Protein AF-A0A8C4VLS0-F1 (afdb_monomer)

Structure (mmCIF, N/CA/C/O backbone):
data_AF-A0A8C4VLS0-F1
#
_entry.id   AF-A0A8C4VLS0-F1
#
loop_
_atom_site.group_PDB
_atom_site.id
_atom_site.type_symbol
_atom_site.label_atom_id
_atom_site.label_alt_id
_atom_site.label_comp_id
_atom_site.label_asym_id
_atom_site.label_entity_id
_atom_site.label_seq_id
_atom_site.pdbx_PDB_ins_code
_atom_site.Cartn_x
_atom_site.Cartn_y
_atom_site.Cartn_z
_atom_site.occupancy
_atom_site.B_iso_or_equiv
_atom_site.auth_seq_id
_atom_site.auth_comp_id
_atom_site.auth_asym_id
_atom_site.auth_atom_id
_atom_site.pdbx_PDB_model_num
ATOM 1 N N . MET A 1 1 ? -0.727 13.541 17.699 1.00 54.25 1 MET A N 1
ATOM 2 C CA . MET A 1 1 ? -0.033 13.998 16.470 1.00 54.25 1 MET A CA 1
ATOM 3 C C . MET A 1 1 ? -1.041 14.760 15.618 1.00 54.25 1 MET A C 1
ATOM 5 O O . MET A 1 1 ? -2.162 14.293 15.517 1.00 54.25 1 MET A O 1
ATOM 9 N N . VAL A 1 2 ? -0.711 15.934 15.069 1.00 75.75 2 VAL A N 1
ATOM 10 C CA . VAL A 1 2 ? -1.676 16.702 14.252 1.00 75.75 2 VAL A CA 1
ATOM 11 C C . VAL A 1 2 ? -1.602 16.218 12.805 1.00 75.75 2 VAL A C 1
ATOM 13 O O . VAL A 1 2 ? -0.524 16.278 12.213 1.00 75.75 2 VAL A O 1
ATOM 16 N N . LEU A 1 3 ? -2.721 15.755 12.245 1.00 89.50 3 LEU A N 1
ATOM 17 C CA . LEU A 1 3 ? -2.836 15.391 10.830 1.00 89.50 3 LEU A CA 1
ATOM 18 C C . LEU A 1 3 ? -2.764 16.657 9.968 1.00 89.50 3 LEU A C 1
ATOM 20 O O . LEU A 1 3 ? -3.358 17.682 10.305 1.00 89.50 3 LEU A O 1
ATOM 24 N N . ARG A 1 4 ? -1.977 16.628 8.889 1.00 90.62 4 ARG A N 1
ATOM 25 C CA . ARG A 1 4 ? -1.679 17.818 8.078 1.00 90.62 4 ARG A CA 1
ATOM 26 C C . ARG A 1 4 ? -1.887 17.536 6.600 1.00 90.62 4 ARG A C 1
ATOM 28 O O . ARG A 1 4 ? -1.371 16.551 6.084 1.00 90.62 4 ARG A O 1
ATOM 35 N N . GLU A 1 5 ? -2.562 18.458 5.925 1.00 88.81 5 GLU A N 1
ATOM 36 C CA . GLU A 1 5 ? -2.851 18.327 4.495 1.00 88.81 5 GLU A CA 1
ATOM 37 C C . GLU A 1 5 ? -1.638 18.563 3.609 1.00 88.81 5 GLU A C 1
ATOM 39 O O . GLU A 1 5 ? -1.425 17.853 2.633 1.00 88.81 5 GLU A O 1
A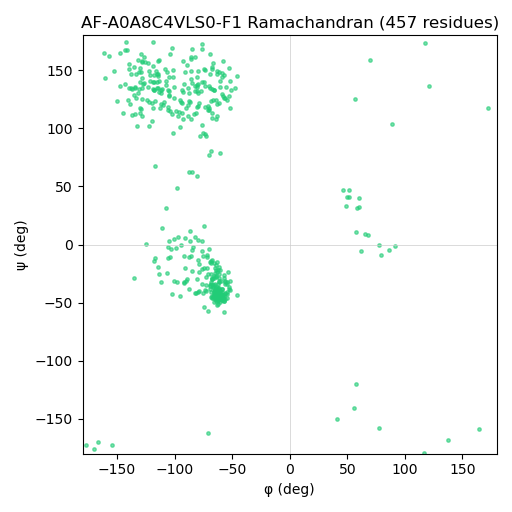TOM 44 N N . SER A 1 6 ? -0.801 19.537 3.965 1.00 88.50 6 SER A N 1
ATOM 45 C CA . SER A 1 6 ? 0.406 19.816 3.194 1.00 88.50 6 SER A CA 1
ATOM 46 C C . SER A 1 6 ? 1.563 18.908 3.623 1.00 88.50 6 SER A C 1
ATOM 48 O O . SER A 1 6 ? 1.802 18.766 4.829 1.00 88.50 6 SER A O 1
ATOM 50 N N . PRO A 1 7 ? 2.369 18.394 2.676 1.00 90.56 7 PRO A N 1
ATOM 51 C CA . PRO A 1 7 ? 3.614 17.700 2.995 1.00 90.56 7 PRO A CA 1
ATOM 52 C C . PRO A 1 7 ? 4.682 18.638 3.588 1.00 90.56 7 PRO A C 1
ATOM 54 O O . PRO A 1 7 ? 5.656 18.155 4.158 1.00 90.56 7 PRO A O 1
ATOM 57 N N . PHE A 1 8 ? 4.508 19.965 3.516 1.00 93.88 8 PHE A N 1
ATOM 58 C CA . PHE A 1 8 ? 5.467 20.949 4.030 1.00 93.88 8 PHE A CA 1
ATOM 59 C C . PHE A 1 8 ? 4.869 21.843 5.126 1.00 93.88 8 PHE A C 1
ATOM 61 O O . PHE A 1 8 ? 3.653 22.061 5.182 1.00 93.88 8 PHE A O 1
ATOM 68 N N . PRO A 1 9 ? 5.701 22.384 6.035 1.00 91.88 9 PRO A N 1
ATOM 69 C CA . PRO A 1 9 ? 5.217 23.222 7.126 1.00 91.88 9 PRO A CA 1
ATOM 70 C C . PRO A 1 9 ? 4.828 24.639 6.701 1.00 91.88 9 PRO A C 1
ATOM 72 O O . PRO A 1 9 ? 4.038 25.267 7.398 1.00 91.88 9 PRO A O 1
ATOM 75 N N . ASN A 1 10 ? 5.333 25.137 5.571 1.00 93.44 10 ASN A N 1
ATOM 76 C CA . ASN A 1 10 ? 4.999 26.461 5.052 1.00 93.44 10 ASN A CA 1
ATOM 77 C C . ASN A 1 10 ? 5.014 26.494 3.512 1.00 93.44 10 ASN A C 1
ATOM 79 O O . ASN A 1 10 ? 5.547 25.599 2.850 1.00 93.44 10 ASN A O 1
ATOM 83 N N . ARG A 1 11 ? 4.419 27.551 2.944 1.00 94.31 11 ARG A N 1
ATOM 84 C CA . ARG A 1 11 ? 4.291 27.733 1.488 1.00 94.31 11 ARG A CA 1
ATOM 85 C C . ARG A 1 11 ? 5.628 27.968 0.786 1.00 94.31 11 ARG A C 1
ATOM 87 O O . ARG A 1 11 ? 5.759 27.572 -0.364 1.00 94.31 11 ARG A O 1
ATOM 94 N N . LEU A 1 12 ? 6.606 28.571 1.465 1.00 95.00 12 LEU A N 1
ATOM 95 C CA . LEU A 1 12 ? 7.932 28.819 0.896 1.00 95.00 12 LEU A CA 1
ATOM 96 C C . LEU A 1 12 ? 8.635 27.499 0.559 1.00 95.00 12 LEU A C 1
ATOM 98 O O . LEU A 1 12 ? 9.028 27.297 -0.584 1.00 95.00 12 LEU A O 1
ATOM 102 N N . LEU A 1 13 ? 8.719 26.575 1.521 1.00 95.38 13 LEU A N 1
ATOM 103 C CA . LEU A 1 13 ? 9.310 25.250 1.308 1.00 95.38 13 LEU A CA 1
ATOM 104 C C . LEU A 1 13 ? 8.543 24.456 0.247 1.00 95.38 13 LEU A C 1
ATOM 106 O O . LEU A 1 13 ? 9.154 23.831 -0.614 1.00 95.38 13 LEU A O 1
ATOM 110 N N . SER A 1 14 ? 7.209 24.543 0.250 1.00 94.12 14 SER A N 1
ATOM 111 C CA . SER A 1 14 ? 6.384 23.940 -0.802 1.00 94.12 14 SER A CA 1
ATOM 112 C C . SER A 1 14 ? 6.686 24.525 -2.190 1.00 94.12 14 SER A C 1
ATOM 114 O O . SER A 1 14 ? 6.704 23.788 -3.175 1.00 94.12 14 SER A O 1
ATOM 116 N N . GLY A 1 15 ? 6.929 25.835 -2.284 1.00 96.25 15 GLY A N 1
ATOM 117 C CA . GLY A 1 15 ? 7.290 26.520 -3.526 1.00 96.25 15 GLY A CA 1
ATOM 118 C C . GLY A 1 15 ? 8.680 26.129 -4.026 1.00 96.25 15 GLY A C 1
ATOM 119 O O . GLY A 1 15 ? 8.829 25.792 -5.197 1.00 96.25 15 GLY A O 1
ATOM 120 N N . LEU A 1 16 ? 9.676 26.085 -3.134 1.00 96.25 16 LEU A N 1
ATOM 121 C CA . LEU A 1 16 ? 11.033 25.624 -3.454 1.00 96.25 16 LEU A CA 1
ATOM 122 C C . LEU A 1 16 ? 11.041 24.157 -3.897 1.00 96.25 16 LEU A C 1
ATOM 124 O O . LEU A 1 16 ? 11.668 23.823 -4.898 1.00 96.25 16 LEU A O 1
ATOM 128 N N . TYR A 1 17 ? 10.288 23.294 -3.213 1.00 95.31 17 TYR A N 1
ATOM 129 C CA . TYR A 1 17 ? 10.096 21.907 -3.632 1.00 95.31 17 TYR A CA 1
ATOM 130 C C . TYR A 1 17 ? 9.490 21.816 -5.037 1.00 95.31 17 TYR A C 1
ATOM 132 O O . TYR A 1 17 ? 10.003 21.081 -5.879 1.00 95.31 17 TYR A O 1
ATOM 140 N N . SER A 1 18 ? 8.442 22.599 -5.311 1.00 95.31 18 SER A N 1
ATOM 141 C CA . SER A 1 18 ? 7.776 22.624 -6.621 1.00 95.31 18 SER A CA 1
ATOM 142 C C . SER A 1 18 ? 8.715 23.110 -7.728 1.00 95.31 18 SER A C 1
ATOM 144 O O . SER A 1 18 ? 8.739 22.530 -8.811 1.00 95.31 18 SER A O 1
ATOM 146 N N . LEU A 1 19 ? 9.533 24.131 -7.452 1.00 97.06 19 LEU A N 1
ATOM 147 C CA . LEU A 1 19 ? 10.567 24.606 -8.371 1.00 97.06 19 LEU A CA 1
ATOM 148 C C . LEU A 1 19 ? 11.626 23.523 -8.625 1.00 97.06 19 LEU A C 1
ATOM 150 O O . LEU A 1 19 ? 11.998 23.290 -9.772 1.00 97.06 19 LEU A O 1
ATOM 154 N N . GLY A 1 20 ? 12.063 22.817 -7.579 1.00 96.62 20 GLY A N 1
ATOM 155 C CA . GLY A 1 20 ? 12.981 21.684 -7.703 1.00 96.62 20 GLY A CA 1
ATOM 156 C C . GLY A 1 20 ? 12.402 20.583 -8.593 1.00 96.62 20 GLY A C 1
ATOM 157 O O . GLY A 1 20 ? 13.057 20.145 -9.535 1.00 96.62 20 GLY A O 1
ATOM 158 N N . GLN A 1 21 ? 11.142 20.195 -8.370 1.00 94.75 21 GLN A N 1
ATOM 159 C CA . GLN A 1 21 ? 10.442 19.232 -9.226 1.00 94.75 21 GLN A CA 1
ATOM 160 C C . GLN A 1 21 ? 10.307 19.715 -10.673 1.00 94.75 21 GLN A C 1
ATOM 162 O O . GLN A 1 21 ? 10.472 18.917 -11.592 1.00 94.75 21 GLN A O 1
ATOM 167 N N . TYR A 1 22 ? 10.034 21.003 -10.890 1.00 96.88 22 TYR A N 1
ATOM 168 C CA . TYR A 1 22 ? 9.939 21.584 -12.228 1.00 96.88 22 TYR A CA 1
ATOM 169 C C . TYR A 1 22 ? 11.267 21.485 -12.990 1.00 96.88 22 TYR A C 1
ATOM 171 O O . TYR A 1 22 ? 11.275 21.091 -14.152 1.00 96.88 22 TYR A O 1
ATOM 179 N N . LEU A 1 23 ? 12.389 21.768 -12.323 1.00 97.62 23 LEU A N 1
ATOM 180 C CA . LEU A 1 23 ? 13.735 21.641 -12.896 1.00 97.62 23 LEU A CA 1
ATOM 181 C C . LEU A 1 23 ? 14.135 20.177 -13.156 1.00 97.62 23 LEU A C 1
ATOM 183 O O . LEU A 1 23 ? 14.814 19.880 -14.134 1.00 97.62 23 LEU A O 1
ATOM 187 N N . LEU A 1 24 ? 13.686 19.243 -12.311 1.00 95.94 24 LEU A N 1
ATOM 188 C CA . LEU A 1 24 ? 13.903 17.801 -12.502 1.00 95.94 24 LEU A CA 1
ATOM 189 C C . LEU A 1 24 ? 13.053 17.208 -13.631 1.00 95.94 24 LEU A C 1
ATOM 191 O O . LEU A 1 24 ? 13.429 16.194 -14.227 1.00 95.94 24 LEU A O 1
ATOM 195 N N . PHE A 1 25 ? 11.895 17.811 -13.905 1.00 95.69 25 PHE A N 1
ATOM 196 C CA . PHE A 1 25 ? 10.860 17.209 -14.735 1.00 95.69 25 PHE A CA 1
ATOM 197 C C . PHE A 1 25 ? 11.314 16.844 -16.158 1.00 95.69 25 PHE A C 1
ATOM 199 O O . PHE A 1 25 ? 10.978 15.737 -16.574 1.00 95.69 25 PHE A O 1
ATOM 206 N N . PRO A 1 26 ? 12.073 17.669 -16.908 1.00 96.56 26 PRO A N 1
ATOM 207 C CA . PRO A 1 26 ? 12.474 17.314 -18.269 1.00 96.56 26 PRO A CA 1
ATOM 208 C C . PRO A 1 26 ? 13.328 16.040 -18.332 1.00 96.56 26 PRO A C 1
ATOM 210 O O . PRO A 1 26 ? 13.039 15.161 -19.143 1.00 96.56 26 PRO A O 1
ATOM 213 N N . SER A 1 27 ? 14.312 15.893 -17.433 1.00 96.44 27 SER A N 1
ATOM 214 C CA . SER A 1 27 ? 15.141 14.680 -17.356 1.00 96.44 27 SER A CA 1
ATOM 215 C C . SER A 1 27 ? 14.333 13.472 -16.899 1.00 96.44 27 SER A C 1
ATOM 217 O O . SER A 1 27 ? 14.441 12.404 -17.495 1.00 96.44 27 SER A O 1
ATOM 219 N N . TYR A 1 28 ? 13.490 13.641 -15.875 1.00 94.56 28 TYR A N 1
ATOM 220 C CA . TYR A 1 28 ? 12.584 12.584 -15.421 1.00 94.56 28 TYR A CA 1
ATOM 221 C C . TYR A 1 28 ? 11.670 12.103 -16.555 1.00 94.56 28 TYR A C 1
ATOM 223 O O . TYR A 1 28 ? 11.565 10.906 -16.799 1.00 94.56 28 TYR A O 1
ATOM 231 N N . TRP A 1 29 ? 11.042 13.031 -17.278 1.00 95.25 29 TRP A N 1
ATOM 232 C CA . TRP A 1 29 ? 10.124 12.725 -18.369 1.00 95.25 29 TRP A CA 1
ATOM 233 C C . TRP A 1 29 ? 10.833 12.031 -19.533 1.00 95.25 29 TRP A C 1
ATOM 235 O O . TRP A 1 29 ? 10.338 11.023 -20.029 1.00 95.25 29 TRP A O 1
ATOM 245 N N . ALA A 1 30 ? 12.008 12.521 -19.937 1.00 96.12 30 ALA A N 1
ATOM 246 C CA . ALA A 1 30 ? 12.797 11.890 -20.990 1.00 96.12 30 ALA A CA 1
ATOM 247 C C . ALA A 1 30 ? 13.214 10.459 -20.604 1.00 96.12 30 ALA A C 1
ATOM 249 O O . ALA A 1 30 ? 13.094 9.549 -21.424 1.00 96.12 30 ALA A O 1
ATOM 250 N N . ALA A 1 31 ? 13.641 10.243 -19.354 1.00 95.00 31 ALA A N 1
ATOM 251 C CA . ALA A 1 31 ? 13.984 8.920 -18.835 1.00 95.00 31 ALA A CA 1
ATOM 252 C C . ALA A 1 31 ? 12.767 7.978 -18.774 1.00 95.00 31 ALA A C 1
ATOM 254 O O . ALA A 1 31 ? 12.857 6.842 -19.238 1.00 95.00 31 ALA A O 1
ATOM 255 N N . ASP A 1 32 ? 11.620 8.451 -18.271 1.00 94.12 32 ASP A N 1
ATOM 256 C CA . ASP A 1 32 ? 10.368 7.681 -18.242 1.00 94.12 32 ASP A CA 1
ATOM 257 C C . ASP A 1 32 ? 9.944 7.272 -19.660 1.00 94.12 32 ASP A C 1
ATOM 259 O O . ASP A 1 32 ? 9.673 6.101 -19.914 1.00 94.12 32 ASP A O 1
ATOM 263 N N . CYS A 1 33 ? 9.983 8.202 -20.620 1.00 93.00 33 CYS A N 1
ATOM 264 C CA . CYS A 1 33 ? 9.663 7.919 -22.017 1.00 93.00 33 CYS A CA 1
ATOM 265 C C . CYS A 1 33 ? 10.657 6.961 -22.689 1.00 93.00 33 CYS A C 1
ATOM 267 O O . CYS A 1 33 ? 10.237 6.158 -23.518 1.00 93.00 33 CYS A O 1
ATOM 269 N N . LEU A 1 34 ? 11.953 7.017 -22.355 1.00 93.19 34 LEU A N 1
ATOM 270 C CA . LEU A 1 34 ? 12.950 6.060 -22.857 1.00 93.19 34 LEU A CA 1
ATOM 271 C C . LEU A 1 34 ? 12.642 4.639 -22.386 1.00 93.19 34 LEU A C 1
ATOM 273 O O . LEU A 1 34 ? 12.693 3.703 -23.183 1.00 93.19 34 LEU A O 1
ATOM 277 N N . LEU A 1 35 ? 12.295 4.481 -21.108 1.00 91.88 35 LEU A N 1
ATOM 278 C CA . LEU A 1 35 ? 11.888 3.196 -20.543 1.00 91.88 35 LEU A CA 1
ATOM 279 C C . LEU A 1 35 ? 10.547 2.719 -21.131 1.00 91.88 35 LEU A C 1
ATOM 281 O O . LEU A 1 35 ? 10.397 1.535 -21.428 1.00 91.88 35 LEU A O 1
ATOM 285 N N . ASP A 1 36 ? 9.610 3.636 -21.388 1.00 90.19 36 ASP A N 1
ATOM 286 C CA . ASP A 1 36 ? 8.298 3.366 -22.000 1.00 90.19 36 ASP A CA 1
ATOM 287 C C . ASP A 1 36 ? 8.394 2.880 -23.463 1.00 90.19 36 ASP A C 1
ATOM 289 O O . ASP A 1 36 ? 7.452 2.278 -23.979 1.00 90.19 36 ASP A O 1
ATOM 293 N N . LEU A 1 37 ? 9.549 3.046 -24.133 1.00 88.81 37 LEU A N 1
ATOM 294 C CA . LEU A 1 37 ? 9.808 2.422 -25.442 1.00 88.81 37 LEU A CA 1
ATOM 295 C C . LEU A 1 37 ? 9.830 0.887 -25.365 1.00 88.81 37 LEU A C 1
ATOM 297 O O . LEU A 1 37 ? 9.634 0.215 -26.387 1.00 88.81 37 LEU A O 1
ATOM 301 N N . ARG A 1 38 ? 10.074 0.314 -24.177 1.00 86.81 38 ARG A N 1
ATOM 302 C CA . ARG A 1 38 ? 9.905 -1.120 -23.947 1.00 86.81 38 ARG A CA 1
ATOM 303 C C . ARG A 1 38 ? 8.426 -1.452 -24.049 1.00 86.81 38 ARG A C 1
ATOM 305 O O . ARG A 1 38 ? 7.600 -0.949 -23.304 1.00 86.81 38 ARG A O 1
ATOM 312 N N . GLU A 1 39 ? 8.101 -2.394 -24.919 1.00 84.50 39 GLU A N 1
ATOM 313 C CA . GLU A 1 39 ? 6.710 -2.797 -25.073 1.00 84.50 39 GLU A CA 1
ATOM 314 C C . GLU A 1 39 ? 6.258 -3.864 -24.094 1.00 84.50 39 GLU A C 1
ATOM 316 O O . GLU A 1 39 ? 6.955 -4.863 -23.870 1.00 84.50 39 GLU A O 1
ATOM 321 N N . THR A 1 40 ? 5.011 -3.701 -23.665 1.00 84.75 40 THR A N 1
ATOM 322 C CA . THR A 1 40 ? 4.196 -4.743 -23.055 1.00 84.75 40 THR A CA 1
ATOM 323 C C . THR A 1 40 ? 3.807 -5.816 -24.074 1.00 84.75 40 THR A C 1
ATOM 325 O O . THR A 1 40 ? 3.851 -5.645 -25.295 1.00 84.75 40 THR A O 1
ATOM 328 N N . THR A 1 41 ? 3.366 -6.955 -23.562 1.00 81.81 41 THR A N 1
ATOM 329 C CA . THR A 1 41 ? 2.882 -8.092 -24.345 1.00 81.81 41 THR A CA 1
ATOM 330 C C . THR A 1 41 ? 1.655 -7.720 -25.184 1.00 81.81 41 THR A C 1
ATOM 332 O O . THR A 1 41 ? 1.552 -8.151 -26.333 1.00 81.81 41 THR A O 1
ATOM 335 N N . ALA A 1 42 ? 0.763 -6.879 -24.648 1.00 79.19 42 ALA A N 1
ATOM 336 C CA . ALA A 1 42 ? -0.416 -6.391 -25.361 1.00 79.19 42 ALA A CA 1
ATOM 337 C C . ALA A 1 42 ? -0.030 -5.477 -26.538 1.00 79.19 42 ALA A C 1
ATOM 339 O O . ALA A 1 42 ? -0.497 -5.683 -27.659 1.00 79.19 42 ALA A O 1
ATOM 340 N N . GLU A 1 43 ? 0.888 -4.532 -26.317 1.00 83.12 43 GLU A N 1
ATOM 341 C CA . GLU A 1 43 ? 1.400 -3.634 -27.363 1.00 83.12 43 GLU A CA 1
ATOM 342 C C . GLU A 1 43 ? 2.119 -4.416 -28.472 1.00 83.12 43 GLU A C 1
ATOM 344 O O . GLU A 1 43 ? 1.825 -4.222 -29.654 1.00 83.12 43 GLU A O 1
ATOM 349 N N . ARG A 1 44 ? 2.974 -5.386 -28.108 1.00 83.44 44 ARG A N 1
ATOM 350 C CA . ARG A 1 44 ? 3.650 -6.271 -29.076 1.00 83.44 44 ARG A CA 1
ATOM 351 C C . ARG A 1 44 ? 2.660 -7.008 -29.965 1.00 83.44 44 ARG A C 1
ATOM 353 O O . ARG A 1 44 ? 2.889 -7.148 -31.167 1.00 83.44 44 ARG A O 1
ATOM 360 N N . GLN A 1 45 ? 1.575 -7.511 -29.381 1.00 80.06 45 GLN A N 1
ATOM 361 C CA . GLN A 1 45 ? 0.552 -8.230 -30.126 1.00 80.06 45 GLN A CA 1
ATOM 362 C C . GLN A 1 45 ? -0.201 -7.297 -31.078 1.00 80.06 45 GLN A C 1
ATOM 364 O O . GLN A 1 45 ? -0.356 -7.633 -32.250 1.00 80.06 45 GLN A O 1
ATOM 369 N N . GLN A 1 46 ? -0.609 -6.118 -30.603 1.00 80.75 46 GLN A N 1
ATOM 370 C CA . GLN A 1 46 ? -1.279 -5.125 -31.437 1.00 80.75 46 GLN A CA 1
ATOM 371 C C . GLN A 1 46 ? -0.396 -4.707 -32.618 1.00 80.75 46 GLN A C 1
ATOM 373 O O . GLN A 1 46 ? -0.857 -4.689 -33.758 1.00 80.75 46 GLN A O 1
ATOM 378 N N . ARG A 1 47 ? 0.905 -4.477 -32.386 1.00 79.56 47 ARG A N 1
ATOM 379 C CA . ARG A 1 47 ? 1.862 -4.184 -33.466 1.00 79.56 47 ARG A CA 1
ATOM 380 C C . ARG A 1 47 ? 1.950 -5.300 -34.500 1.00 79.56 47 ARG A C 1
ATOM 382 O O . ARG A 1 47 ? 1.960 -5.008 -35.695 1.00 79.56 47 ARG A O 1
ATOM 389 N N . ARG A 1 48 ? 2.001 -6.565 -34.062 1.00 77.31 48 ARG A N 1
ATOM 390 C CA . ARG A 1 48 ? 2.013 -7.728 -34.970 1.00 77.31 48 ARG A CA 1
ATOM 391 C C . ARG A 1 48 ? 0.755 -7.776 -35.837 1.00 77.31 48 ARG A C 1
ATOM 393 O O . ARG A 1 48 ? 0.868 -8.042 -37.029 1.00 77.31 48 ARG A O 1
ATOM 400 N N . CYS A 1 49 ? -0.410 -7.473 -35.266 1.00 75.94 49 CYS A N 1
ATOM 401 C CA . CYS A 1 49 ? -1.665 -7.396 -36.014 1.00 75.94 49 CYS A CA 1
ATOM 402 C C . CYS A 1 49 ? -1.665 -6.241 -37.030 1.00 75.94 49 CYS A C 1
ATOM 404 O O . CYS A 1 49 ? -2.099 -6.427 -38.163 1.00 75.94 49 CYS A O 1
ATOM 406 N N . CYS A 1 50 ? -1.137 -5.072 -36.659 1.00 75.75 50 CYS A N 1
ATOM 407 C CA . CYS A 1 50 ? -1.130 -3.877 -37.508 1.00 75.75 50 CYS A CA 1
ATOM 408 C C . CYS A 1 50 ? 0.029 -3.811 -38.528 1.00 75.75 50 CYS A C 1
ATOM 410 O O . CYS A 1 50 ? 0.090 -2.856 -39.297 1.00 75.75 50 CYS A O 1
ATOM 412 N N . ARG A 1 51 ? 0.956 -4.788 -38.547 1.00 62.94 51 ARG A N 1
ATOM 413 C CA . ARG A 1 51 ? 2.163 -4.823 -39.412 1.00 62.94 51 ARG A CA 1
ATOM 414 C C . ARG A 1 51 ? 2.991 -3.522 -39.398 1.00 62.94 51 ARG A C 1
ATOM 416 O O . ARG A 1 51 ? 3.597 -3.155 -40.401 1.00 62.94 51 ARG A O 1
ATOM 423 N N . CYS A 1 52 ? 3.035 -2.808 -38.273 1.00 61.31 52 CYS A N 1
ATOM 424 C CA . CYS A 1 52 ? 3.787 -1.554 -38.174 1.00 61.31 52 CYS A CA 1
ATOM 425 C C . CYS A 1 52 ? 5.287 -1.810 -37.942 1.00 61.31 52 CYS A C 1
ATOM 427 O O . CYS A 1 52 ? 5.660 -2.567 -37.044 1.00 61.31 52 CYS A O 1
ATOM 429 N N . CYS A 1 53 ? 6.157 -1.138 -38.704 1.00 58.88 53 CYS A N 1
ATOM 430 C CA . CYS A 1 53 ? 7.609 -1.192 -38.509 1.00 58.88 53 CYS A CA 1
ATOM 431 C C . CYS A 1 53 ? 8.049 -0.484 -37.207 1.00 58.88 53 CYS A C 1
ATOM 433 O O . CYS A 1 53 ? 7.495 0.561 -36.858 1.00 58.88 53 CYS A O 1
ATOM 435 N N . PRO A 1 54 ? 9.111 -0.958 -36.523 1.00 64.25 54 PRO A N 1
ATOM 436 C CA . PRO A 1 54 ? 9.611 -0.380 -35.268 1.00 64.25 54 PRO A CA 1
ATOM 437 C C . PRO A 1 54 ? 10.379 0.948 -35.443 1.00 64.25 54 PRO A C 1
ATOM 439 O O . PRO A 1 54 ? 11.063 1.390 -34.521 1.00 64.25 54 PRO A O 1
ATOM 442 N N . LEU A 1 55 ? 10.253 1.613 -36.599 1.00 65.25 55 LEU A N 1
ATOM 443 C CA . LEU A 1 55 ? 10.937 2.866 -36.955 1.00 65.25 55 LEU A CA 1
ATOM 444 C C . LEU A 1 55 ? 10.768 3.969 -35.900 1.00 65.25 55 LEU A C 1
ATOM 446 O O . LEU A 1 55 ? 11.689 4.751 -35.677 1.00 65.25 55 LEU A O 1
ATOM 450 N N . ARG A 1 56 ? 9.631 3.990 -35.193 1.00 68.75 56 ARG A N 1
ATOM 451 C CA . ARG A 1 56 ? 9.381 4.951 -34.113 1.00 68.75 56 ARG A CA 1
ATOM 452 C C . ARG A 1 56 ? 10.417 4.843 -32.992 1.00 68.75 56 ARG A C 1
ATOM 454 O O . ARG A 1 56 ? 10.941 5.863 -32.579 1.00 68.75 56 ARG A O 1
ATOM 461 N N . ALA A 1 57 ? 10.774 3.642 -32.535 1.00 73.94 57 ALA A N 1
ATOM 462 C CA . ALA A 1 57 ? 11.761 3.494 -31.460 1.00 73.94 57 ALA A CA 1
ATOM 463 C C . ALA A 1 57 ? 13.179 3.890 -31.915 1.00 73.94 57 ALA A C 1
ATOM 465 O O . ALA A 1 57 ? 13.921 4.490 -31.141 1.00 73.94 57 ALA A O 1
ATOM 466 N N . LEU A 1 58 ? 13.523 3.618 -33.181 1.00 79.25 58 LEU A N 1
ATOM 467 C CA . LEU A 1 58 ? 14.831 3.940 -33.766 1.00 79.25 58 LEU A CA 1
ATOM 468 C C . LEU A 1 58 ? 15.071 5.448 -33.920 1.00 79.25 58 LEU A C 1
ATOM 470 O O . LEU A 1 58 ? 16.212 5.885 -33.833 1.00 79.25 58 LEU A O 1
ATOM 474 N N . VAL A 1 59 ? 14.015 6.241 -34.121 1.00 83.75 59 VAL A N 1
ATOM 475 C CA . VAL A 1 59 ? 14.111 7.708 -34.235 1.00 83.75 59 VAL A CA 1
ATOM 476 C C . VAL A 1 59 ? 13.831 8.396 -32.897 1.00 83.75 59 VAL A C 1
ATOM 478 O O . VAL A 1 59 ? 14.555 9.304 -32.496 1.00 83.75 59 VAL A O 1
ATOM 481 N N . THR A 1 60 ? 12.795 7.962 -32.173 1.00 88.06 60 THR A N 1
ATOM 482 C CA . THR A 1 60 ? 12.399 8.570 -30.896 1.00 88.06 60 THR A CA 1
ATOM 483 C C . THR A 1 60 ? 13.422 8.298 -29.792 1.00 88.06 60 THR A C 1
ATOM 485 O O . THR A 1 60 ? 13.670 9.190 -28.988 1.00 88.06 60 THR A O 1
ATOM 488 N N . GLY A 1 61 ? 14.059 7.122 -29.767 1.00 91.44 61 GLY A N 1
ATOM 489 C CA . GLY A 1 61 ? 15.071 6.774 -28.763 1.00 91.44 61 GLY A CA 1
ATOM 490 C C . GLY A 1 61 ? 16.251 7.755 -28.722 1.00 91.44 61 GLY A C 1
ATOM 491 O O . GLY A 1 61 ? 16.463 8.378 -27.682 1.00 91.44 61 GLY A O 1
ATOM 492 N N . PRO A 1 62 ? 16.985 7.965 -29.833 1.00 93.94 62 PRO A N 1
ATOM 493 C CA . PRO A 1 62 ? 18.090 8.924 -29.876 1.00 93.94 62 PRO A CA 1
ATOM 494 C C . PRO A 1 62 ? 17.675 10.360 -29.534 1.00 93.94 62 PRO A C 1
ATOM 496 O O . PRO A 1 62 ? 18.408 11.053 -28.833 1.00 93.94 62 PRO A O 1
ATOM 499 N N . LEU A 1 63 ? 16.489 10.801 -29.974 1.00 94.00 63 LEU A N 1
ATOM 500 C CA . LEU A 1 63 ? 15.973 12.136 -29.656 1.00 94.00 63 LEU A CA 1
ATOM 501 C C . LEU A 1 63 ? 15.703 12.305 -28.153 1.00 94.00 63 LEU A C 1
ATOM 503 O O . LEU A 1 63 ? 16.074 13.325 -27.575 1.00 94.00 63 LEU A O 1
ATOM 507 N N . LEU A 1 64 ? 15.085 11.308 -27.512 1.00 95.19 64 LEU A N 1
ATOM 508 C CA . LEU A 1 64 ? 14.845 11.322 -26.067 1.00 95.19 64 LEU A CA 1
ATOM 509 C C . LEU A 1 64 ? 16.153 11.244 -25.271 1.00 95.19 64 LEU A C 1
ATOM 511 O O . LEU A 1 64 ? 16.273 11.902 -24.241 1.00 95.19 64 LEU A O 1
ATOM 515 N N . LEU A 1 65 ? 17.145 10.489 -25.754 1.00 95.75 65 LEU A N 1
ATOM 516 C CA . LEU A 1 65 ? 18.470 10.429 -25.137 1.00 95.75 65 LEU A CA 1
ATOM 517 C C . LEU A 1 65 ? 19.187 11.782 -25.216 1.00 95.75 65 LEU A C 1
ATOM 519 O O . LEU A 1 65 ? 19.746 12.237 -24.221 1.00 95.75 65 LEU A O 1
ATOM 523 N N . LEU A 1 66 ? 19.134 12.449 -26.373 1.00 96.25 66 LEU A N 1
ATOM 524 C CA . LEU A 1 66 ? 19.670 13.799 -26.527 1.00 96.25 66 LEU A CA 1
ATOM 525 C C . LEU A 1 66 ? 18.971 14.778 -25.576 1.00 96.25 66 LEU A C 1
ATOM 527 O O . LEU A 1 66 ? 19.647 15.538 -24.888 1.00 96.25 66 LEU A O 1
ATOM 531 N N . LEU A 1 67 ? 17.637 14.727 -25.494 1.00 96.19 67 LEU A N 1
ATOM 532 C CA . LEU A 1 67 ? 16.870 15.556 -24.563 1.00 96.19 67 LEU A CA 1
ATOM 533 C C . LEU A 1 67 ? 17.296 15.314 -23.110 1.00 96.19 67 LEU A C 1
ATOM 535 O O . LEU A 1 67 ? 17.536 16.285 -22.399 1.00 96.19 67 LEU A O 1
ATOM 539 N N . LEU A 1 68 ? 17.439 14.049 -22.699 1.00 96.75 68 LEU A N 1
ATOM 540 C CA . LEU A 1 68 ? 17.886 13.674 -21.357 1.00 96.75 68 LEU A CA 1
ATOM 541 C C . LEU A 1 68 ? 19.260 14.274 -21.032 1.00 96.75 68 LEU A C 1
ATOM 543 O O . LEU A 1 68 ? 19.440 14.839 -19.957 1.00 96.75 68 LEU A O 1
ATOM 547 N N . ILE A 1 69 ? 20.219 14.178 -21.960 1.00 97.25 69 ILE A N 1
ATOM 548 C CA . ILE A 1 69 ? 21.570 14.732 -21.785 1.00 97.25 69 ILE A CA 1
ATOM 549 C C . ILE A 1 69 ? 21.513 16.260 -21.666 1.00 97.25 69 ILE A C 1
ATOM 551 O O . ILE A 1 69 ? 22.111 16.827 -20.751 1.00 97.25 69 ILE A O 1
ATOM 555 N N . LEU A 1 70 ? 20.766 16.928 -22.550 1.00 97.62 70 LEU A N 1
ATOM 556 C CA . LEU A 1 70 ? 20.632 18.388 -22.548 1.00 97.62 70 LEU A CA 1
ATOM 557 C C . LEU A 1 70 ? 19.914 18.916 -21.298 1.00 97.62 70 LEU A C 1
ATOM 559 O O . LEU A 1 70 ? 20.191 20.036 -20.869 1.00 97.62 70 LEU A O 1
ATOM 563 N N . SER A 1 71 ? 19.021 18.132 -20.687 1.00 97.25 71 SER A N 1
ATOM 564 C CA . SER A 1 71 ? 18.312 18.523 -19.467 1.00 97.25 71 SER A CA 1
ATOM 565 C C . SER A 1 71 ? 19.069 18.223 -18.168 1.00 97.25 71 SER A C 1
ATOM 567 O O . SER A 1 71 ? 18.668 18.722 -17.113 1.00 97.25 71 SER A O 1
ATOM 569 N N . MET A 1 72 ? 20.182 17.477 -18.205 1.00 96.19 72 MET A N 1
ATOM 570 C CA . MET A 1 72 ? 20.968 17.140 -17.006 1.00 96.19 72 MET A CA 1
ATOM 571 C C . MET A 1 72 ? 21.419 18.351 -16.169 1.00 96.19 72 MET A C 1
ATOM 573 O O . MET A 1 72 ? 21.291 18.273 -14.947 1.00 96.19 72 MET A O 1
ATOM 577 N N . PRO A 1 73 ? 21.893 19.481 -16.739 1.00 97.12 73 PRO A N 1
ATOM 578 C CA . PRO A 1 73 ? 22.280 20.644 -15.934 1.00 97.12 73 PRO A CA 1
ATOM 579 C C . PRO A 1 73 ? 21.108 21.232 -15.136 1.00 97.12 73 PRO A C 1
ATOM 581 O O . PRO A 1 73 ? 21.260 21.586 -13.967 1.00 97.12 73 PRO A O 1
ATOM 584 N N . SER A 1 74 ? 19.918 21.285 -15.745 1.00 96.56 74 SER A N 1
ATOM 585 C CA . SER A 1 74 ? 18.694 21.716 -15.061 1.00 96.56 74 SER A CA 1
ATOM 586 C C . SER A 1 74 ? 18.304 20.725 -13.964 1.00 96.56 74 SER A C 1
ATOM 588 O O . SER A 1 74 ? 18.013 21.141 -12.844 1.00 96.56 74 SER A O 1
ATOM 590 N N . ALA A 1 75 ? 18.402 19.421 -14.237 1.00 96.50 75 ALA A N 1
ATOM 591 C CA . ALA A 1 75 ? 18.145 18.394 -13.236 1.00 96.50 75 ALA A CA 1
ATOM 592 C C . ALA A 1 75 ? 19.131 18.451 -12.062 1.00 96.50 75 ALA A C 1
ATOM 594 O O . ALA A 1 75 ? 18.712 18.260 -10.927 1.00 96.50 75 ALA A O 1
ATOM 595 N N . LEU A 1 76 ? 20.408 18.772 -12.291 1.00 96.38 76 LEU A N 1
ATOM 596 C CA . LEU A 1 76 ? 21.384 18.956 -11.215 1.00 96.38 76 LEU A CA 1
ATOM 597 C C . LEU A 1 76 ? 20.977 20.107 -10.283 1.00 96.38 76 LEU A C 1
ATOM 599 O O . LEU A 1 76 ? 20.950 19.928 -9.067 1.00 96.38 76 LEU A O 1
ATOM 603 N N . LEU A 1 77 ? 20.593 21.261 -10.840 1.00 96.44 77 LEU A N 1
ATOM 604 C CA . LEU A 1 77 ? 20.049 22.377 -10.053 1.00 96.44 77 LEU A CA 1
ATOM 605 C C . LEU A 1 77 ? 18.766 21.971 -9.317 1.00 96.44 77 LEU A C 1
ATOM 607 O O . LEU A 1 77 ? 18.589 22.288 -8.141 1.00 96.44 77 LEU A O 1
ATOM 611 N N . GLY A 1 78 ? 17.897 21.222 -9.996 1.00 96.56 78 GLY A N 1
ATOM 612 C CA . GLY A 1 78 ? 16.689 20.651 -9.418 1.00 96.56 78 GLY A CA 1
ATOM 613 C C . GLY A 1 78 ? 16.979 19.734 -8.230 1.00 96.56 78 GLY A C 1
ATOM 614 O O . GLY A 1 78 ? 16.322 19.871 -7.204 1.00 96.56 78 GLY A O 1
ATOM 615 N N . LEU A 1 79 ? 17.988 18.860 -8.317 1.00 94.62 79 LEU A N 1
ATOM 616 C CA . LEU A 1 79 ? 18.414 17.965 -7.235 1.00 94.62 79 LEU A CA 1
ATOM 617 C C . LEU A 1 79 ? 18.976 18.745 -6.044 1.00 94.62 79 LEU A C 1
ATOM 619 O O . LEU A 1 79 ? 18.613 18.451 -4.905 1.00 94.62 79 LEU A O 1
ATOM 623 N N . LEU A 1 80 ? 19.818 19.753 -6.300 1.00 95.19 80 LEU A N 1
ATOM 624 C CA . LEU A 1 80 ? 20.388 20.617 -5.259 1.00 95.19 80 LEU A CA 1
ATOM 625 C C . LEU A 1 80 ? 19.307 21.381 -4.489 1.00 95.19 80 LEU A C 1
ATOM 627 O O . LEU A 1 80 ? 19.457 21.612 -3.291 1.00 95.19 80 LEU A O 1
ATOM 631 N N . LEU A 1 81 ? 18.205 21.734 -5.156 1.00 94.31 81 LEU A N 1
ATOM 632 C CA . LEU A 1 81 ? 17.055 22.362 -4.515 1.00 94.31 81 LEU A CA 1
ATOM 633 C C . LEU A 1 81 ? 16.133 21.340 -3.834 1.00 94.31 81 LEU A C 1
ATOM 635 O O . LEU A 1 81 ? 15.656 21.574 -2.729 1.00 94.31 81 LEU A O 1
ATOM 639 N N . TRP A 1 82 ? 15.875 20.202 -4.477 1.00 95.12 82 TRP A N 1
ATOM 640 C CA . TRP A 1 82 ? 14.915 19.194 -4.026 1.00 95.12 82 TRP A CA 1
ATOM 641 C C . TRP A 1 82 ? 15.408 18.395 -2.816 1.00 95.12 82 TRP A C 1
ATOM 643 O O . TRP A 1 82 ? 14.613 18.116 -1.916 1.00 95.12 82 TRP A O 1
ATOM 653 N N . LEU A 1 83 ? 16.693 18.031 -2.763 1.00 93.75 83 LEU A N 1
ATOM 654 C CA . LEU A 1 83 ? 17.225 17.143 -1.726 1.00 93.75 83 LEU A CA 1
ATOM 655 C C . LEU A 1 83 ? 17.146 17.760 -0.314 1.00 93.75 83 LEU A C 1
ATOM 657 O O . LEU A 1 83 ? 16.613 17.092 0.575 1.00 93.75 83 LEU A O 1
ATOM 661 N N . PRO A 1 84 ? 17.555 19.028 -0.081 1.00 93.62 84 PRO A N 1
ATOM 662 C CA . PRO A 1 84 ? 17.415 19.661 1.232 1.00 93.62 84 PRO A CA 1
ATOM 663 C C . PRO A 1 84 ? 15.959 19.788 1.688 1.00 93.62 84 PRO A C 1
ATOM 665 O O . PRO A 1 84 ? 15.674 19.700 2.881 1.00 93.62 84 PRO A O 1
ATOM 668 N N . MET A 1 85 ? 15.015 19.952 0.751 1.00 94.19 85 MET A N 1
ATOM 669 C CA . MET A 1 85 ? 13.591 20.038 1.092 1.00 94.19 85 MET A CA 1
ATOM 670 C C . MET A 1 85 ? 13.073 18.739 1.714 1.00 94.19 85 MET A C 1
ATOM 672 O O . MET A 1 85 ? 12.159 18.794 2.534 1.00 94.19 85 MET A O 1
ATOM 676 N N . GLN A 1 86 ? 13.673 17.584 1.403 1.00 93.38 86 GLN A N 1
ATOM 677 C CA . GLN A 1 86 ? 13.226 16.308 1.968 1.00 93.38 86 GLN A CA 1
ATOM 678 C C . GLN A 1 86 ? 13.408 16.234 3.486 1.00 93.38 86 GLN A C 1
ATOM 680 O O . GLN A 1 86 ? 12.594 15.604 4.155 1.00 93.38 86 GLN A O 1
ATOM 685 N N . ALA A 1 87 ? 14.388 16.951 4.048 1.00 91.31 87 ALA A N 1
ATOM 686 C CA . ALA A 1 87 ? 14.596 17.019 5.495 1.00 91.31 87 ALA A CA 1
ATOM 687 C C . ALA A 1 87 ? 13.439 17.716 6.238 1.00 91.31 87 ALA A C 1
ATOM 689 O O . ALA A 1 87 ? 13.183 17.422 7.402 1.00 91.31 87 ALA A O 1
ATOM 690 N N . ALA A 1 88 ? 12.725 18.628 5.568 1.00 92.81 88 ALA A N 1
ATOM 691 C CA . ALA A 1 88 ? 11.572 19.339 6.125 1.00 92.81 88 ALA A CA 1
ATOM 692 C C . ALA A 1 88 ? 10.223 18.730 5.705 1.00 92.81 88 ALA A C 1
ATOM 694 O O . ALA A 1 88 ? 9.165 19.218 6.120 1.00 92.81 88 ALA A O 1
ATOM 695 N N . ARG A 1 89 ? 10.239 17.696 4.855 1.00 93.81 89 ARG A N 1
ATOM 696 C CA . ARG A 1 89 ? 9.031 17.061 4.339 1.00 93.81 89 ARG A CA 1
ATOM 697 C C . ARG A 1 89 ? 8.426 16.144 5.402 1.00 93.81 89 ARG A C 1
ATOM 699 O O . ARG A 1 89 ? 9.105 15.317 6.003 1.00 93.81 89 ARG A O 1
ATOM 706 N N . ARG A 1 90 ? 7.118 16.265 5.615 1.00 94.81 90 ARG A N 1
ATOM 707 C CA . ARG A 1 90 ? 6.341 15.362 6.471 1.00 94.81 90 ARG A CA 1
ATOM 708 C C . ARG A 1 90 ? 6.273 13.962 5.849 1.00 94.81 90 ARG A C 1
ATOM 710 O O . ARG A 1 90 ? 6.319 13.843 4.628 1.00 94.81 90 ARG A O 1
ATOM 717 N N . PRO A 1 91 ? 6.119 12.90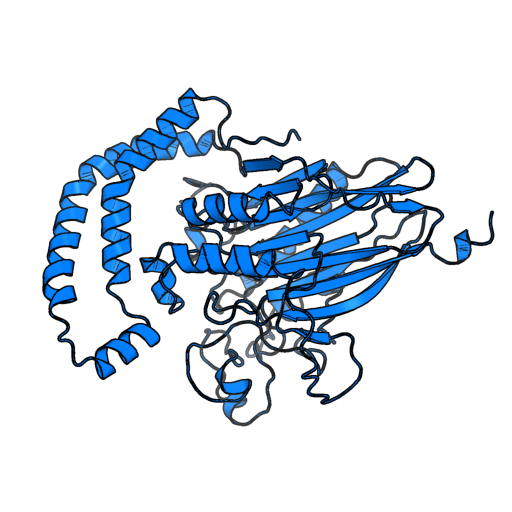3 6.658 1.00 94.69 91 PRO A N 1
ATOM 718 C CA . PRO A 1 91 ? 6.114 11.527 6.162 1.00 94.69 91 PRO A CA 1
ATOM 719 C C . PRO A 1 91 ? 4.855 11.140 5.371 1.00 94.69 91 PRO A C 1
ATOM 721 O O . PRO A 1 91 ? 4.830 10.064 4.790 1.00 94.69 91 PRO A O 1
ATOM 724 N N . PHE A 1 92 ? 3.804 11.960 5.381 1.00 95.94 92 PHE A N 1
ATOM 725 C CA . PHE A 1 92 ? 2.577 11.759 4.608 1.00 95.94 92 PHE A CA 1
ATOM 726 C C . PHE A 1 92 ? 1.793 13.073 4.500 1.00 95.94 92 PHE A C 1
ATOM 728 O O . PHE A 1 92 ? 2.034 14.017 5.263 1.00 95.94 92 PHE A O 1
ATOM 735 N N . ALA A 1 93 ? 0.838 13.106 3.576 1.00 95.19 93 ALA A N 1
ATOM 736 C CA . ALA A 1 93 ? -0.215 14.107 3.475 1.00 95.19 93 ALA A CA 1
ATOM 737 C C . ALA A 1 93 ? -1.558 13.498 3.909 1.00 95.19 93 ALA A C 1
ATOM 739 O O . ALA A 1 93 ? -1.807 12.304 3.731 1.00 95.19 93 ALA A O 1
ATOM 740 N N . TYR A 1 94 ? -2.425 14.319 4.491 1.00 96.44 94 TYR A N 1
ATOM 741 C CA . TYR A 1 94 ? -3.747 13.908 4.955 1.00 96.44 94 TYR A CA 1
ATOM 742 C C . TYR A 1 94 ? -4.831 14.747 4.290 1.00 96.44 94 TYR A C 1
ATOM 744 O O . TYR A 1 94 ? -4.831 15.960 4.428 1.00 96.44 94 TYR A O 1
ATOM 752 N N . LYS A 1 95 ? -5.773 14.126 3.594 1.00 94.94 95 LYS A N 1
ATOM 753 C CA . LYS A 1 95 ? -6.931 14.819 3.043 1.00 94.94 95 LYS A CA 1
ATOM 754 C C . LYS A 1 95 ? -8.159 14.503 3.879 1.00 94.94 95 LYS A C 1
ATOM 756 O O . LYS A 1 95 ? -8.468 13.334 4.104 1.00 94.94 95 LYS A O 1
ATOM 761 N N . HIS A 1 96 ? -8.854 15.557 4.281 1.00 93.56 96 HIS A N 1
ATOM 762 C CA . HIS A 1 96 ? -10.180 15.474 4.865 1.00 93.56 96 HIS A CA 1
ATOM 763 C C . HIS A 1 96 ? -11.196 16.073 3.892 1.00 93.56 96 HIS A C 1
ATOM 765 O O . HIS A 1 96 ? -10.955 17.138 3.321 1.00 93.56 96 HIS A O 1
ATOM 771 N N . ASN A 1 97 ? -12.309 15.383 3.669 1.00 87.38 97 ASN A N 1
ATOM 772 C CA . ASN A 1 97 ? -13.397 15.871 2.832 1.00 87.38 97 ASN A CA 1
ATOM 773 C C . ASN A 1 97 ? -14.737 15.510 3.462 1.00 87.38 97 ASN A C 1
ATOM 775 O O . ASN A 1 97 ? -14.985 14.334 3.669 1.00 87.38 97 ASN A O 1
ATOM 779 N N . MET A 1 98 ? -15.612 16.483 3.701 1.00 80.69 98 MET A N 1
ATOM 780 C CA . MET A 1 98 ? -16.938 16.211 4.263 1.00 80.69 98 MET A CA 1
ATOM 781 C C . MET A 1 98 ? -17.769 15.350 3.305 1.00 80.69 98 MET A C 1
ATOM 783 O O . MET A 1 98 ? -18.018 15.747 2.163 1.00 80.69 98 MET A O 1
ATOM 787 N N . LEU A 1 99 ? -18.202 14.179 3.772 1.00 79.56 99 LEU A N 1
ATOM 788 C CA . LEU A 1 99 ? -19.116 13.314 3.029 1.00 79.56 99 LEU A CA 1
ATOM 789 C C . LEU A 1 99 ? -20.556 13.810 3.168 1.00 79.56 99 LEU A C 1
ATOM 791 O O . LEU A 1 99 ? -20.950 14.353 4.196 1.00 79.56 99 LEU A O 1
ATOM 795 N N . SER A 1 100 ? -21.379 13.577 2.144 1.00 65.88 100 SER A N 1
ATOM 796 C CA . SER A 1 100 ? -22.822 13.857 2.223 1.00 65.88 100 SER A CA 1
ATOM 797 C C . SER A 1 100 ? -23.570 12.871 3.128 1.00 65.88 100 SER A C 1
ATOM 799 O O . SER A 1 100 ? -24.677 13.164 3.571 1.00 65.88 100 SER A O 1
ATOM 801 N N . ARG A 1 101 ? -22.979 11.698 3.391 1.00 67.12 101 ARG A N 1
ATOM 802 C CA . ARG A 1 101 ? -23.516 10.660 4.271 1.00 67.12 101 ARG A CA 1
ATOM 803 C C . ARG A 1 101 ? -22.377 10.092 5.110 1.00 67.12 101 ARG A C 1
ATOM 805 O O . ARG A 1 101 ? -21.414 9.572 4.555 1.00 67.12 101 ARG A O 1
ATOM 812 N N . HIS A 1 102 ? -22.502 10.189 6.427 1.00 71.38 102 HIS A N 1
ATOM 813 C CA . HIS A 1 102 ? -21.536 9.604 7.353 1.00 71.38 102 HIS A CA 1
ATOM 814 C C . HIS A 1 102 ? -21.878 8.134 7.625 1.00 71.38 102 HIS A C 1
ATOM 816 O O . HIS A 1 102 ? -23.063 7.772 7.591 1.00 71.38 102 HIS A O 1
ATOM 822 N N . PRO A 1 103 ? -20.874 7.279 7.894 1.00 73.38 103 PRO A N 1
ATOM 823 C CA . PRO A 1 103 ? -21.142 5.945 8.409 1.00 73.38 103 PRO A CA 1
ATOM 824 C C . PRO A 1 103 ? -21.911 6.040 9.730 1.00 73.38 103 PRO A C 1
ATOM 826 O O . PRO A 1 103 ? -21.694 6.950 10.532 1.00 73.38 103 PRO A O 1
ATOM 829 N N . GLU A 1 104 ? -22.818 5.092 9.952 1.00 77.56 104 GLU A N 1
ATOM 830 C CA . GLU A 1 104 ? -23.613 5.026 11.176 1.00 77.56 104 GLU A CA 1
ATOM 831 C C . GLU A 1 104 ? -22.695 4.898 12.398 1.00 77.56 104 GLU A C 1
ATOM 833 O O . GLU A 1 104 ? -21.788 4.056 12.421 1.00 77.56 104 GLU A O 1
ATOM 838 N N . VAL A 1 105 ? -22.906 5.744 13.406 1.00 81.38 105 VAL A N 1
ATOM 839 C CA . VAL A 1 105 ? -22.134 5.700 14.652 1.00 81.38 105 VAL A CA 1
ATOM 840 C C . VAL A 1 105 ? -22.423 4.372 15.340 1.00 81.38 105 VAL A C 1
ATOM 842 O O . VAL A 1 105 ? -23.577 4.028 15.570 1.00 81.38 105 VAL A O 1
ATOM 845 N N . TRP A 1 106 ? -21.378 3.599 15.643 1.00 88.25 106 TRP A N 1
ATOM 846 C CA . TRP A 1 106 ? -21.572 2.345 16.361 1.00 88.25 106 TRP A CA 1
ATOM 847 C C . TRP A 1 106 ? -21.738 2.613 17.853 1.00 88.25 106 TRP A C 1
ATOM 849 O O . TRP A 1 106 ? -20.822 3.142 18.480 1.00 88.25 106 TRP A O 1
ATOM 859 N N . GLU A 1 107 ? -22.880 2.238 18.419 1.00 85.56 107 GLU A N 1
ATOM 860 C CA . GLU A 1 107 ? -23.141 2.382 19.849 1.00 85.56 107 GLU A CA 1
ATOM 861 C C . GLU A 1 107 ? -23.312 1.021 20.528 1.00 85.56 107 GLU A C 1
ATOM 863 O O . GLU A 1 107 ? -24.002 0.135 20.021 1.00 85.56 107 GLU A O 1
ATOM 868 N N . LEU A 1 108 ? -22.670 0.853 21.688 1.00 81.06 108 LEU A N 1
ATOM 869 C CA . LEU A 1 108 ? -22.842 -0.308 22.563 1.00 81.06 108 LEU A CA 1
ATOM 870 C C . LEU A 1 108 ? -23.405 0.122 23.932 1.00 81.06 108 LEU A C 1
ATOM 872 O O . LEU A 1 108 ? -22.941 1.134 24.474 1.00 81.06 108 LEU A O 1
ATOM 876 N N . PRO A 1 109 ? -24.343 -0.653 24.519 1.00 71.56 109 PRO A N 1
ATOM 877 C CA . PRO A 1 109 ? -24.811 -1.977 24.089 1.00 71.56 109 PRO A CA 1
ATOM 878 C C . PRO A 1 109 ? -25.820 -1.888 22.928 1.00 71.56 109 PRO A C 1
ATOM 880 O O . PRO A 1 109 ? -26.782 -1.132 22.986 1.00 71.56 109 PRO A O 1
ATOM 883 N N . GLY A 1 110 ? -25.592 -2.665 21.868 1.00 76.44 110 GLY A N 1
ATOM 884 C CA . GLY A 1 110 ? -26.350 -2.598 20.616 1.00 76.44 110 GLY A CA 1
ATOM 885 C C . GLY A 1 110 ? -26.090 -3.815 19.730 1.00 76.44 110 GLY A C 1
ATOM 886 O O . GLY A 1 110 ? -25.484 -4.796 20.172 1.00 76.44 110 GLY A O 1
ATOM 887 N N . THR A 1 111 ? -26.551 -3.777 18.479 1.00 83.69 111 THR A N 1
ATOM 888 C CA . THR A 1 111 ? -26.265 -4.847 17.515 1.00 83.69 111 THR A CA 1
ATOM 889 C C . THR A 1 111 ? -24.784 -4.871 17.152 1.00 83.69 111 THR A C 1
ATOM 891 O O . THR A 1 111 ? -24.100 -3.841 17.153 1.00 83.69 111 THR A O 1
ATOM 894 N N . GLY A 1 112 ? -24.287 -6.062 16.818 1.00 86.94 112 GLY A N 1
ATOM 895 C CA . GLY A 1 112 ? -22.957 -6.190 16.245 1.00 86.94 112 GLY A CA 1
ATOM 896 C C . GLY A 1 112 ? -22.811 -5.386 14.959 1.00 86.94 112 GLY A C 1
ATOM 897 O O . GLY A 1 112 ? -23.797 -5.053 14.295 1.00 86.94 112 GLY A O 1
ATOM 898 N N . LYS A 1 113 ? -21.567 -5.065 14.615 1.00 92.06 113 LYS A N 1
ATOM 899 C CA . LYS A 1 113 ? -21.246 -4.266 13.437 1.00 92.06 113 LYS A CA 1
ATOM 900 C C . LYS A 1 113 ? -20.220 -4.968 12.573 1.00 92.06 113 LYS A C 1
ATOM 902 O O . LYS A 1 113 ? -19.251 -5.533 13.076 1.00 92.06 113 LYS A O 1
ATOM 907 N N . VAL A 1 114 ? -20.443 -4.912 11.266 1.00 93.50 114 VAL A N 1
ATOM 908 C CA . VAL A 1 114 ? -19.491 -5.406 10.278 1.00 93.50 114 VAL A CA 1
ATOM 909 C C . VAL A 1 114 ? -18.587 -4.265 9.838 1.00 93.50 114 VAL A C 1
ATOM 911 O O . VAL A 1 114 ? -19.082 -3.202 9.472 1.00 93.50 114 VAL A O 1
ATOM 914 N N . PHE A 1 115 ? -17.280 -4.512 9.831 1.00 95.06 115 PHE A N 1
ATOM 915 C CA . PHE A 1 115 ? -16.290 -3.642 9.201 1.00 95.06 115 PHE A CA 1
ATOM 916 C C . PHE A 1 115 ? -15.617 -4.359 8.039 1.00 95.06 115 PHE A C 1
ATOM 918 O O . PHE A 1 115 ? -15.304 -5.549 8.118 1.00 95.06 115 PHE A O 1
ATOM 925 N N . SER A 1 116 ? -15.393 -3.624 6.957 1.00 95.88 116 SER A N 1
ATOM 926 C CA . SER A 1 116 ? -14.866 -4.134 5.698 1.00 95.88 116 SER A CA 1
ATOM 927 C C . SER A 1 116 ? -13.522 -3.498 5.335 1.00 95.88 116 SER A C 1
ATOM 929 O O . SER A 1 116 ? -13.330 -2.284 5.383 1.00 95.88 116 SER A O 1
ATOM 931 N N . PHE A 1 117 ? -12.575 -4.346 4.949 1.00 97.75 117 PHE A N 1
ATOM 932 C CA . PHE A 1 117 ? -11.188 -3.988 4.676 1.00 97.75 117 PHE A CA 1
ATOM 933 C C . PHE A 1 117 ? -10.803 -4.482 3.292 1.00 97.75 117 PHE A C 1
ATOM 935 O O . PHE A 1 117 ? -11.134 -5.609 2.926 1.00 97.75 117 PHE A O 1
ATOM 942 N N . VAL A 1 118 ? -10.058 -3.675 2.547 1.00 97.88 118 VAL A N 1
ATOM 943 C CA . VAL A 1 118 ? -9.460 -4.057 1.266 1.00 97.88 118 VAL A CA 1
ATOM 944 C C . VAL A 1 118 ? -7.977 -3.725 1.280 1.00 97.88 118 VAL A C 1
ATOM 946 O O . VAL A 1 118 ? -7.597 -2.619 1.659 1.00 97.88 118 VAL A O 1
ATOM 949 N N . SER A 1 119 ? -7.150 -4.661 0.812 1.00 98.25 119 SER A N 1
ATOM 950 C CA . SER A 1 119 ? -5.743 -4.423 0.493 1.00 98.25 119 SER A CA 1
ATOM 951 C C . SER A 1 119 ? -5.480 -4.698 -0.983 1.00 98.25 119 SER A C 1
ATOM 953 O O . SER A 1 119 ? -5.931 -5.717 -1.509 1.00 98.25 119 SER A O 1
ATOM 955 N N . ALA A 1 120 ? -4.761 -3.802 -1.660 1.00 97.88 120 ALA A N 1
ATOM 956 C CA . ALA A 1 120 ? -4.412 -3.985 -3.065 1.00 97.88 120 ALA A CA 1
ATOM 957 C C . ALA A 1 120 ? -3.081 -3.323 -3.442 1.00 97.88 120 ALA A C 1
ATOM 959 O O . ALA A 1 120 ? -2.940 -2.100 -3.360 1.00 97.88 120 ALA A O 1
ATOM 960 N N . ASN A 1 121 ? -2.151 -4.107 -3.983 1.00 97.88 121 ASN A N 1
ATOM 961 C CA . ASN A 1 121 ? -1.048 -3.566 -4.763 1.00 97.88 121 ASN A CA 1
ATOM 962 C C . ASN A 1 121 ? -1.591 -3.117 -6.133 1.00 97.88 121 ASN A C 1
ATOM 964 O O . ASN A 1 121 ? -2.175 -3.906 -6.881 1.00 97.88 121 ASN A O 1
ATOM 968 N N . VAL A 1 122 ? -1.482 -1.821 -6.442 1.00 96.94 122 VAL A N 1
ATOM 969 C CA . VAL A 1 122 ? -2.089 -1.219 -7.646 1.00 96.94 122 VAL A CA 1
ATOM 970 C C . VAL A 1 122 ? -1.084 -0.879 -8.746 1.00 96.94 122 VAL A C 1
ATOM 972 O O . VAL A 1 122 ? -1.490 -0.400 -9.809 1.00 96.94 122 VAL A O 1
ATOM 975 N N . CYS A 1 123 ? 0.209 -1.116 -8.507 1.00 95.12 123 CYS A N 1
ATOM 976 C CA . CYS A 1 123 ? 1.292 -0.929 -9.470 1.00 95.12 123 CYS A CA 1
ATOM 977 C C . CYS A 1 123 ? 1.215 0.416 -10.237 1.00 95.12 123 CYS A C 1
ATOM 979 O O . CYS A 1 123 ? 1.318 0.493 -11.474 1.00 95.12 123 CYS A O 1
ATOM 981 N N . LEU A 1 124 ? 0.983 1.517 -9.512 1.00 95.75 124 LEU A N 1
ATOM 982 C CA . LEU A 1 124 ? 0.940 2.882 -10.047 1.00 95.75 124 LEU A CA 1
ATOM 983 C C . LEU A 1 124 ? 2.346 3.497 -10.056 1.00 95.75 124 LEU A C 1
ATOM 985 O O . LEU A 1 124 ? 2.623 4.512 -9.413 1.00 95.75 124 LEU A O 1
ATOM 989 N N . LEU A 1 125 ? 3.228 2.867 -10.830 1.00 92.88 125 LEU A N 1
ATOM 990 C CA . LEU A 1 125 ? 4.547 3.385 -11.177 1.00 92.88 125 LEU A CA 1
ATOM 991 C C . LEU A 1 125 ? 4.483 4.385 -12.348 1.00 92.88 125 LEU A C 1
ATOM 993 O O . LEU A 1 125 ? 3.534 4.342 -13.144 1.00 92.88 125 LEU A O 1
ATOM 997 N N . PRO A 1 126 ? 5.529 5.220 -12.517 1.00 91.06 126 PRO A N 1
ATOM 998 C CA . PRO A 1 126 ? 5.815 5.892 -13.786 1.00 91.06 126 PRO A CA 1
ATOM 999 C C . PRO A 1 126 ? 5.723 4.916 -14.970 1.00 91.06 126 PRO A C 1
ATOM 1001 O O . PRO A 1 126 ? 6.051 3.736 -14.818 1.00 91.06 126 PRO A O 1
ATOM 1004 N N . ASN A 1 127 ? 5.262 5.371 -16.142 1.00 88.94 127 ASN A N 1
ATOM 1005 C CA . ASN A 1 127 ? 4.911 4.470 -17.252 1.00 88.94 127 ASN A CA 1
ATOM 1006 C C . ASN A 1 127 ? 6.073 3.565 -17.665 1.00 88.94 127 ASN A C 1
ATOM 1008 O O . ASN A 1 127 ? 5.871 2.373 -17.886 1.00 88.94 127 ASN A O 1
ATOM 1012 N N . GLY A 1 128 ? 7.280 4.120 -17.727 1.00 88.94 128 GLY A N 1
ATOM 1013 C CA . GLY A 1 128 ? 8.480 3.393 -18.096 1.00 88.94 128 GLY A CA 1
ATOM 1014 C C . GLY A 1 128 ? 8.846 2.300 -17.096 1.00 88.94 128 GLY A C 1
ATOM 1015 O O . GLY A 1 128 ? 9.200 1.193 -17.498 1.00 88.94 128 GLY A O 1
ATOM 1016 N N . LEU A 1 129 ? 8.696 2.569 -15.796 1.00 91.12 129 LEU A N 1
ATOM 1017 C CA . LEU A 1 129 ? 8.913 1.566 -14.748 1.00 91.12 129 LEU A CA 1
ATOM 1018 C C . LEU A 1 129 ? 7.787 0.520 -14.715 1.00 91.12 129 LEU A C 1
ATOM 1020 O O . LEU A 1 129 ? 8.048 -0.666 -14.531 1.00 91.12 129 LEU A O 1
ATOM 1024 N N . ALA A 1 130 ? 6.544 0.915 -14.996 1.00 90.69 130 ALA A N 1
ATOM 1025 C CA . ALA A 1 130 ? 5.413 -0.011 -15.069 1.00 90.69 130 ALA A CA 1
ATOM 1026 C C . ALA A 1 130 ? 5.592 -1.095 -16.156 1.00 90.69 130 ALA A C 1
ATOM 1028 O O . ALA A 1 130 ? 5.014 -2.181 -16.054 1.00 90.69 130 ALA A O 1
ATOM 1029 N N . LYS A 1 131 ? 6.440 -0.862 -17.174 1.00 89.19 131 LYS A N 1
ATOM 1030 C CA . LYS A 1 131 ? 6.760 -1.866 -18.206 1.00 89.19 131 LYS A CA 1
ATOM 1031 C C . LYS A 1 131 ? 7.428 -3.121 -17.652 1.00 89.19 131 LYS A C 1
ATOM 1033 O O . LYS A 1 131 ? 7.326 -4.172 -18.291 1.00 89.19 131 LYS A O 1
ATOM 1038 N N . PHE A 1 132 ? 8.106 -3.044 -16.505 1.00 87.06 132 PHE A N 1
ATOM 1039 C CA . PHE A 1 132 ? 8.717 -4.215 -15.869 1.00 87.06 132 PHE A CA 1
ATOM 1040 C C . PHE A 1 132 ? 7.659 -5.187 -15.330 1.00 87.06 132 PHE A C 1
ATOM 1042 O O . PHE A 1 132 ? 7.833 -6.393 -15.488 1.00 87.06 132 PHE A O 1
ATOM 1049 N N . SER A 1 133 ? 6.512 -4.667 -14.886 1.00 84.44 133 SER A N 1
ATOM 1050 C CA . SER A 1 133 ? 5.296 -5.433 -14.566 1.00 84.44 133 SER A CA 1
ATOM 1051 C C . SER A 1 133 ? 4.388 -5.669 -15.781 1.00 84.44 133 SER A C 1
ATOM 1053 O O . SER A 1 133 ? 3.245 -6.096 -15.650 1.00 84.44 133 SER A O 1
ATOM 1055 N N . ASN A 1 134 ? 4.869 -5.399 -17.002 1.00 86.69 134 ASN A N 1
ATOM 1056 C CA . ASN A 1 134 ? 4.090 -5.513 -18.239 1.00 86.69 134 ASN A CA 1
ATOM 1057 C C . ASN A 1 134 ? 2.820 -4.625 -18.255 1.00 86.69 134 ASN A C 1
ATOM 1059 O O . ASN A 1 134 ? 1.825 -4.956 -18.902 1.00 86.69 134 ASN A O 1
ATOM 1063 N N . LEU A 1 135 ? 2.868 -3.475 -17.580 1.00 88.31 135 LEU A N 1
ATOM 1064 C CA . LEU A 1 135 ? 1.776 -2.506 -17.486 1.00 88.31 135 LEU A CA 1
ATOM 1065 C C . LEU A 1 135 ? 2.144 -1.196 -18.201 1.00 88.31 135 LEU A C 1
ATOM 1067 O O . LEU A 1 135 ? 3.309 -0.899 -18.441 1.00 88.31 135 LEU A O 1
ATOM 1071 N N . GLY A 1 136 ? 1.137 -0.407 -18.575 1.00 86.06 136 GLY A N 1
ATOM 1072 C CA . GLY A 1 136 ? 1.302 0.884 -19.253 1.00 86.06 136 GLY A CA 1
ATOM 1073 C C . GLY A 1 136 ? 0.113 1.806 -18.993 1.00 86.06 136 GLY A C 1
ATOM 1074 O O . GLY A 1 136 ? -0.750 1.488 -18.178 1.00 86.06 136 GLY A O 1
ATOM 1075 N N . HIS A 1 137 ? 0.051 2.955 -19.670 1.00 87.69 137 HIS A N 1
ATOM 1076 C CA . HIS A 1 137 ? -1.087 3.885 -19.598 1.00 87.69 137 HIS A CA 1
ATOM 1077 C C . HIS A 1 137 ? -1.508 4.267 -18.162 1.00 87.69 137 HIS A C 1
ATOM 1079 O O . HIS A 1 137 ? -2.694 4.275 -17.826 1.00 87.69 137 HIS A O 1
ATOM 1085 N N . MET A 1 138 ? -0.540 4.617 -17.310 1.00 91.25 138 MET A N 1
ATOM 1086 C CA . MET A 1 138 ? -0.719 4.885 -15.875 1.00 91.25 138 MET A CA 1
ATOM 1087 C C . MET A 1 138 ? -1.927 5.782 -15.559 1.00 91.25 138 MET A C 1
ATOM 1089 O O . MET A 1 138 ? -2.697 5.461 -14.662 1.00 91.25 138 MET A O 1
ATOM 1093 N N . LYS A 1 139 ? -2.154 6.869 -16.313 1.00 90.19 139 LYS A N 1
ATOM 1094 C CA . LYS A 1 139 ? -3.304 7.767 -16.084 1.00 90.19 139 LYS A CA 1
ATOM 1095 C C . LYS A 1 139 ? -4.655 7.059 -16.246 1.00 90.19 139 LYS A C 1
ATOM 1097 O O . LYS A 1 139 ? -5.547 7.256 -15.429 1.00 90.19 139 LYS A O 1
ATOM 1102 N N . GLN A 1 140 ? -4.800 6.240 -17.289 1.00 92.19 140 GLN A N 1
ATOM 1103 C CA . GLN A 1 140 ? -6.030 5.484 -17.547 1.00 92.19 140 GLN A CA 1
ATOM 1104 C C . GLN A 1 140 ? -6.229 4.403 -16.484 1.00 92.19 140 GLN A C 1
ATOM 1106 O O . GLN A 1 140 ? -7.339 4.240 -15.985 1.00 92.19 140 GLN A O 1
ATOM 1111 N N . ARG A 1 141 ? -5.145 3.719 -16.088 1.00 93.88 141 ARG A N 1
ATOM 1112 C CA . ARG A 1 141 ? -5.183 2.730 -15.002 1.00 93.88 141 ARG A CA 1
ATOM 1113 C C . ARG A 1 141 ? -5.579 3.369 -13.677 1.00 93.88 141 ARG A C 1
ATOM 1115 O O . ARG A 1 141 ? -6.494 2.870 -13.043 1.00 93.88 141 ARG A O 1
ATOM 1122 N N . ALA A 1 142 ? -4.975 4.495 -13.294 1.00 94.25 142 ALA A N 1
ATOM 1123 C CA . ALA A 1 142 ? -5.320 5.216 -12.068 1.00 94.25 142 ALA A CA 1
ATOM 1124 C C . ALA A 1 142 ? -6.804 5.617 -12.035 1.00 94.25 142 ALA A C 1
ATOM 1126 O O . ALA A 1 142 ? -7.477 5.400 -11.029 1.00 94.25 142 ALA A O 1
ATOM 1127 N N . ALA A 1 143 ? -7.333 6.128 -13.154 1.00 93.31 143 ALA A N 1
ATOM 1128 C CA . ALA A 1 143 ? -8.753 6.447 -13.279 1.00 93.31 143 ALA A CA 1
ATOM 1129 C C . ALA A 1 143 ? -9.640 5.200 -13.149 1.00 93.31 143 ALA A C 1
ATOM 1131 O O . ALA A 1 143 ? -10.623 5.215 -12.410 1.00 93.31 143 ALA A O 1
ATOM 1132 N N . ARG A 1 144 ? -9.274 4.101 -13.820 1.00 92.38 144 ARG A N 1
ATOM 1133 C CA . ARG A 1 144 ? -10.009 2.833 -13.755 1.00 92.38 144 ARG A CA 1
ATOM 1134 C C . ARG A 1 144 ? -9.971 2.211 -12.360 1.00 92.38 144 ARG A C 1
ATOM 1136 O O . ARG A 1 144 ? -11.001 1.742 -11.898 1.00 92.38 144 ARG A O 1
ATOM 1143 N N . ILE A 1 145 ? -8.826 2.236 -11.683 1.00 94.06 145 ILE A N 1
ATOM 1144 C CA . ILE A 1 145 ? -8.667 1.759 -10.303 1.00 94.06 145 ILE A CA 1
ATOM 1145 C C . ILE A 1 145 ? -9.574 2.566 -9.369 1.00 94.06 145 ILE A C 1
ATOM 1147 O O . ILE A 1 145 ? -10.353 1.974 -8.628 1.00 94.06 145 ILE A O 1
ATOM 1151 N N . GLY A 1 146 ? -9.540 3.902 -9.456 1.00 92.56 146 GLY A N 1
ATOM 1152 C CA . GLY A 1 146 ? -10.421 4.770 -8.671 1.00 92.56 146 GLY A CA 1
ATOM 1153 C C . GLY A 1 146 ? -11.906 4.504 -8.934 1.00 92.56 146 GLY A C 1
ATOM 1154 O O . GLY A 1 146 ? -12.693 4.431 -7.996 1.00 92.56 146 GLY A O 1
ATOM 1155 N N . GLN A 1 147 ? -12.289 4.277 -10.193 1.00 90.12 147 GLN A N 1
ATOM 1156 C CA . GLN A 1 1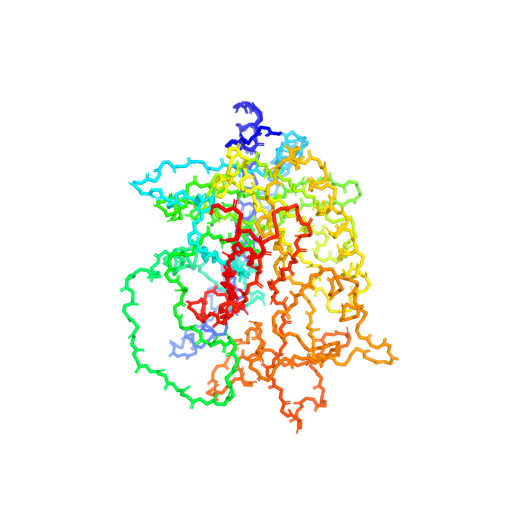47 ? -13.643 3.847 -10.550 1.00 90.12 147 GLN A CA 1
ATOM 1157 C C . GLN A 1 147 ? -13.999 2.484 -9.946 1.00 90.12 147 GLN A C 1
ATOM 1159 O O . GLN A 1 147 ? -15.045 2.366 -9.327 1.00 90.12 147 GLN A O 1
ATOM 1164 N N . CYS A 1 148 ? -13.150 1.460 -10.062 1.00 90.19 148 CYS A N 1
ATOM 1165 C CA . CYS A 1 148 ? -13.439 0.140 -9.493 1.00 90.19 148 CYS A CA 1
ATOM 1166 C C . CYS A 1 148 ? -13.621 0.201 -7.967 1.00 90.19 148 CYS A C 1
ATOM 1168 O O . CYS A 1 148 ? -14.558 -0.395 -7.448 1.00 90.19 148 CYS A O 1
ATOM 1170 N N . LEU A 1 149 ? -12.781 0.970 -7.265 1.00 89.69 149 LEU A N 1
ATOM 1171 C CA . LEU A 1 149 ? -12.848 1.148 -5.808 1.00 89.69 149 LEU A CA 1
ATOM 1172 C C . LEU A 1 149 ? -14.081 1.938 -5.329 1.00 89.69 149 LEU A C 1
ATOM 1174 O O . LEU A 1 149 ? -14.365 1.947 -4.134 1.00 89.69 149 LEU A O 1
ATOM 1178 N N . THR A 1 150 ? -14.797 2.613 -6.233 1.00 84.38 150 THR A N 1
ATOM 1179 C CA . THR A 1 150 ? -15.978 3.438 -5.913 1.00 84.38 150 THR A CA 1
ATOM 1180 C C . THR A 1 150 ? -17.276 2.867 -6.485 1.00 84.38 150 THR A C 1
ATOM 1182 O O . THR A 1 150 ? -18.344 3.080 -5.929 1.00 84.38 150 THR A O 1
ATOM 1185 N N . GLN A 1 151 ? -17.205 2.081 -7.562 1.00 70.75 151 GLN A N 1
ATOM 1186 C CA . GLN A 1 151 ? -18.357 1.513 -8.272 1.00 70.75 151 GLN A CA 1
ATOM 1187 C C . GLN A 1 151 ? -18.932 0.237 -7.640 1.00 70.75 151 GLN A C 1
ATOM 1189 O O . GLN A 1 151 ? -19.847 -0.349 -8.221 1.00 70.75 151 GLN A O 1
ATOM 1194 N N . GLY A 1 152 ? -18.456 -0.182 -6.462 1.00 54.31 152 GLY A N 1
ATOM 1195 C CA . GLY A 1 152 ? -19.053 -1.288 -5.699 1.00 54.31 152 GLY A CA 1
ATOM 1196 C C . GLY A 1 152 ? -20.560 -1.111 -5.446 1.00 54.31 152 GLY A C 1
ATOM 1197 O O . GLY A 1 152 ? -21.270 -2.101 -5.322 1.00 54.31 152 GLY A O 1
ATOM 1198 N N . GLU A 1 153 ? -21.072 0.126 -5.470 1.00 42.12 153 GLU A N 1
ATOM 1199 C CA . GLU A 1 153 ? -22.507 0.436 -5.354 1.00 42.12 153 GLU A CA 1
ATOM 1200 C C . GLU A 1 153 ? -23.330 0.226 -6.648 1.00 42.12 153 GLU A C 1
ATOM 1202 O O . GLU A 1 153 ? -24.542 0.045 -6.570 1.00 42.12 153 GLU A O 1
ATOM 1207 N N . PHE A 1 154 ? -22.726 0.251 -7.846 1.00 35.03 154 PHE A N 1
ATOM 1208 C CA . PHE A 1 154 ? -23.473 0.365 -9.119 1.00 35.03 154 PHE A CA 1
ATOM 1209 C C . PHE A 1 154 ? -23.612 -0.930 -9.929 1.00 35.03 154 PHE A C 1
ATOM 1211 O O . PHE A 1 154 ? -24.378 -0.974 -10.895 1.00 35.03 154 PHE A O 1
ATOM 1218 N N . LEU A 1 155 ? -22.895 -1.993 -9.566 1.00 39.09 155 LEU A N 1
ATOM 1219 C CA . LEU A 1 155 ? -23.002 -3.283 -10.243 1.00 39.09 155 LEU A CA 1
ATOM 1220 C C . LEU A 1 155 ? -23.868 -4.224 -9.406 1.00 39.09 155 LEU A C 1
ATOM 1222 O O . LEU A 1 155 ? -23.385 -4.893 -8.496 1.00 39.09 155 LEU A O 1
ATOM 1226 N N . LEU A 1 156 ? -25.161 -4.289 -9.744 1.00 32.66 156 LEU A N 1
ATOM 1227 C CA . LEU A 1 156 ? -26.040 -5.373 -9.303 1.00 32.66 156 LEU A CA 1
ATOM 1228 C C . LEU A 1 156 ? -25.336 -6.719 -9.555 1.00 32.66 156 LEU A C 1
ATOM 1230 O O . LEU A 1 156 ? -24.793 -6.918 -10.647 1.00 32.66 156 LEU A O 1
ATOM 1234 N N . PRO A 1 157 ? -25.344 -7.655 -8.592 1.00 35.59 157 PRO A N 1
ATOM 1235 C CA . PRO A 1 157 ? -24.666 -8.926 -8.763 1.00 35.59 157 PRO A CA 1
ATOM 1236 C C . PRO A 1 157 ? -25.335 -9.704 -9.900 1.00 35.59 157 PRO A C 1
ATOM 1238 O O . PRO A 1 157 ? -26.439 -10.234 -9.758 1.00 35.59 157 PRO A O 1
ATOM 1241 N N . THR A 1 158 ? -24.660 -9.812 -11.045 1.00 30.94 158 THR A N 1
ATOM 1242 C CA . THR A 1 158 ? -24.978 -10.850 -12.024 1.00 30.94 158 THR A CA 1
ATOM 1243 C C . THR A 1 158 ? -24.716 -12.193 -11.361 1.00 30.94 158 THR A C 1
ATOM 1245 O O . THR A 1 158 ? -23.569 -12.543 -11.084 1.00 30.94 158 THR A O 1
ATOM 1248 N N . LYS A 1 159 ? -25.797 -12.929 -11.087 1.00 32.75 159 LYS A N 1
ATOM 1249 C CA . LYS A 1 159 ? -25.803 -14.311 -10.599 1.00 32.75 159 LYS A CA 1
ATOM 1250 C C . LYS A 1 159 ? -25.112 -15.242 -11.605 1.00 32.75 159 LYS A C 1
ATOM 1252 O O . LYS A 1 159 ? -25.772 -15.961 -12.341 1.00 32.75 159 LYS A O 1
ATOM 1257 N N . TYR A 1 160 ? -23.787 -15.252 -11.618 1.00 31.66 160 TYR A N 1
ATOM 1258 C CA . TYR A 1 160 ? -22.995 -16.362 -12.140 1.00 31.66 160 TYR A CA 1
ATOM 1259 C C . TYR A 1 160 ? -22.181 -16.935 -10.983 1.00 31.66 160 TYR A C 1
ATOM 1261 O O . TYR A 1 160 ? -20.964 -16.811 -10.911 1.00 31.66 160 TYR A O 1
ATOM 1269 N N . GLY A 1 161 ? -22.902 -17.534 -10.033 1.00 29.66 161 GLY A N 1
ATOM 1270 C CA . GLY A 1 161 ? -22.309 -18.387 -9.016 1.00 29.66 161 GLY A CA 1
ATOM 1271 C C . GLY A 1 161 ? -21.917 -19.708 -9.662 1.00 29.66 161 GLY A C 1
ATOM 1272 O O . GLY A 1 161 ? -22.748 -20.602 -9.790 1.00 29.66 161 GLY A O 1
ATOM 1273 N N . ALA A 1 162 ? -20.660 -19.827 -10.083 1.00 30.88 162 ALA A N 1
ATOM 1274 C CA . ALA A 1 162 ? -20.048 -21.135 -10.255 1.00 30.88 162 ALA A CA 1
ATOM 1275 C C . ALA A 1 162 ? -19.787 -21.695 -8.851 1.00 30.88 162 ALA A C 1
ATOM 1277 O O . ALA A 1 162 ? -18.784 -21.388 -8.211 1.00 30.88 162 ALA A O 1
ATOM 1278 N N . THR A 1 163 ? -20.743 -22.466 -8.343 1.00 36.47 163 THR A N 1
ATOM 1279 C CA . THR A 1 163 ? -20.592 -23.274 -7.136 1.00 36.47 163 THR A CA 1
ATOM 1280 C C . THR A 1 163 ? -19.591 -24.391 -7.415 1.00 36.47 163 THR A C 1
ATOM 1282 O O . THR A 1 163 ? -19.891 -25.329 -8.147 1.00 36.47 163 THR A O 1
ATOM 1285 N N . MET A 1 164 ? -18.398 -24.310 -6.824 1.00 33.59 164 MET A N 1
ATOM 1286 C CA . MET A 1 164 ? -17.514 -25.466 -6.667 1.00 33.59 164 MET A CA 1
ATOM 1287 C C . MET A 1 164 ? -16.741 -25.397 -5.345 1.00 33.59 164 MET A C 1
ATOM 1289 O O . MET A 1 164 ? -15.861 -24.558 -5.194 1.00 33.59 164 MET A O 1
ATOM 1293 N N . GLY A 1 165 ? -17.054 -26.347 -4.455 1.00 33.00 165 GLY A N 1
ATOM 1294 C CA . GLY A 1 165 ? -16.117 -26.951 -3.497 1.00 33.00 165 GLY A CA 1
ATOM 1295 C C . GLY A 1 165 ? -15.953 -26.278 -2.131 1.00 33.00 165 GLY A C 1
ATOM 1296 O O . GLY A 1 165 ? -15.216 -25.313 -2.021 1.00 33.00 165 GLY A O 1
ATOM 1297 N N . GLU A 1 166 ? -16.571 -26.894 -1.113 1.00 35.25 166 GLU A N 1
ATOM 1298 C CA . GLU A 1 166 ? -16.451 -26.689 0.347 1.00 35.25 166 GLU A CA 1
ATOM 1299 C C . GLU A 1 166 ? -16.722 -25.284 0.929 1.00 35.25 166 GLU A C 1
ATOM 1301 O O . GLU A 1 166 ? -16.117 -24.277 0.579 1.00 35.25 166 GLU A O 1
ATOM 1306 N N . ALA A 1 167 ? -17.651 -25.250 1.892 1.00 42.91 167 ALA A N 1
ATOM 1307 C CA . ALA A 1 167 ? -18.149 -24.071 2.595 1.00 42.91 167 ALA A CA 1
ATOM 1308 C C . ALA A 1 167 ? -17.081 -23.442 3.514 1.00 42.91 167 ALA A C 1
ATOM 1310 O O . ALA A 1 167 ? -17.061 -23.672 4.721 1.00 42.91 167 ALA A O 1
ATOM 1311 N N . GLY A 1 168 ? -16.171 -22.660 2.936 1.00 54.38 168 GLY A N 1
ATOM 1312 C CA . GLY A 1 168 ? -15.323 -21.707 3.654 1.00 54.38 168 GLY A CA 1
ATOM 1313 C C . GLY A 1 168 ? -15.811 -20.263 3.462 1.00 54.38 168 GLY A C 1
ATOM 1314 O O . GLY A 1 168 ? -16.565 -19.997 2.530 1.00 54.38 168 GLY A O 1
ATOM 1315 N N . PRO A 1 169 ? -15.361 -19.303 4.291 1.00 69.38 169 PRO A N 1
ATOM 1316 C CA . PRO A 1 169 ? -15.720 -17.885 4.147 1.00 69.38 169 PRO A CA 1
ATOM 1317 C C . PRO A 1 169 ? -15.090 -17.205 2.914 1.00 69.38 169 PRO A C 1
ATOM 1319 O O . PRO A 1 169 ? -15.334 -16.022 2.681 1.00 69.38 169 PRO A O 1
ATOM 1322 N N . GLY A 1 170 ? -14.242 -17.914 2.161 1.00 73.12 170 GLY A N 1
ATOM 1323 C CA . GLY A 1 170 ? -13.496 -17.388 1.024 1.00 73.12 170 GLY A CA 1
ATOM 1324 C C . GLY A 1 170 ? -14.252 -17.467 -0.298 1.00 73.12 170 GLY A C 1
ATOM 1325 O O . GLY A 1 170 ? -14.710 -18.537 -0.690 1.00 73.12 170 GLY A O 1
ATOM 1326 N N . GLU A 1 171 ? -14.303 -16.356 -1.030 1.00 85.50 171 GLU A N 1
ATOM 1327 C CA . GLU A 1 171 ? -14.840 -16.313 -2.393 1.00 85.50 171 GLU A CA 1
ATOM 1328 C C . GLU A 1 171 ? -13.922 -15.574 -3.372 1.00 85.50 171 GLU A C 1
ATOM 1330 O O . GLU A 1 171 ? -13.117 -14.722 -2.992 1.00 85.50 171 GLU A O 1
ATOM 1335 N N . ILE A 1 172 ? -14.096 -15.856 -4.662 1.00 82.69 172 ILE A N 1
ATOM 1336 C CA . ILE A 1 172 ? -13.566 -15.017 -5.737 1.00 82.69 172 ILE A CA 1
ATOM 1337 C C . ILE A 1 172 ? -14.676 -14.044 -6.128 1.00 82.69 172 ILE A C 1
ATOM 1339 O O . ILE A 1 172 ? -15.703 -14.460 -6.664 1.00 82.69 172 ILE A O 1
ATOM 1343 N N . SER A 1 173 ? -14.468 -12.758 -5.859 1.00 81.81 173 SER A N 1
ATOM 1344 C CA . SER A 1 173 ? -15.413 -11.701 -6.208 1.00 81.81 173 SER A CA 1
ATOM 1345 C C . SER A 1 173 ? -14.963 -10.980 -7.471 1.00 81.81 173 SER A C 1
ATOM 1347 O O . SER A 1 173 ? -13.798 -10.605 -7.622 1.00 81.81 173 SER A O 1
ATOM 1349 N N . VAL A 1 174 ? -15.907 -10.742 -8.381 1.00 77.56 174 VAL A N 1
ATOM 1350 C CA . VAL A 1 174 ? -15.646 -9.918 -9.564 1.00 77.56 174 VAL A CA 1
ATOM 1351 C C . VAL A 1 174 ? -15.587 -8.436 -9.191 1.00 77.56 174 VAL A C 1
ATOM 1353 O O . VAL A 1 174 ? -14.574 -7.819 -9.521 1.00 77.56 174 VAL A O 1
ATOM 1356 N N . PRO A 1 175 ? -16.596 -7.842 -8.519 1.00 85.81 175 PRO A N 1
ATOM 1357 C CA . PRO A 1 175 ? -16.500 -6.469 -8.036 1.00 85.81 175 PRO A CA 1
ATOM 1358 C C . PRO A 1 175 ? -15.825 -6.375 -6.658 1.00 85.81 175 PRO A C 1
ATOM 1360 O O . PRO A 1 175 ? -15.798 -7.338 -5.888 1.00 85.81 175 PRO A O 1
ATOM 1363 N N . PHE A 1 176 ? -15.319 -5.190 -6.319 1.00 84.56 176 PHE A N 1
ATOM 1364 C CA . PHE A 1 176 ? -15.083 -4.819 -4.927 1.00 84.56 176 PHE A CA 1
ATOM 1365 C C . PHE A 1 176 ? -16.398 -4.924 -4.141 1.00 84.56 176 PHE A C 1
ATOM 1367 O O . PHE A 1 176 ? -17.461 -4.645 -4.707 1.00 84.56 176 PHE A O 1
ATOM 1374 N N . PRO A 1 177 ? -16.351 -5.315 -2.855 1.00 81.00 177 PRO A N 1
ATOM 1375 C CA . PRO A 1 177 ? -17.526 -5.252 -2.000 1.00 81.00 177 PRO A CA 1
ATOM 1376 C C . PRO A 1 177 ? -18.154 -3.849 -2.056 1.00 81.00 177 PRO A C 1
ATOM 1378 O O . PRO A 1 177 ? -17.413 -2.863 -2.102 1.00 81.00 177 PRO A O 1
ATOM 1381 N N . PRO A 1 178 ? -19.492 -3.728 -2.070 1.00 75.31 178 PRO A N 1
ATOM 1382 C CA . PRO A 1 178 ? -20.117 -2.436 -1.836 1.00 75.31 178 PRO A CA 1
ATOM 1383 C C . PRO A 1 178 ? -19.688 -1.924 -0.458 1.00 75.31 178 PRO A C 1
ATOM 1385 O O . PRO A 1 178 ? -19.471 -2.712 0.462 1.00 75.31 178 PRO A O 1
ATOM 1388 N N . ASP A 1 179 ? -19.573 -0.606 -0.327 1.00 77.94 179 ASP A N 1
ATOM 1389 C CA . ASP A 1 179 ? -19.391 0.050 0.967 1.00 77.94 179 ASP A CA 1
ATOM 1390 C C . ASP A 1 179 ? -18.146 -0.332 1.776 1.00 77.94 179 ASP A C 1
ATOM 1392 O O . ASP A 1 179 ? -18.199 -0.408 2.999 1.00 77.94 179 ASP A O 1
ATOM 1396 N N . VAL A 1 180 ? -17.001 -0.506 1.106 1.00 91.94 180 VAL A N 1
ATOM 1397 C CA . VAL A 1 180 ? -15.723 -0.736 1.797 1.00 91.94 180 VAL A CA 1
ATOM 1398 C C . VAL A 1 180 ? -15.418 0.404 2.779 1.00 91.94 180 VAL A C 1
ATOM 1400 O O . VAL A 1 180 ? -15.378 1.575 2.398 1.00 91.94 180 VAL A O 1
ATOM 1403 N N . ASP A 1 181 ? -15.166 0.055 4.040 1.00 95.19 181 ASP A N 1
ATOM 1404 C CA . ASP A 1 181 ? -14.889 1.015 5.112 1.00 95.19 181 ASP A CA 1
ATOM 1405 C C . ASP A 1 181 ? -13.443 1.513 5.072 1.00 95.19 181 ASP A C 1
ATOM 1407 O O . ASP A 1 181 ? -13.187 2.709 5.261 1.00 95.19 181 ASP A O 1
ATOM 1411 N N . PHE A 1 182 ? -12.504 0.597 4.806 1.00 97.75 182 PHE A N 1
ATOM 1412 C CA . PHE A 1 182 ? -11.067 0.855 4.818 1.00 97.75 182 PHE A CA 1
ATOM 1413 C C . PHE A 1 182 ? -10.376 0.270 3.586 1.00 97.75 182 PHE A C 1
ATOM 1415 O O . PHE A 1 182 ? -10.466 -0.927 3.311 1.00 97.75 182 PHE A O 1
ATOM 1422 N N . VAL A 1 183 ? -9.628 1.108 2.869 1.00 98.12 183 VAL A N 1
ATOM 1423 C CA . VAL A 1 183 ? -8.843 0.713 1.693 1.00 98.12 183 VAL A CA 1
ATOM 1424 C C . VAL A 1 183 ? -7.371 1.006 1.943 1.00 98.12 183 VAL A C 1
ATOM 1426 O O . VAL A 1 183 ? -6.999 2.157 2.153 1.00 98.12 183 VAL A O 1
ATOM 1429 N N . CYS A 1 184 ? -6.536 -0.024 1.857 1.00 98.62 184 CYS A N 1
ATOM 1430 C CA . CYS A 1 184 ? -5.084 0.025 1.977 1.00 98.62 184 CYS A CA 1
ATOM 1431 C C . CYS A 1 184 ? -4.455 -0.317 0.621 1.00 98.62 184 CYS A C 1
ATOM 1433 O O . CYS A 1 184 ? -4.637 -1.420 0.115 1.00 98.62 184 CYS A O 1
ATOM 1435 N N . LEU A 1 185 ? -3.714 0.605 0.010 1.00 98.69 185 LEU A N 1
ATOM 1436 C CA . LEU A 1 185 ? -3.070 0.367 -1.282 1.00 98.69 185 LEU A CA 1
ATOM 1437 C C . LEU A 1 185 ? -1.551 0.383 -1.161 1.00 98.69 185 LEU A C 1
ATOM 1439 O O . LEU A 1 185 ? -0.987 1.153 -0.378 1.00 98.69 185 LEU A O 1
ATOM 1443 N N . GLN A 1 186 ? -0.908 -0.443 -1.981 1.00 98.56 186 GLN A N 1
ATOM 1444 C CA . GLN A 1 186 ? 0.539 -0.487 -2.169 1.00 98.56 186 GLN A CA 1
ATOM 1445 C C . GLN A 1 186 ? 0.898 -0.065 -3.603 1.00 98.56 186 GLN A C 1
ATOM 1447 O O . GLN A 1 186 ? 0.071 -0.122 -4.514 1.00 98.56 186 GLN A O 1
ATOM 1452 N N . GLU A 1 187 ? 2.139 0.382 -3.794 1.00 97.31 187 GLU A N 1
ATOM 1453 C CA . GLU A 1 187 ? 2.688 0.857 -5.076 1.00 97.31 187 GLU A CA 1
ATOM 1454 C C . GLU A 1 187 ? 1.979 2.060 -5.716 1.00 97.31 187 GLU A C 1
ATOM 1456 O O . GLU A 1 187 ? 1.974 2.235 -6.935 1.00 97.31 187 GLU A O 1
ATOM 1461 N N . VAL A 1 188 ? 1.441 2.967 -4.902 1.00 97.69 188 VAL A N 1
ATOM 1462 C CA . VAL A 1 188 ? 1.014 4.308 -5.333 1.00 97.69 188 VAL A CA 1
ATOM 1463 C C . VAL A 1 188 ? 2.224 5.252 -5.412 1.00 97.69 188 VAL A C 1
ATOM 1465 O O . VAL A 1 188 ? 2.309 6.251 -4.698 1.00 97.69 188 VAL A O 1
ATOM 1468 N N . PHE A 1 189 ? 3.212 4.896 -6.237 1.00 95.25 189 PHE A N 1
ATOM 1469 C CA . PHE A 1 189 ? 4.503 5.592 -6.300 1.00 95.25 189 PHE A CA 1
ATOM 1470 C C . PHE A 1 189 ? 4.456 6.896 -7.104 1.00 95.25 189 PHE A C 1
ATOM 1472 O O . PHE A 1 189 ? 5.080 7.885 -6.713 1.00 95.25 189 PHE A O 1
ATOM 1479 N N . ASP A 1 190 ? 3.737 6.929 -8.231 1.00 93.81 190 ASP A N 1
ATOM 1480 C CA . ASP A 1 190 ? 3.612 8.154 -9.020 1.00 93.81 190 ASP A CA 1
ATOM 1481 C C . ASP A 1 190 ? 2.731 9.173 -8.284 1.00 93.81 190 ASP A C 1
ATOM 1483 O O . ASP A 1 190 ? 1.532 8.973 -8.074 1.00 93.81 190 ASP A O 1
ATOM 1487 N N . GLN A 1 191 ? 3.326 10.307 -7.911 1.00 90.44 191 GLN A N 1
ATOM 1488 C CA . GLN A 1 191 ? 2.648 11.344 -7.129 1.00 90.44 191 GLN A CA 1
ATOM 1489 C C . GLN A 1 191 ? 1.410 11.916 -7.836 1.00 90.44 191 GLN A C 1
ATOM 1491 O O . GLN A 1 191 ? 0.446 12.305 -7.174 1.00 90.44 191 GLN A O 1
ATOM 1496 N N . ARG A 1 192 ? 1.406 11.977 -9.176 1.00 92.12 192 ARG A N 1
ATOM 1497 C CA . ARG A 1 192 ? 0.275 12.517 -9.946 1.00 92.12 192 ARG A CA 1
ATOM 1498 C C . ARG A 1 192 ? -0.868 11.511 -9.974 1.00 92.12 192 ARG A C 1
ATOM 1500 O O . ARG A 1 192 ? -2.017 11.907 -9.797 1.00 92.12 192 ARG A O 1
ATOM 1507 N N . ALA A 1 193 ? -0.559 10.228 -10.160 1.00 94.00 193 ALA A N 1
ATOM 1508 C CA . ALA A 1 193 ? -1.525 9.143 -10.052 1.00 94.00 193 ALA A CA 1
ATOM 1509 C C . ALA A 1 193 ? -2.108 9.060 -8.637 1.00 94.00 193 ALA A C 1
ATOM 1511 O O . ALA A 1 193 ? -3.325 8.987 -8.499 1.00 94.00 193 ALA A O 1
ATOM 1512 N N . GLY A 1 194 ? -1.274 9.167 -7.598 1.00 95.62 194 GLY A N 1
ATOM 1513 C CA . GLY A 1 194 ? -1.717 9.192 -6.203 1.00 95.62 194 GLY A CA 1
ATOM 1514 C C . GLY A 1 194 ? -2.622 10.382 -5.880 1.00 95.62 194 GLY A C 1
ATOM 1515 O O . GLY A 1 194 ? -3.673 10.207 -5.267 1.00 95.62 194 GLY A O 1
ATOM 1516 N N . ALA A 1 195 ? -2.281 11.587 -6.351 1.00 94.31 195 ALA A N 1
ATOM 1517 C CA . ALA A 1 195 ? -3.132 12.768 -6.193 1.00 94.31 195 ALA A CA 1
ATOM 1518 C C . ALA A 1 195 ? -4.465 12.632 -6.949 1.00 94.31 195 ALA A C 1
ATOM 1520 O O . ALA A 1 195 ? -5.515 12.998 -6.419 1.00 94.31 195 ALA A O 1
ATOM 1521 N N . HIS A 1 196 ? -4.443 12.077 -8.164 1.00 95.44 196 HIS A N 1
ATOM 1522 C CA . HIS A 1 196 ? -5.654 11.820 -8.940 1.00 95.44 196 HIS A CA 1
ATOM 1523 C C . HIS A 1 196 ? -6.545 10.763 -8.274 1.00 95.44 196 HIS A C 1
ATOM 1525 O O . HIS A 1 196 ? -7.749 10.966 -8.147 1.00 95.44 196 HIS A O 1
ATOM 1531 N N . LEU A 1 197 ? -5.956 9.675 -7.774 1.00 96.00 197 LEU A N 1
ATOM 1532 C CA . LEU A 1 197 ? -6.673 8.641 -7.034 1.00 96.00 197 LEU A CA 1
ATOM 1533 C C . LEU A 1 197 ? -7.291 9.208 -5.751 1.00 96.00 197 LEU A C 1
ATOM 1535 O O . LEU A 1 197 ? -8.466 8.984 -5.485 1.00 96.00 197 LEU A O 1
ATOM 1539 N N . CYS A 1 198 ? -6.544 10.033 -5.013 1.00 95.44 198 CYS A N 1
ATOM 1540 C CA . CYS A 1 198 ? -7.056 10.765 -3.858 1.00 95.44 198 CYS A CA 1
ATOM 1541 C C . CYS A 1 198 ? -8.294 11.601 -4.223 1.00 95.44 198 CYS A C 1
ATOM 1543 O O . CYS A 1 198 ? -9.302 11.537 -3.524 1.00 95.44 198 CYS A O 1
ATOM 1545 N N . GLN A 1 199 ? -8.270 12.338 -5.342 1.00 94.25 199 GLN A N 1
ATOM 1546 C CA . GLN A 1 199 ? -9.428 13.102 -5.827 1.00 94.25 199 GLN A CA 1
ATOM 1547 C C . GLN A 1 199 ? -10.633 12.215 -6.159 1.00 94.25 199 GLN A C 1
ATOM 1549 O O . GLN A 1 199 ? -11.743 12.568 -5.775 1.00 94.25 199 GLN A O 1
ATOM 1554 N N . LEU A 1 200 ? -10.420 11.078 -6.829 1.00 93.88 200 LEU A N 1
ATOM 1555 C CA . LEU A 1 200 ? -11.488 10.142 -7.195 1.00 93.88 200 LEU A CA 1
ATOM 1556 C C . LEU A 1 200 ? -12.133 9.468 -5.978 1.00 93.88 200 LEU A C 1
ATOM 1558 O O . LEU A 1 200 ? -13.333 9.223 -5.991 1.00 93.88 200 LEU A O 1
ATOM 1562 N N . LEU A 1 201 ? -11.350 9.188 -4.933 1.00 93.44 201 LEU A N 1
ATOM 1563 C CA . LEU A 1 201 ? -11.826 8.526 -3.714 1.00 93.44 201 LEU A CA 1
ATOM 1564 C C . LEU A 1 201 ? -12.442 9.499 -2.697 1.00 93.44 201 LEU A C 1
ATOM 1566 O O . LEU A 1 201 ? -13.264 9.088 -1.885 1.00 93.44 201 LEU A O 1
ATOM 1570 N N . SER A 1 202 ? -12.098 10.790 -2.747 1.00 92.81 202 SER A N 1
ATOM 1571 C CA . SER A 1 202 ? -12.570 11.795 -1.774 1.00 92.81 202 SER A CA 1
ATOM 1572 C C . SER A 1 202 ? -14.096 11.895 -1.609 1.00 92.81 202 SER A C 1
ATOM 1574 O O . SER A 1 202 ? -14.530 12.177 -0.496 1.00 92.81 202 SER A O 1
ATOM 1576 N N . PRO A 1 203 ? -14.933 11.696 -2.649 1.00 91.25 203 PRO A N 1
ATOM 1577 C CA . PRO A 1 203 ? -16.387 11.700 -2.481 1.00 91.25 203 PRO A CA 1
ATOM 1578 C C . PRO A 1 203 ? -16.938 10.506 -1.689 1.00 91.25 203 PRO A C 1
ATOM 1580 O O . PRO A 1 203 ? -18.088 10.558 -1.271 1.00 91.25 203 PRO A O 1
ATOM 1583 N N . PHE A 1 204 ? -16.146 9.445 -1.504 1.00 90.19 204 PHE A N 1
ATOM 1584 C CA . PHE A 1 204 ? -16.558 8.189 -0.864 1.00 90.19 204 PHE A CA 1
ATOM 1585 C C . PHE A 1 204 ? -15.828 7.919 0.459 1.00 90.19 204 PHE A C 1
ATOM 1587 O O . PHE A 1 204 ? -16.301 7.126 1.268 1.00 90.19 204 PHE A O 1
ATOM 1594 N N . TYR A 1 205 ? -14.683 8.572 0.679 1.00 93.25 205 TYR A N 1
ATOM 1595 C CA . TYR A 1 205 ? -13.858 8.422 1.874 1.00 93.25 205 TYR A CA 1
ATOM 1596 C C . TYR A 1 205 ? -13.533 9.792 2.468 1.00 93.25 205 TYR A C 1
ATOM 1598 O O . TYR A 1 205 ? -12.846 10.606 1.847 1.00 93.25 205 TYR A O 1
ATOM 1606 N N . GLU A 1 206 ? -14.013 10.020 3.691 1.00 93.38 206 GLU A N 1
ATOM 1607 C CA . GLU A 1 206 ? -13.863 11.285 4.420 1.00 93.38 206 GLU A CA 1
ATOM 1608 C C . GLU A 1 206 ? -12.407 11.558 4.814 1.00 93.38 206 GLU A C 1
ATOM 1610 O O . GLU A 1 206 ? -11.990 12.714 4.926 1.00 93.38 206 GLU A O 1
ATOM 1615 N N . HIS A 1 207 ? -11.623 10.493 5.008 1.00 96.31 207 HIS A N 1
ATOM 1616 C CA . HIS A 1 207 ? -10.268 10.553 5.540 1.00 96.31 207 HIS A CA 1
ATOM 1617 C C . HIS A 1 207 ? -9.303 9.762 4.659 1.00 96.31 207 HIS A C 1
ATOM 1619 O O . HIS A 1 207 ? -9.416 8.544 4.535 1.00 96.31 207 HIS A O 1
ATOM 1625 N N . ILE A 1 208 ? -8.318 10.439 4.066 1.00 97.94 208 ILE A N 1
ATOM 1626 C CA . ILE A 1 208 ? -7.322 9.810 3.188 1.00 97.94 208 ILE A CA 1
ATOM 1627 C C . ILE A 1 208 ? -5.910 10.186 3.642 1.00 97.94 208 ILE A C 1
ATOM 1629 O O . ILE A 1 208 ? -5.566 11.363 3.722 1.00 97.94 208 ILE A O 1
ATOM 1633 N N . VAL A 1 209 ? -5.063 9.190 3.886 1.00 98.12 209 VAL A N 1
ATOM 1634 C CA . VAL A 1 209 ? -3.626 9.334 4.146 1.00 98.12 209 VAL A CA 1
ATOM 1635 C C . VAL A 1 209 ? -2.868 8.884 2.896 1.00 98.12 209 VAL A C 1
ATOM 1637 O O . VAL A 1 209 ? -2.941 7.722 2.504 1.00 98.12 209 VAL A O 1
ATOM 1640 N N . TYR A 1 210 ? -2.152 9.800 2.244 1.00 97.44 210 TYR A N 1
ATOM 1641 C CA . TYR A 1 210 ? -1.497 9.555 0.954 1.00 97.44 210 TYR A CA 1
ATOM 1642 C C . TYR A 1 210 ? -0.130 10.243 0.859 1.00 97.44 210 TYR A C 1
ATOM 1644 O O . TYR A 1 210 ? 0.273 10.973 1.765 1.00 97.44 210 TYR A O 1
ATOM 1652 N N . ASP A 1 211 ? 0.599 9.987 -0.236 1.00 95.81 211 ASP A N 1
ATOM 1653 C CA . ASP A 1 211 ? 1.994 10.427 -0.421 1.00 95.81 211 ASP A CA 1
ATOM 1654 C C . ASP A 1 211 ? 2.869 10.032 0.786 1.00 95.81 211 ASP A C 1
ATOM 1656 O O . ASP A 1 211 ? 3.683 10.801 1.312 1.00 95.81 211 ASP A O 1
ATOM 1660 N N . VAL A 1 212 ? 2.614 8.812 1.261 1.00 97.06 212 VAL A N 1
ATOM 1661 C CA . VAL A 1 212 ? 3.239 8.221 2.434 1.00 97.06 212 VAL A CA 1
ATOM 1662 C C . VAL A 1 212 ? 4.657 7.816 2.083 1.00 97.06 212 VAL A C 1
ATOM 1664 O O . VAL A 1 212 ? 4.931 7.301 1.002 1.00 97.06 212 VAL A O 1
ATOM 1667 N N . GLY A 1 213 ? 5.570 8.048 3.010 1.00 94.12 213 GLY A N 1
ATOM 1668 C CA . GLY A 1 213 ? 6.972 7.757 2.832 1.00 94.12 213 GLY A CA 1
ATOM 1669 C C . GLY A 1 213 ? 7.831 9.000 2.873 1.00 94.12 213 GLY A C 1
ATOM 1670 O O . GLY A 1 213 ? 7.393 10.137 3.061 1.00 94.12 213 GLY A O 1
ATOM 1671 N N . THR A 1 214 ? 9.109 8.745 2.699 1.00 91.62 214 THR A N 1
ATOM 1672 C CA . THR A 1 214 ? 10.180 9.721 2.802 1.00 91.62 214 THR A CA 1
ATOM 1673 C C . THR A 1 214 ? 11.037 9.628 1.558 1.00 91.62 214 THR A C 1
ATOM 1675 O O . THR A 1 214 ? 11.207 8.548 1.002 1.00 91.62 214 THR A O 1
ATOM 1678 N N . TYR A 1 215 ? 11.598 10.756 1.150 1.00 92.81 215 TYR A N 1
ATOM 1679 C CA . TYR A 1 215 ? 12.537 10.827 0.040 1.00 92.81 215 TYR A CA 1
ATOM 1680 C C . TYR A 1 215 ? 13.890 11.348 0.539 1.00 92.81 215 TYR A C 1
ATOM 1682 O O . TYR A 1 215 ? 14.014 11.788 1.683 1.00 92.81 215 TYR A O 1
ATOM 1690 N N . GLY A 1 216 ? 14.892 11.351 -0.333 1.00 91.94 216 GLY A N 1
ATOM 1691 C CA . GLY A 1 216 ? 16.223 11.865 -0.037 1.00 91.94 216 GLY A CA 1
ATOM 1692 C C . GLY A 1 216 ? 17.057 10.899 0.800 1.00 91.94 216 GLY A C 1
ATOM 1693 O O . GLY A 1 216 ? 16.838 9.691 0.779 1.00 91.94 216 GLY A O 1
ATOM 1694 N N . LEU A 1 217 ? 18.069 11.420 1.490 1.00 89.56 217 LEU A N 1
ATOM 1695 C CA . LEU A 1 217 ? 19.001 10.596 2.257 1.00 89.56 217 LEU A CA 1
ATOM 1696 C C . LEU A 1 217 ? 18.387 10.182 3.598 1.00 89.56 217 LEU A C 1
ATOM 1698 O O . LEU A 1 217 ? 18.034 11.026 4.420 1.00 89.56 217 LEU A O 1
ATOM 1702 N N . GLN A 1 218 ? 18.301 8.875 3.829 1.00 83.31 218 GLN A N 1
ATOM 1703 C CA . GLN A 1 218 ? 17.953 8.273 5.110 1.00 83.31 218 GLN A CA 1
ATOM 1704 C C . GLN A 1 218 ? 19.101 7.393 5.589 1.00 83.31 218 GLN A C 1
ATOM 1706 O O . GLN A 1 218 ? 19.350 6.314 5.047 1.00 83.31 218 GLN A O 1
ATOM 1711 N N . GLY A 1 219 ? 19.832 7.876 6.595 1.00 81.56 219 GLY A N 1
ATOM 1712 C CA . GLY A 1 219 ? 21.108 7.273 6.971 1.00 81.56 219 GLY A CA 1
ATOM 1713 C C . GLY A 1 219 ? 22.059 7.275 5.771 1.00 81.56 219 GLY A C 1
ATOM 1714 O O . GLY A 1 219 ? 22.343 8.329 5.208 1.00 81.56 219 GLY A O 1
ATOM 1715 N N . CYS A 1 220 ? 22.505 6.092 5.351 1.00 79.69 220 CYS A N 1
ATOM 1716 C CA . CYS A 1 220 ? 23.394 5.911 4.198 1.00 79.69 220 CYS A CA 1
ATOM 1717 C C . CYS A 1 220 ? 22.659 5.536 2.895 1.00 79.69 220 CYS A C 1
ATOM 1719 O O . CYS A 1 220 ? 23.311 5.212 1.906 1.00 79.69 220 CYS A O 1
ATOM 1721 N N . SER A 1 221 ? 21.321 5.540 2.880 1.00 85.31 221 SER A N 1
ATOM 1722 C CA . SER A 1 221 ? 20.509 5.120 1.731 1.00 85.31 221 SER A CA 1
ATOM 1723 C C . SER A 1 221 ? 19.770 6.305 1.109 1.00 85.31 221 SER A C 1
ATOM 1725 O O . SER A 1 221 ? 19.146 7.098 1.813 1.00 85.31 221 SER A O 1
ATOM 1727 N N . LEU A 1 222 ? 19.824 6.428 -0.220 1.00 91.31 222 LEU A N 1
ATOM 1728 C CA . LEU A 1 222 ? 19.052 7.415 -0.974 1.00 91.31 222 LEU A CA 1
ATOM 1729 C C . LEU A 1 222 ? 17.680 6.840 -1.349 1.00 91.31 222 LEU A C 1
ATOM 1731 O O . LEU A 1 222 ? 17.600 5.864 -2.088 1.00 91.31 222 LEU A O 1
ATOM 1735 N N . LYS A 1 223 ? 16.605 7.489 -0.896 1.00 94.50 223 LYS A N 1
ATOM 1736 C CA . LYS A 1 223 ? 15.214 7.175 -1.242 1.00 94.50 223 LYS A CA 1
ATOM 1737 C C . LYS A 1 223 ? 14.729 8.086 -2.368 1.00 94.50 223 LYS A C 1
ATOM 1739 O O . LYS A 1 223 ? 14.564 9.293 -2.185 1.00 94.50 223 LYS A O 1
ATOM 1744 N N . VAL A 1 224 ? 14.518 7.511 -3.545 1.00 92.19 224 VAL A N 1
ATOM 1745 C CA . VAL A 1 224 ? 14.033 8.210 -4.746 1.00 92.19 224 VAL A CA 1
ATOM 1746 C C . VAL A 1 224 ? 12.525 8.018 -4.917 1.00 92.19 224 VAL A C 1
ATOM 1748 O O . VAL A 1 224 ? 11.838 8.932 -5.365 1.00 92.19 224 VAL A O 1
ATOM 1751 N N . LEU A 1 225 ? 12.003 6.863 -4.499 1.00 92.81 225 LEU A N 1
ATOM 1752 C CA . LEU A 1 225 ? 10.573 6.574 -4.425 1.00 92.81 225 LEU A CA 1
ATOM 1753 C C . LEU A 1 225 ? 10.116 6.621 -2.962 1.00 92.81 225 LEU A C 1
ATOM 1755 O O . LEU A 1 225 ? 10.857 6.217 -2.061 1.00 92.81 225 LEU A O 1
ATOM 1759 N N . ASN A 1 226 ? 8.892 7.099 -2.724 1.00 93.94 226 ASN A N 1
ATOM 1760 C CA . ASN A 1 226 ? 8.265 7.012 -1.403 1.00 93.94 226 ASN A CA 1
ATOM 1761 C C . ASN A 1 226 ? 7.878 5.556 -1.081 1.00 93.94 226 ASN A C 1
ATOM 1763 O O . ASN A 1 226 ? 8.411 4.619 -1.676 1.00 93.94 226 ASN A O 1
ATOM 1767 N N . SER A 1 227 ? 6.986 5.338 -0.113 1.00 96.75 227 SER A N 1
ATOM 1768 C CA . SER A 1 227 ? 6.580 3.978 0.253 1.00 96.75 227 SER A CA 1
ATOM 1769 C C . SER A 1 227 ? 5.563 3.367 -0.706 1.00 96.75 227 SER A C 1
ATOM 1771 O O . SER A 1 227 ? 5.348 2.158 -0.682 1.00 96.75 227 SER A O 1
ATOM 1773 N N . GLY A 1 228 ? 4.912 4.194 -1.529 1.00 97.06 228 GLY A N 1
ATOM 1774 C CA . GLY A 1 228 ? 3.768 3.792 -2.338 1.00 97.06 228 GLY A CA 1
ATOM 1775 C C . GLY A 1 228 ? 2.536 3.410 -1.510 1.00 97.06 228 GLY A C 1
ATOM 1776 O O . GLY A 1 228 ? 1.586 2.879 -2.077 1.00 97.06 228 GLY A O 1
ATOM 1777 N N . LEU A 1 229 ? 2.534 3.649 -0.193 1.00 98.62 229 LEU A N 1
ATOM 1778 C CA . LEU A 1 229 ? 1.391 3.339 0.662 1.00 98.62 229 LEU A CA 1
ATOM 1779 C C . LEU A 1 229 ? 0.323 4.432 0.570 1.00 98.62 229 LEU A C 1
ATOM 1781 O O . LEU A 1 229 ? 0.617 5.628 0.485 1.00 98.62 229 LEU A O 1
ATOM 1785 N N . PHE A 1 230 ? -0.931 4.007 0.633 1.00 98.56 230 PHE A N 1
ATOM 1786 C CA . PHE A 1 230 ? -2.103 4.873 0.611 1.00 98.56 230 PHE A CA 1
ATOM 1787 C C . PHE A 1 230 ? -3.197 4.237 1.467 1.00 98.56 230 PHE A C 1
ATOM 1789 O O . PHE A 1 230 ? -3.429 3.036 1.367 1.00 98.56 230 PHE A O 1
ATOM 1796 N N . LEU A 1 231 ? -3.882 5.028 2.289 1.00 98.62 231 LEU A N 1
ATOM 1797 C CA . LEU A 1 231 ? -4.990 4.554 3.111 1.00 98.62 231 LEU A CA 1
ATOM 1798 C C . LEU A 1 231 ? -6.185 5.493 2.983 1.00 98.62 231 LEU A C 1
ATOM 1800 O O . LEU A 1 231 ? -6.041 6.700 3.157 1.00 98.62 231 LEU A O 1
ATOM 1804 N N . ALA A 1 232 ? -7.364 4.942 2.715 1.00 97.69 232 ALA A N 1
ATOM 1805 C CA . ALA A 1 232 ? -8.632 5.660 2.757 1.00 97.69 232 ALA A CA 1
ATOM 1806 C C . ALA A 1 232 ? -9.563 5.032 3.797 1.00 97.69 232 ALA A C 1
ATOM 1808 O O . ALA A 1 232 ? -9.615 3.812 3.935 1.00 97.69 232 ALA A O 1
ATOM 1809 N N . SER A 1 233 ? -10.278 5.878 4.529 1.00 96.69 233 SER A N 1
ATOM 1810 C CA . SER A 1 233 ? -11.161 5.500 5.625 1.00 96.69 233 SER A CA 1
ATOM 1811 C C . SER A 1 233 ? -12.458 6.300 5.555 1.00 96.69 233 SER A C 1
ATOM 1813 O O . SER A 1 233 ? -12.440 7.523 5.379 1.00 96.69 233 SER A O 1
ATOM 1815 N N . ARG A 1 234 ? -13.588 5.609 5.724 1.00 94.25 234 ARG A N 1
ATOM 1816 C CA . ARG A 1 234 ? -14.894 6.243 5.973 1.00 94.25 234 ARG A CA 1
ATOM 1817 C C . ARG A 1 234 ? -15.013 6.790 7.397 1.00 94.25 234 ARG A C 1
ATOM 1819 O O . ARG A 1 234 ? -15.841 7.655 7.647 1.00 94.25 234 ARG A O 1
ATOM 1826 N N . TYR A 1 235 ? -14.178 6.303 8.313 1.00 94.94 235 TYR A N 1
ATOM 1827 C CA . TYR A 1 235 ? -14.192 6.662 9.729 1.00 94.94 235 TYR A CA 1
ATOM 1828 C C . TYR A 1 235 ? -13.092 7.670 10.090 1.00 94.94 235 TYR A C 1
ATOM 1830 O O . TYR A 1 235 ? -12.005 7.615 9.495 1.00 94.94 235 TYR A O 1
ATOM 1838 N N . PRO A 1 236 ? -13.317 8.536 11.097 1.00 95.06 236 PRO A N 1
ATOM 1839 C CA . PRO A 1 236 ? -12.337 9.520 11.542 1.00 95.06 236 PRO A CA 1
ATOM 1840 C C . PRO A 1 236 ? -10.983 8.930 11.902 1.00 95.06 236 PRO A C 1
ATOM 1842 O O . PRO A 1 236 ? -10.878 8.067 12.770 1.00 95.06 236 PRO A O 1
ATOM 1845 N N . VAL A 1 237 ? -9.930 9.446 11.265 1.00 96.69 237 VAL A N 1
ATOM 1846 C CA . VAL A 1 237 ? -8.543 9.122 11.612 1.00 96.69 237 VAL A CA 1
ATOM 1847 C C . VAL A 1 237 ? -8.125 9.958 12.820 1.00 96.69 237 VAL A C 1
ATOM 1849 O O . VAL A 1 237 ? -8.082 11.185 12.756 1.00 96.69 237 VAL A O 1
ATOM 1852 N N . LEU A 1 238 ? -7.795 9.287 13.922 1.00 96.00 238 LEU A N 1
ATOM 1853 C CA . LEU A 1 238 ? -7.347 9.912 15.170 1.00 96.00 238 LEU A CA 1
ATOM 1854 C C . LEU A 1 238 ? -5.834 10.140 15.181 1.00 96.00 238 LEU A C 1
ATOM 1856 O O . LEU A 1 238 ? -5.340 11.156 15.675 1.00 96.00 238 LEU A O 1
ATOM 1860 N N . ALA A 1 239 ? -5.093 9.183 14.627 1.00 97.50 239 ALA A N 1
ATOM 1861 C CA . ALA A 1 239 ? -3.644 9.219 14.548 1.00 97.50 239 ALA A CA 1
ATOM 1862 C C . ALA A 1 239 ? -3.153 8.419 13.343 1.00 97.50 239 ALA A C 1
ATOM 1864 O O . ALA A 1 239 ? -3.756 7.421 12.958 1.00 97.50 239 ALA A O 1
ATOM 1865 N N . ALA A 1 240 ? -2.027 8.843 12.775 1.00 98.06 240 ALA A N 1
ATOM 1866 C CA . ALA A 1 240 ? -1.326 8.118 11.727 1.00 98.06 240 ALA A CA 1
ATOM 1867 C C . ALA A 1 240 ? 0.185 8.267 11.926 1.00 98.06 240 ALA A C 1
ATOM 1869 O O . ALA A 1 240 ? 0.667 9.358 12.237 1.00 98.06 240 ALA A O 1
ATOM 1870 N N . GLN A 1 241 ? 0.939 7.188 11.740 1.00 97.81 241 GLN A N 1
ATOM 1871 C CA . GLN A 1 241 ? 2.395 7.184 11.800 1.00 97.81 241 GLN A CA 1
ATOM 1872 C C . GLN A 1 241 ? 2.956 6.294 10.695 1.00 97.81 241 GLN A C 1
ATOM 1874 O O . GLN A 1 241 ? 2.513 5.169 10.503 1.00 97.81 241 GLN A O 1
ATOM 1879 N N . TYR A 1 242 ? 3.973 6.795 10.000 1.00 98.06 242 TYR A N 1
ATOM 1880 C CA . TYR A 1 242 ? 4.731 6.025 9.024 1.00 98.06 242 TYR A CA 1
ATOM 1881 C C . TYR A 1 242 ? 6.168 5.820 9.507 1.00 98.06 242 TYR A C 1
ATOM 1883 O O . TYR A 1 242 ? 6.776 6.748 10.051 1.00 98.06 242 TYR A O 1
ATOM 1891 N N . ARG A 1 243 ? 6.716 4.622 9.280 1.00 97.19 243 ARG A N 1
ATOM 1892 C CA . ARG A 1 243 ? 8.120 4.285 9.547 1.00 97.19 243 ARG A CA 1
ATOM 1893 C C . ARG A 1 243 ? 8.716 3.497 8.383 1.00 97.19 243 ARG A C 1
ATOM 1895 O O . ARG A 1 243 ? 8.149 2.494 7.961 1.00 97.19 243 ARG A O 1
ATOM 1902 N N . CYS A 1 244 ? 9.871 3.947 7.892 1.00 96.69 244 CYS A N 1
ATOM 1903 C CA . CYS A 1 244 ? 10.627 3.267 6.838 1.00 96.69 244 CYS A CA 1
ATOM 1904 C C . CYS A 1 244 ? 11.440 2.114 7.425 1.00 96.69 244 CYS A C 1
ATOM 1906 O O . CYS A 1 244 ? 12.115 2.297 8.440 1.00 96.69 244 CYS A O 1
ATOM 1908 N N . TYR A 1 245 ? 11.429 0.955 6.771 1.00 96.25 245 TYR A N 1
ATOM 1909 C CA . TYR A 1 245 ? 12.277 -0.162 7.160 1.00 96.25 245 TYR A CA 1
ATOM 1910 C C . TYR A 1 245 ? 13.759 0.176 6.948 1.00 96.25 245 TYR A C 1
ATOM 1912 O O . TYR A 1 245 ? 14.126 0.669 5.878 1.00 96.25 245 TYR A O 1
ATOM 1920 N N . PRO A 1 246 ? 14.627 -0.098 7.940 1.00 92.31 246 PRO A N 1
ATOM 1921 C CA . PRO A 1 246 ? 16.055 0.179 7.815 1.00 92.31 246 PRO A CA 1
ATOM 1922 C C . PRO A 1 246 ? 16.765 -0.849 6.925 1.00 92.31 246 PRO A C 1
ATOM 1924 O O . PRO A 1 246 ? 17.709 -0.507 6.216 1.00 92.31 246 PRO A O 1
ATOM 1927 N N . LYS A 1 247 ? 16.314 -2.110 6.948 1.00 91.62 247 LYS A N 1
ATOM 1928 C CA . LYS A 1 247 ? 16.898 -3.206 6.170 1.00 91.62 247 LYS A CA 1
ATOM 1929 C C . LYS A 1 247 ? 16.212 -3.309 4.810 1.00 91.62 247 LYS A C 1
ATOM 1931 O O . LYS A 1 247 ? 15.008 -3.541 4.737 1.00 91.62 247 LYS A O 1
ATOM 1936 N N . CYS A 1 248 ? 16.993 -3.110 3.757 1.00 89.44 248 CYS A N 1
ATOM 1937 C CA . CYS A 1 248 ? 16.616 -3.218 2.350 1.00 89.44 248 CYS A CA 1
ATOM 1938 C C . CYS A 1 248 ? 17.888 -3.473 1.524 1.00 89.44 248 CYS A C 1
ATOM 1940 O O . CYS A 1 248 ? 18.998 -3.237 2.005 1.00 89.44 248 CYS A O 1
ATOM 1942 N N . SER A 1 249 ? 17.738 -3.960 0.297 1.00 91.00 249 SER A N 1
ATOM 1943 C CA . SER A 1 249 ? 18.851 -4.262 -0.612 1.00 91.00 249 SER A CA 1
ATOM 1944 C C . SER A 1 249 ? 18.470 -3.926 -2.061 1.00 91.00 249 SER A C 1
ATOM 1946 O O . SER A 1 249 ? 17.298 -3.689 -2.362 1.00 91.00 249 SER A O 1
ATOM 1948 N N . GLY A 1 250 ? 19.458 -3.893 -2.959 1.00 90.31 250 GLY A N 1
ATOM 1949 C CA . GLY A 1 250 ? 19.227 -3.764 -4.401 1.00 90.31 250 GLY A CA 1
ATOM 1950 C C . GLY A 1 250 ? 18.395 -2.538 -4.796 1.00 90.31 250 GLY A C 1
ATOM 1951 O O . GLY A 1 250 ? 18.555 -1.453 -4.239 1.00 90.31 250 GLY A O 1
ATOM 1952 N N . GLU A 1 251 ? 17.504 -2.720 -5.771 1.00 87.06 251 GLU A N 1
ATOM 1953 C CA . GLU A 1 251 ? 16.617 -1.667 -6.289 1.00 87.06 251 GLU A CA 1
ATOM 1954 C C . GLU A 1 251 ? 15.610 -1.186 -5.235 1.00 87.06 251 GLU A C 1
ATOM 1956 O O . GLU A 1 251 ? 15.323 0.008 -5.143 1.00 87.06 251 GLU A O 1
ATOM 1961 N N . ASP A 1 252 ? 15.152 -2.088 -4.363 1.00 88.69 252 ASP A N 1
ATOM 1962 C CA . ASP A 1 252 ? 14.216 -1.772 -3.284 1.00 88.69 252 ASP A CA 1
ATOM 1963 C C . ASP A 1 252 ? 14.797 -0.785 -2.269 1.00 88.69 252 ASP A C 1
ATOM 1965 O O . ASP A 1 252 ? 14.043 -0.035 -1.641 1.00 88.69 252 ASP A O 1
ATOM 1969 N N . ALA A 1 253 ? 16.127 -0.703 -2.153 1.00 90.81 253 ALA A N 1
ATOM 1970 C CA . ALA A 1 253 ? 16.785 0.305 -1.333 1.00 90.81 253 ALA A CA 1
ATOM 1971 C C . ALA A 1 253 ? 16.505 1.742 -1.808 1.00 90.81 253 ALA A C 1
ATOM 1973 O O . ALA A 1 253 ? 16.591 2.656 -0.989 1.00 90.81 253 ALA A O 1
ATOM 1974 N N . LEU A 1 254 ? 16.115 1.951 -3.071 1.00 92.56 254 LEU A N 1
ATOM 1975 C CA . LEU A 1 254 ? 15.708 3.258 -3.601 1.00 92.56 254 LEU A CA 1
ATOM 1976 C C . LEU A 1 254 ? 14.269 3.637 -3.233 1.00 92.56 254 LEU A C 1
ATOM 1978 O O . LEU A 1 254 ? 13.890 4.800 -3.380 1.00 92.56 254 LEU A O 1
ATOM 1982 N N . SER A 1 255 ? 13.473 2.686 -2.746 1.00 93.94 255 SER A N 1
ATOM 1983 C CA . SER A 1 255 ? 12.112 2.922 -2.270 1.00 93.94 255 SER A CA 1
ATOM 1984 C C . SER A 1 255 ? 12.066 2.979 -0.746 1.00 93.94 255 SER A C 1
ATOM 1986 O O . SER A 1 255 ? 12.812 2.291 -0.035 1.00 93.94 255 SER A O 1
ATOM 1988 N N . ALA A 1 256 ? 11.204 3.837 -0.212 1.00 95.69 256 ALA A N 1
ATOM 1989 C CA . ALA A 1 256 ? 10.980 3.927 1.221 1.00 95.69 256 ALA A CA 1
ATOM 1990 C C . ALA A 1 256 ? 9.950 2.876 1.652 1.00 95.69 256 ALA A C 1
ATOM 1992 O O . ALA A 1 256 ? 8.866 3.225 2.093 1.00 95.69 256 ALA A O 1
ATOM 1993 N N . LYS A 1 257 ? 10.242 1.581 1.487 1.00 96.50 257 LYS A N 1
ATOM 1994 C CA . LYS A 1 257 ? 9.362 0.522 2.008 1.00 96.50 257 LYS A CA 1
ATOM 1995 C C . LYS A 1 257 ? 9.233 0.636 3.525 1.00 96.50 257 LYS A C 1
ATOM 1997 O O . LYS A 1 257 ? 10.209 0.938 4.215 1.00 96.50 257 LYS A O 1
ATOM 2002 N N . GLY A 1 258 ? 8.042 0.399 4.059 1.00 97.75 258 GLY A N 1
ATOM 2003 C CA . GLY A 1 258 ? 7.766 0.683 5.462 1.00 97.75 258 GLY A CA 1
ATOM 2004 C C . GLY A 1 258 ? 6.372 0.279 5.910 1.00 97.75 258 GLY A C 1
ATOM 2005 O O . GLY A 1 258 ? 5.617 -0.322 5.151 1.00 97.75 258 GLY A O 1
ATOM 2006 N N . LEU A 1 259 ? 6.045 0.667 7.141 1.00 98.69 259 LEU A N 1
ATOM 2007 C CA . LEU A 1 259 ? 4.752 0.442 7.778 1.00 98.69 259 LEU A CA 1
ATOM 2008 C C . LEU A 1 259 ? 4.020 1.773 7.971 1.00 98.69 259 LEU A C 1
ATOM 2010 O O . LEU A 1 259 ? 4.586 2.719 8.527 1.00 98.69 259 LEU A O 1
ATOM 2014 N N . LEU A 1 260 ? 2.759 1.828 7.548 1.00 98.81 260 LEU A N 1
ATOM 2015 C CA . LEU A 1 260 ? 1.802 2.872 7.894 1.00 98.81 260 LEU A CA 1
ATOM 2016 C C . LEU A 1 260 ? 0.822 2.328 8.941 1.00 98.81 260 LEU A C 1
ATOM 2018 O O . LEU A 1 260 ? 0.029 1.442 8.634 1.00 98.81 260 LEU A O 1
ATOM 2022 N N . SER A 1 261 ? 0.855 2.890 10.146 1.00 98.75 261 SER A N 1
ATOM 2023 C CA . SER A 1 261 ? -0.079 2.584 11.233 1.00 98.75 261 SER A CA 1
ATOM 2024 C C . SER A 1 261 ? -1.083 3.720 11.402 1.00 98.75 261 SER A C 1
ATOM 2026 O O . SER A 1 261 ? -0.694 4.890 11.459 1.00 98.75 261 SER A O 1
ATOM 2028 N N . VAL A 1 262 ? -2.369 3.392 11.484 1.00 98.69 262 VAL A N 1
ATOM 2029 C CA . VAL A 1 262 ? -3.478 4.347 11.593 1.00 98.69 262 VAL A CA 1
ATOM 2030 C C . VAL A 1 262 ? -4.445 3.893 12.682 1.00 98.69 262 VAL A C 1
ATOM 2032 O O . VAL A 1 262 ? -4.801 2.721 12.749 1.00 98.69 262 VAL A O 1
ATOM 2035 N N . GLN A 1 263 ? -4.868 4.830 13.531 1.00 98.31 263 GLN A N 1
ATOM 2036 C CA . GLN A 1 263 ? -5.935 4.642 14.513 1.00 98.31 263 GLN A CA 1
ATOM 2037 C C . GLN A 1 263 ? -7.187 5.371 14.025 1.00 98.31 263 GLN A C 1
ATOM 2039 O O . GLN A 1 263 ? -7.110 6.544 13.644 1.00 98.31 263 GLN A O 1
ATOM 2044 N N . VAL A 1 264 ? -8.335 4.701 14.073 1.00 97.00 264 VAL A N 1
ATOM 2045 C CA . VAL A 1 264 ? -9.630 5.242 13.640 1.00 97.00 264 VAL A CA 1
ATOM 2046 C C . VAL A 1 264 ? -10.667 5.206 14.762 1.00 97.00 264 VAL A C 1
ATOM 2048 O O . VAL A 1 264 ? -10.623 4.322 15.614 1.00 97.00 264 VAL A O 1
ATOM 2051 N N . GLN A 1 265 ? -11.600 6.160 14.759 1.00 95.31 265 GLN A N 1
ATOM 2052 C CA . GLN A 1 265 ? -12.748 6.219 15.670 1.00 95.31 265 GLN A CA 1
ATOM 2053 C C . GLN A 1 265 ? -13.966 5.558 15.023 1.00 95.31 265 GLN A C 1
ATOM 2055 O O . GLN A 1 265 ? -14.427 6.002 13.977 1.00 95.31 265 GLN A O 1
ATOM 2060 N N . LEU A 1 266 ? -14.523 4.537 15.665 1.00 94.19 266 LEU A N 1
ATOM 2061 C CA . LEU A 1 266 ? -15.589 3.707 15.092 1.00 94.19 266 LEU A CA 1
ATOM 2062 C C . LEU A 1 266 ? -16.967 3.974 15.706 1.00 94.19 266 LEU A C 1
ATOM 2064 O O . LEU A 1 266 ? -17.993 3.693 15.083 1.00 94.19 266 LEU A O 1
ATOM 2068 N N . GLY A 1 267 ? -16.988 4.487 16.936 1.00 91.56 267 GLY A N 1
ATOM 2069 C CA . GLY A 1 267 ? -18.213 4.641 17.708 1.00 91.56 267 GLY A CA 1
ATOM 2070 C C . GLY A 1 267 ? -17.961 4.886 19.191 1.00 91.56 267 GLY A C 1
ATOM 2071 O O . GLY A 1 267 ? -16.864 5.305 19.573 1.00 91.56 267 GLY A O 1
ATOM 2072 N N . ALA A 1 268 ? -18.959 4.613 20.024 1.00 87.38 268 ALA A N 1
ATOM 2073 C CA . ALA A 1 268 ? -18.879 4.748 21.472 1.00 87.38 268 ALA A CA 1
ATOM 2074 C C . ALA A 1 268 ? -19.543 3.567 22.202 1.00 87.38 268 ALA A C 1
ATOM 2076 O O . ALA A 1 268 ? -20.539 3.017 21.752 1.00 87.38 268 ALA A O 1
ATOM 2077 N N . ALA A 1 269 ? -19.006 3.182 23.355 1.00 82.12 269 ALA A N 1
ATOM 2078 C CA . ALA A 1 269 ? -19.557 2.150 24.229 1.00 82.12 269 ALA A CA 1
ATOM 2079 C C . ALA A 1 269 ? -19.621 2.702 25.655 1.00 82.12 269 ALA A C 1
ATOM 2081 O O . ALA A 1 269 ? -18.577 2.965 26.240 1.00 82.12 269 ALA A O 1
ATOM 2082 N N . HIS A 1 270 ? -20.811 2.913 26.226 1.00 77.12 270 HIS A N 1
ATOM 2083 C CA . HIS A 1 270 ? -20.961 3.457 27.592 1.00 77.12 270 HIS A CA 1
ATOM 2084 C C . HIS A 1 270 ? -20.135 4.739 27.868 1.00 77.12 270 HIS A C 1
ATOM 2086 O O . HIS A 1 270 ? -19.508 4.88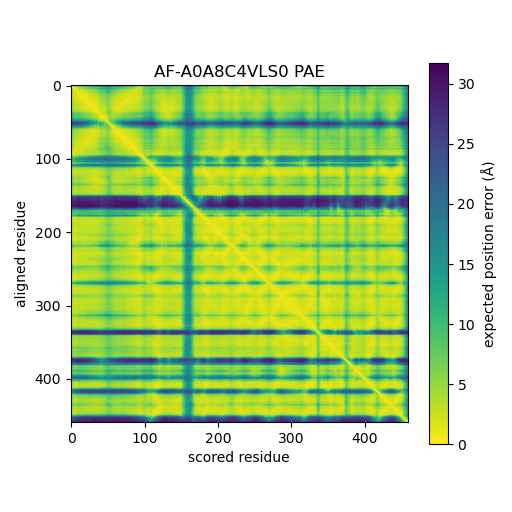5 28.917 1.00 77.12 270 HIS A O 1
ATOM 2092 N N . GLY A 1 271 ? -20.074 5.661 26.902 1.00 78.06 271 GLY A N 1
ATOM 2093 C CA . GLY A 1 271 ? -19.270 6.889 27.005 1.00 78.06 271 GLY A CA 1
ATOM 2094 C C . GLY A 1 271 ? -17.761 6.702 26.784 1.00 78.06 271 GLY A C 1
ATOM 2095 O O . GLY A 1 271 ? -17.019 7.682 26.802 1.00 78.06 271 GLY A O 1
ATOM 2096 N N . GLN A 1 272 ? -17.298 5.475 26.537 1.00 86.56 272 GLN A N 1
ATOM 2097 C CA . GLN A 1 272 ? -15.945 5.169 26.074 1.00 86.56 272 GLN A CA 1
ATOM 2098 C C . GLN A 1 272 ? -15.870 5.169 24.549 1.00 86.56 272 GLN A C 1
ATOM 2100 O O . GLN A 1 272 ? -16.858 4.920 23.865 1.00 86.56 272 GLN A O 1
ATOM 2105 N N . ARG A 1 273 ? -14.685 5.431 23.996 1.00 91.62 273 ARG A N 1
ATOM 2106 C CA . ARG A 1 273 ? -14.464 5.430 22.546 1.00 91.62 273 ARG A CA 1
ATOM 2107 C C . ARG A 1 273 ? -14.231 4.010 22.053 1.00 91.62 273 ARG A C 1
ATOM 2109 O O . ARG A 1 273 ? -13.438 3.279 22.640 1.00 91.62 273 ARG A O 1
ATOM 2116 N N . ILE A 1 274 ? -14.858 3.660 20.937 1.00 93.00 274 ILE A N 1
ATOM 2117 C CA . ILE A 1 274 ? -14.519 2.450 20.194 1.00 93.00 274 ILE A CA 1
ATOM 2118 C C . ILE A 1 274 ? -13.522 2.835 19.102 1.00 93.00 274 ILE A C 1
ATOM 2120 O O . ILE A 1 274 ? -13.817 3.701 18.273 1.00 93.00 274 ILE A O 1
ATOM 2124 N N . VAL A 1 275 ? -12.353 2.200 19.098 1.00 95.19 275 VAL A N 1
ATOM 2125 C CA . VAL A 1 275 ? -11.260 2.482 18.160 1.00 95.19 275 VAL A CA 1
ATOM 2126 C C . VAL A 1 275 ? -10.845 1.234 17.390 1.00 95.19 275 VAL A C 1
ATOM 2128 O O . VAL A 1 275 ? -11.045 0.111 17.846 1.00 95.19 275 VAL A O 1
ATOM 2131 N N . GLY A 1 276 ? -10.247 1.431 16.220 1.00 96.31 276 GLY A N 1
ATOM 2132 C CA . GLY A 1 276 ? -9.634 0.366 15.428 1.00 96.31 276 GLY A CA 1
ATOM 2133 C C . GLY A 1 276 ? -8.224 0.737 14.991 1.00 96.31 276 GLY A C 1
ATOM 2134 O O . GLY A 1 276 ? -7.919 1.921 14.818 1.00 96.31 276 GLY A O 1
ATOM 2135 N N . TYR A 1 277 ? -7.375 -0.271 14.802 1.00 98.25 277 TYR A N 1
ATOM 2136 C CA . TYR A 1 277 ? -6.007 -0.114 14.313 1.00 98.25 277 TYR A CA 1
ATOM 2137 C C . TYR A 1 277 ? -5.839 -0.759 12.935 1.00 98.25 277 TYR A C 1
ATOM 2139 O O . TYR A 1 277 ? -6.295 -1.874 12.687 1.00 98.25 277 TYR A O 1
ATOM 2147 N N . LEU A 1 278 ? -5.180 -0.033 12.033 1.00 98.69 278 LEU A N 1
ATOM 2148 C CA . LEU A 1 278 ? -4.847 -0.456 10.675 1.00 98.69 278 LEU A CA 1
ATOM 2149 C C . LEU A 1 278 ? -3.339 -0.333 10.482 1.00 98.69 278 LEU A C 1
ATOM 2151 O O . LEU A 1 278 ? -2.777 0.746 10.654 1.00 98.69 278 LEU A O 1
ATOM 2155 N N . ASN A 1 279 ? -2.695 -1.423 10.089 1.00 98.75 279 ASN A N 1
ATOM 2156 C CA . ASN A 1 279 ? -1.265 -1.513 9.841 1.00 98.75 279 ASN A CA 1
ATOM 2157 C C . ASN A 1 279 ? -1.057 -1.971 8.392 1.00 98.75 279 ASN A C 1
ATOM 2159 O O . ASN A 1 279 ? -1.239 -3.142 8.080 1.00 98.75 279 ASN A O 1
ATOM 2163 N N . CYS A 1 280 ? -0.721 -1.047 7.490 1.00 98.81 280 CYS A N 1
ATOM 2164 C CA . CYS A 1 280 ? -0.497 -1.327 6.069 1.00 98.81 280 CYS A CA 1
ATOM 2165 C C . CYS A 1 280 ? 1.000 -1.312 5.751 1.00 98.81 280 CYS A C 1
ATOM 2167 O O . CYS A 1 280 ? 1.679 -0.326 6.044 1.00 98.81 280 CYS A O 1
ATOM 2169 N N . THR A 1 281 ? 1.516 -2.363 5.115 1.00 98.81 281 THR A N 1
ATOM 2170 C CA . THR A 1 281 ? 2.939 -2.479 4.764 1.00 98.81 281 THR A CA 1
ATOM 2171 C C . THR A 1 281 ? 3.168 -2.846 3.298 1.00 98.81 281 THR A C 1
ATOM 2173 O O . THR A 1 281 ? 2.265 -3.297 2.598 1.00 98.81 281 THR A O 1
ATOM 2176 N N . HIS A 1 282 ? 4.401 -2.649 2.842 1.00 98.50 282 HIS A N 1
ATOM 2177 C CA . HIS A 1 282 ? 4.932 -3.243 1.620 1.00 98.50 282 HIS A CA 1
ATOM 2178 C C . HIS A 1 282 ? 6.354 -3.717 1.934 1.00 98.50 282 HIS A C 1
ATOM 2180 O O . HIS A 1 282 ? 7.235 -2.895 2.195 1.00 98.50 282 HIS A O 1
ATOM 2186 N N . LEU A 1 283 ? 6.567 -5.034 1.961 1.00 98.00 283 LEU A N 1
ATOM 2187 C CA . LEU A 1 283 ? 7.847 -5.644 2.327 1.00 98.00 283 LEU A CA 1
ATOM 2188 C C . LEU A 1 283 ? 8.814 -5.747 1.141 1.00 98.00 283 LEU A C 1
ATOM 2190 O O . LEU A 1 283 ? 8.450 -5.544 -0.016 1.00 98.00 283 LEU A O 1
ATOM 2194 N N . HIS A 1 284 ? 10.067 -6.068 1.450 1.00 96.38 284 HIS A N 1
ATOM 2195 C CA . HIS A 1 284 ? 11.156 -6.291 0.497 1.00 96.38 284 HIS A CA 1
ATOM 2196 C C . HIS A 1 284 ? 10.836 -7.399 -0.522 1.00 96.38 284 HIS A C 1
ATOM 2198 O O . HIS A 1 284 ? 10.514 -8.528 -0.143 1.00 96.38 284 HIS A O 1
ATOM 2204 N N . ALA A 1 285 ? 10.946 -7.078 -1.810 1.00 93.19 285 ALA A N 1
ATOM 2205 C CA . ALA A 1 285 ? 10.458 -7.880 -2.929 1.00 93.19 285 ALA A CA 1
ATOM 2206 C C . ALA A 1 285 ? 11.382 -9.026 -3.384 1.00 93.19 285 ALA A C 1
ATOM 2208 O O . ALA A 1 285 ? 10.868 -10.115 -3.653 1.00 93.19 285 ALA A O 1
ATOM 2209 N N . PRO A 1 286 ? 12.721 -8.862 -3.469 1.00 91.69 286 PRO A N 1
ATOM 2210 C CA . PRO A 1 286 ? 13.617 -9.918 -3.938 1.00 91.69 286 PRO A CA 1
ATOM 2211 C C . PRO A 1 286 ? 13.431 -11.252 -3.206 1.00 91.69 286 PRO A C 1
ATOM 2213 O O . PRO A 1 286 ? 13.681 -11.358 -2.007 1.00 91.69 286 PRO A O 1
ATOM 2216 N N . ALA A 1 287 ? 13.029 -12.300 -3.932 1.00 87.69 287 ALA A N 1
ATOM 2217 C CA . ALA A 1 287 ? 12.689 -13.603 -3.350 1.00 87.69 287 ALA A CA 1
ATOM 2218 C C . ALA A 1 287 ? 13.825 -14.220 -2.509 1.00 87.69 287 ALA A C 1
ATOM 2220 O O . ALA 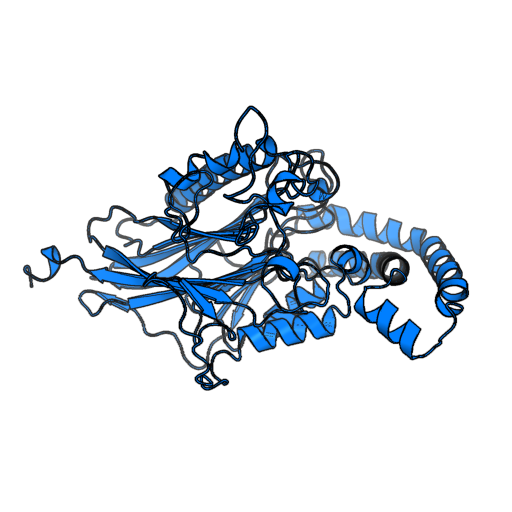A 1 287 ? 13.548 -14.815 -1.470 1.00 87.69 287 ALA A O 1
ATOM 2221 N N . ALA A 1 288 ? 15.083 -13.993 -2.899 1.00 88.25 288 ALA A N 1
ATOM 2222 C CA . ALA A 1 288 ? 16.271 -14.499 -2.205 1.00 88.25 288 ALA A CA 1
ATOM 2223 C C . ALA A 1 288 ? 16.474 -13.924 -0.791 1.00 88.25 288 ALA A C 1
ATOM 2225 O O . ALA A 1 288 ? 17.134 -14.543 0.041 1.00 88.25 288 ALA A O 1
ATOM 2226 N N . ASP A 1 289 ? 15.869 -12.778 -0.486 1.00 91.69 289 ASP A N 1
ATOM 2227 C CA . ASP A 1 289 ? 16.160 -11.998 0.717 1.00 91.69 289 ASP A CA 1
ATOM 2228 C C . ASP A 1 289 ? 15.151 -12.262 1.851 1.00 91.69 289 ASP A C 1
ATOM 2230 O O . ASP A 1 289 ? 14.627 -11.344 2.489 1.00 91.69 289 ASP A O 1
ATOM 2234 N N . ALA A 1 290 ? 14.889 -13.541 2.129 1.00 91.88 290 ALA A N 1
ATOM 2235 C CA . ALA A 1 290 ? 13.944 -13.982 3.160 1.00 91.88 290 ALA A CA 1
ATOM 2236 C C . ALA A 1 290 ? 14.235 -13.389 4.548 1.00 91.88 290 ALA A C 1
ATOM 2238 O O . ALA A 1 290 ? 13.325 -12.944 5.247 1.00 91.88 290 ALA A O 1
ATOM 2239 N N . GLN A 1 291 ? 15.514 -13.317 4.932 1.00 93.69 291 GLN A N 1
ATOM 2240 C CA . GLN A 1 291 ? 15.910 -12.758 6.225 1.00 93.69 291 GLN A CA 1
ATOM 2241 C C . GLN A 1 291 ? 15.566 -11.267 6.342 1.00 93.69 291 GLN A C 1
ATOM 2243 O O . GLN A 1 291 ? 15.128 -10.832 7.405 1.00 93.69 291 GLN A O 1
ATOM 2248 N N . ILE A 1 292 ? 15.703 -10.492 5.257 1.00 95.19 292 ILE A N 1
ATOM 2249 C CA . ILE A 1 292 ? 15.319 -9.073 5.258 1.00 95.19 292 ILE A CA 1
ATOM 2250 C C . ILE A 1 292 ? 13.819 -8.954 5.526 1.00 95.19 292 ILE A C 1
ATOM 2252 O O . ILE A 1 292 ? 13.426 -8.162 6.381 1.00 95.19 292 ILE A O 1
ATOM 2256 N N . ARG A 1 293 ? 12.983 -9.764 4.861 1.00 96.56 293 ARG A N 1
ATOM 2257 C CA . ARG A 1 293 ? 11.534 -9.778 5.118 1.00 96.56 293 ARG A CA 1
ATOM 2258 C C . ARG A 1 293 ? 11.203 -10.173 6.556 1.00 96.56 293 ARG A C 1
ATOM 2260 O O . ARG A 1 293 ? 10.380 -9.503 7.172 1.00 96.56 293 ARG A O 1
ATOM 2267 N N . CYS A 1 294 ? 11.858 -11.189 7.121 1.00 96.94 294 CYS A N 1
ATOM 2268 C CA . CYS A 1 294 ? 11.691 -11.547 8.535 1.00 96.94 294 CYS A CA 1
ATOM 2269 C C . CYS A 1 294 ? 12.018 -10.373 9.460 1.00 96.94 294 CYS A C 1
ATOM 2271 O O . CYS A 1 294 ? 11.209 -10.019 10.312 1.00 96.94 294 CYS A O 1
ATOM 2273 N N . ASP A 1 295 ? 13.158 -9.715 9.250 1.00 97.25 295 ASP A N 1
ATOM 2274 C CA . ASP A 1 295 ? 13.553 -8.572 10.069 1.00 97.25 295 ASP A CA 1
ATOM 2275 C C . ASP A 1 295 ? 12.553 -7.407 9.946 1.00 97.25 295 ASP A C 1
ATOM 2277 O O . ASP A 1 295 ? 12.251 -6.731 10.930 1.00 97.25 295 ASP A O 1
ATOM 2281 N N . GLN A 1 296 ? 12.014 -7.175 8.744 1.00 98.12 296 GLN A N 1
ATOM 2282 C CA . GLN A 1 296 ? 10.966 -6.181 8.506 1.00 98.12 296 GLN A CA 1
ATOM 2283 C C . GLN A 1 296 ? 9.648 -6.547 9.201 1.00 98.12 296 GLN A C 1
ATOM 2285 O O . GLN A 1 296 ? 9.005 -5.669 9.777 1.00 98.12 296 GLN A O 1
ATOM 2290 N N . LEU A 1 297 ? 9.251 -7.823 9.201 1.00 98.38 297 LEU A N 1
ATOM 2291 C CA . LEU A 1 297 ? 8.066 -8.297 9.919 1.00 98.38 297 LEU A CA 1
ATOM 2292 C C . LEU A 1 297 ? 8.223 -8.130 11.434 1.00 98.38 297 LEU A C 1
ATOM 2294 O O . LEU A 1 297 ? 7.336 -7.560 12.067 1.00 98.38 297 LEU A O 1
ATOM 2298 N N . THR A 1 298 ? 9.352 -8.560 12.010 1.00 98.19 298 THR A N 1
ATOM 2299 C CA . THR A 1 298 ? 9.660 -8.372 13.441 1.00 98.19 298 THR A CA 1
ATOM 2300 C C . THR A 1 298 ? 9.604 -6.888 13.804 1.00 98.19 298 THR A C 1
ATOM 2302 O O . THR A 1 298 ? 8.956 -6.477 14.768 1.00 98.19 298 THR A O 1
ATOM 2305 N N . GLN A 1 299 ? 10.231 -6.043 12.981 1.00 98.25 299 GLN A N 1
ATOM 2306 C CA . GLN A 1 299 ? 10.241 -4.604 13.197 1.00 98.25 299 GLN A CA 1
ATOM 2307 C C . GLN A 1 299 ? 8.842 -3.982 13.070 1.00 98.25 299 GLN A C 1
ATOM 2309 O O . GLN A 1 299 ? 8.503 -3.080 13.839 1.00 98.25 299 GLN A O 1
ATOM 2314 N N . GLY A 1 300 ? 8.038 -4.465 12.119 1.00 98.38 300 GLY A N 1
ATOM 2315 C CA . GLY A 1 300 ? 6.661 -4.038 11.896 1.00 98.38 300 GLY A CA 1
ATOM 2316 C C . GLY A 1 300 ? 5.745 -4.381 13.068 1.00 98.38 300 GLY A C 1
ATOM 2317 O O . GLY A 1 300 ? 4.988 -3.519 13.504 1.00 98.38 300 GLY A O 1
ATOM 2318 N N . LEU A 1 301 ? 5.868 -5.585 13.635 1.00 98.12 301 LEU A N 1
ATOM 2319 C CA . LEU A 1 301 ? 5.150 -5.983 14.852 1.00 98.12 301 LEU A CA 1
ATOM 2320 C C . LEU A 1 301 ? 5.480 -5.066 16.029 1.00 98.12 301 LEU A C 1
ATOM 2322 O O . LEU A 1 301 ? 4.576 -4.548 16.685 1.00 98.12 301 LEU A O 1
ATOM 2326 N N . PHE A 1 302 ? 6.771 -4.811 16.255 1.00 98.38 302 PHE A N 1
ATOM 2327 C CA . PHE A 1 302 ? 7.212 -3.899 17.307 1.00 98.38 302 PHE A CA 1
ATOM 2328 C C . PHE A 1 302 ? 6.645 -2.485 17.113 1.00 98.38 302 PHE A C 1
ATOM 2330 O O . PHE A 1 302 ? 6.180 -1.864 18.065 1.00 98.38 302 PHE A O 1
ATOM 2337 N N . TRP A 1 303 ? 6.651 -1.963 15.883 1.00 98.56 303 TRP A N 1
ATOM 2338 C CA . TRP A 1 303 ? 6.105 -0.636 15.598 1.00 98.56 303 TRP A CA 1
ATOM 2339 C C . TRP A 1 303 ? 4.587 -0.561 15.729 1.00 98.56 303 TRP A C 1
ATOM 2341 O O . TRP A 1 303 ? 4.100 0.446 16.239 1.00 98.56 303 TRP A O 1
ATOM 2351 N N . ALA A 1 304 ? 3.856 -1.599 15.320 1.00 98.12 304 ALA A N 1
ATOM 2352 C CA . ALA A 1 304 ? 2.410 -1.674 15.501 1.00 98.12 304 ALA A CA 1
ATOM 2353 C C . ALA A 1 304 ? 2.037 -1.656 16.992 1.00 98.12 304 ALA A C 1
ATOM 2355 O O . ALA A 1 304 ? 1.130 -0.920 17.389 1.00 98.12 304 ALA A O 1
ATOM 2356 N N . GLN A 1 305 ? 2.780 -2.397 17.824 1.00 97.12 305 GLN A N 1
ATOM 2357 C CA . GLN A 1 305 ? 2.590 -2.389 19.274 1.00 97.12 305 GLN A CA 1
ATOM 2358 C C . GLN A 1 305 ? 2.940 -1.026 19.881 1.00 97.12 305 GLN A C 1
ATOM 2360 O O . GLN A 1 305 ? 2.121 -0.437 20.576 1.00 97.12 305 GLN A O 1
ATOM 2365 N N . LEU A 1 306 ? 4.104 -0.464 19.540 1.00 98.12 306 LEU A N 1
ATOM 2366 C CA . LEU A 1 306 ? 4.521 0.855 20.020 1.00 98.12 306 LEU A CA 1
ATOM 2367 C C . LEU A 1 306 ? 3.522 1.956 19.631 1.00 98.12 306 LEU A C 1
ATOM 2369 O O . LEU A 1 306 ? 3.270 2.878 20.407 1.00 98.12 306 LEU A O 1
ATOM 2373 N N . PHE A 1 307 ? 2.957 1.882 18.423 1.00 97.94 307 PHE A N 1
ATOM 2374 C CA . PHE A 1 307 ? 1.934 2.816 17.968 1.00 97.94 307 PHE A CA 1
ATOM 2375 C C . PHE A 1 307 ? 0.669 2.719 18.825 1.00 97.94 307 PHE A C 1
ATOM 2377 O O . PHE A 1 307 ? 0.152 3.758 19.234 1.00 97.94 307 PHE A O 1
ATOM 2384 N N . GLN A 1 308 ? 0.217 1.504 19.142 1.00 95.88 308 GLN A N 1
ATOM 2385 C CA . GLN A 1 308 ? -0.910 1.272 20.045 1.00 95.88 308 GLN A CA 1
ATOM 2386 C C . GLN A 1 308 ? -0.630 1.791 21.451 1.00 95.88 308 GLN A C 1
ATOM 2388 O O . GLN A 1 308 ? -1.394 2.613 21.947 1.00 95.88 308 GLN A O 1
ATOM 2393 N N . ASP A 1 309 ? 0.502 1.423 22.049 1.00 95.56 309 ASP A N 1
ATOM 2394 C CA . ASP A 1 309 ? 0.886 1.868 23.395 1.00 95.56 309 ASP A CA 1
ATOM 2395 C C . ASP A 1 309 ? 0.928 3.404 23.509 1.00 95.56 309 ASP A C 1
ATOM 2397 O O . ASP A 1 309 ? 0.635 3.973 24.558 1.00 95.56 309 ASP A O 1
ATOM 2401 N N . THR A 1 310 ? 1.262 4.092 22.411 1.00 96.88 310 THR A N 1
ATOM 2402 C CA . THR A 1 310 ? 1.339 5.559 22.359 1.00 96.88 310 THR A CA 1
ATOM 2403 C C . THR A 1 310 ? -0.028 6.241 22.197 1.00 96.88 310 THR A C 1
ATOM 2405 O O . THR A 1 310 ? -0.182 7.390 22.615 1.00 96.88 310 THR A O 1
ATOM 2408 N N . HIS A 1 311 ? -1.005 5.593 21.552 1.00 95.62 311 HIS A N 1
ATOM 2409 C CA . HIS A 1 311 ? -2.254 6.243 21.114 1.00 95.62 311 HIS A CA 1
ATOM 2410 C C . HIS A 1 311 ? -3.529 5.671 21.747 1.00 95.62 311 HIS A C 1
ATOM 2412 O O . HIS A 1 311 ? -4.579 6.317 21.671 1.00 95.62 311 HIS A O 1
ATOM 2418 N N . THR A 1 312 ? -3.457 4.505 22.388 1.00 93.25 312 THR A N 1
ATOM 2419 C CA . THR A 1 312 ? -4.559 3.957 23.184 1.00 93.25 312 THR A CA 1
ATOM 2420 C C . THR A 1 312 ? -4.760 4.827 24.422 1.00 93.25 312 THR A C 1
ATOM 2422 O O . THR A 1 312 ? -3.840 5.036 25.215 1.00 93.25 312 THR A O 1
ATOM 2425 N N . GLN A 1 313 ? -5.972 5.340 24.608 1.00 92.00 313 GLN A N 1
ATOM 2426 C CA . GLN A 1 313 ? -6.359 6.062 25.814 1.00 92.00 313 GLN A CA 1
ATOM 2427 C C . GLN A 1 313 ? -6.991 5.116 26.832 1.00 92.00 313 GLN A C 1
ATOM 2429 O O . GLN A 1 313 ? -7.510 4.046 26.509 1.00 92.00 313 GLN A O 1
ATOM 2434 N N . ARG A 1 314 ? -6.961 5.522 28.105 1.00 87.44 314 ARG A N 1
ATOM 2435 C CA . ARG A 1 314 ? -7.587 4.752 29.179 1.00 87.44 314 ARG A CA 1
ATOM 2436 C C . ARG A 1 314 ? -9.093 4.649 28.928 1.00 87.44 314 ARG A C 1
ATOM 2438 O O . ARG A 1 314 ? -9.779 5.664 28.890 1.00 87.44 314 ARG A O 1
ATOM 2445 N N . GLY A 1 315 ? -9.584 3.417 28.832 1.00 87.00 315 GLY A N 1
ATOM 2446 C CA . GLY A 1 315 ? -10.991 3.125 28.572 1.00 87.00 315 GLY A CA 1
ATOM 2447 C C . GLY A 1 315 ? -11.338 2.973 27.093 1.00 87.00 315 GLY A C 1
ATOM 2448 O O . GLY A 1 315 ? -12.487 2.686 26.813 1.00 87.00 315 GLY A O 1
ATOM 2449 N N . ASP A 1 316 ? -10.400 3.125 26.154 1.00 91.00 316 ASP A N 1
ATOM 2450 C CA . ASP A 1 316 ? -10.687 2.794 24.755 1.00 91.00 316 ASP A CA 1
ATOM 2451 C C . ASP A 1 316 ? -11.065 1.307 24.614 1.00 91.00 316 ASP A C 1
ATOM 2453 O O . ASP A 1 316 ? -10.401 0.421 25.161 1.00 91.00 316 ASP A O 1
ATOM 2457 N N . VAL A 1 317 ? -12.114 1.038 23.837 1.00 91.12 317 VAL A N 1
ATOM 2458 C CA . VAL A 1 317 ? -12.501 -0.307 23.405 1.00 91.12 317 VAL A CA 1
ATOM 2459 C C . VAL A 1 317 ? -11.907 -0.538 22.025 1.00 91.12 317 VAL A C 1
ATOM 2461 O O . VAL A 1 317 ? -12.275 0.131 21.060 1.00 91.12 317 VAL A O 1
ATOM 2464 N N . ILE A 1 318 ? -10.974 -1.480 21.920 1.00 92.81 318 ILE A N 1
ATOM 2465 C CA . ILE A 1 318 ? -10.333 -1.813 20.648 1.00 92.81 318 ILE A CA 1
ATOM 2466 C C . ILE A 1 318 ? -11.216 -2.826 19.927 1.00 92.81 318 ILE A C 1
ATOM 2468 O O . ILE A 1 318 ? -11.304 -3.976 20.347 1.00 92.81 318 ILE A O 1
ATOM 2472 N N . ALA A 1 319 ? -11.881 -2.388 18.859 1.00 92.75 319 ALA A N 1
ATOM 2473 C CA . ALA A 1 319 ? -12.724 -3.252 18.045 1.00 92.75 319 ALA A CA 1
ATOM 2474 C C . ALA A 1 319 ? -11.873 -4.229 17.239 1.00 92.75 319 ALA A C 1
ATOM 2476 O O . ALA A 1 319 ? -12.011 -5.434 17.372 1.00 92.75 319 ALA A O 1
ATOM 2477 N N . PHE A 1 320 ? -10.957 -3.708 16.430 1.00 95.06 320 PHE A N 1
ATOM 2478 C CA . PHE A 1 320 ? -10.107 -4.526 15.580 1.00 95.06 320 PHE A CA 1
ATOM 2479 C C . PHE A 1 320 ? -8.681 -3.997 15.560 1.00 95.06 320 PHE A C 1
ATOM 2481 O O . PHE A 1 320 ? -8.427 -2.801 15.733 1.00 95.06 320 PHE A O 1
ATOM 2488 N N . ASP A 1 321 ? -7.759 -4.901 15.262 1.00 97.12 321 ASP A N 1
ATOM 2489 C CA . ASP A 1 321 ? -6.403 -4.576 14.856 1.00 97.12 321 ASP A CA 1
ATOM 2490 C C . ASP A 1 321 ? -6.031 -5.426 13.642 1.00 97.12 321 ASP A C 1
ATOM 2492 O O . ASP A 1 321 ? -5.950 -6.655 13.720 1.00 97.12 321 ASP A O 1
ATOM 2496 N N . VAL A 1 322 ? -5.878 -4.755 12.502 1.00 98.44 322 VAL A N 1
ATOM 2497 C CA . VAL A 1 322 ? -5.680 -5.366 11.188 1.00 98.44 322 VAL A CA 1
ATOM 2498 C C . VAL A 1 322 ? -4.282 -5.046 10.677 1.00 98.44 322 VAL A C 1
ATOM 2500 O O . VAL A 1 322 ? -3.874 -3.886 10.636 1.00 98.44 322 VAL A O 1
ATOM 2503 N N . PHE A 1 323 ? -3.566 -6.072 10.221 1.00 98.75 323 PHE A N 1
ATOM 2504 C CA . PHE A 1 323 ? -2.253 -5.961 9.593 1.00 98.75 323 PHE A CA 1
ATOM 2505 C C . PHE A 1 323 ? -2.325 -6.497 8.165 1.00 98.75 323 PHE A C 1
ATOM 2507 O O . PHE A 1 323 ? -2.607 -7.671 7.949 1.00 98.75 323 PHE A O 1
ATOM 2514 N N . CYS A 1 324 ? -2.081 -5.648 7.173 1.00 98.75 324 CYS A N 1
ATOM 2515 C CA . CYS A 1 324 ? -2.289 -5.980 5.770 1.00 98.75 324 CYS A CA 1
ATOM 2516 C C . CYS A 1 324 ? -1.211 -5.408 4.849 1.00 98.75 324 CYS A C 1
ATOM 2518 O O . CYS A 1 324 ? -0.418 -4.546 5.237 1.00 98.75 324 CYS A O 1
ATOM 2520 N N . GLY A 1 325 ? -1.198 -5.895 3.614 1.00 98.56 325 GLY A N 1
ATOM 2521 C CA . GLY A 1 325 ? -0.363 -5.369 2.544 1.00 98.56 325 GLY A CA 1
ATOM 2522 C C . GLY A 1 325 ? 0.291 -6.450 1.702 1.00 98.56 325 GLY A C 1
ATOM 2523 O O . GLY A 1 325 ? -0.040 -7.632 1.816 1.00 98.56 325 GLY A O 1
ATOM 2524 N N . ASP A 1 326 ? 1.243 -6.020 0.882 1.00 98.56 326 ASP A N 1
ATOM 2525 C CA . ASP A 1 326 ? 2.066 -6.903 0.061 1.00 98.56 326 ASP A CA 1
ATOM 2526 C C . ASP A 1 326 ? 3.300 -7.338 0.857 1.00 98.56 326 ASP A C 1
ATOM 2528 O O . ASP A 1 326 ? 4.186 -6.537 1.187 1.00 98.56 326 ASP A O 1
ATOM 2532 N N . PHE A 1 327 ? 3.331 -8.616 1.218 1.00 98.12 327 PHE A N 1
ATOM 2533 C CA . PHE A 1 327 ? 4.404 -9.189 2.018 1.00 98.12 327 PHE A CA 1
ATOM 2534 C C . PHE A 1 327 ? 5.531 -9.768 1.157 1.00 98.12 327 PHE A C 1
ATOM 2536 O O . PHE A 1 327 ? 6.585 -10.106 1.694 1.00 98.12 327 PHE A O 1
ATOM 2543 N N . ASN A 1 328 ? 5.346 -9.886 -0.160 1.00 96.31 328 ASN A N 1
ATOM 2544 C CA . ASN A 1 328 ? 6.334 -10.428 -1.092 1.00 96.31 328 ASN A CA 1
ATOM 2545 C C . ASN A 1 328 ? 6.839 -11.863 -0.809 1.00 96.31 328 ASN A C 1
ATOM 2547 O O . ASN A 1 328 ? 7.766 -12.341 -1.466 1.00 96.31 328 ASN A O 1
ATOM 2551 N N . PHE A 1 329 ? 6.205 -12.605 0.103 1.00 95.25 329 PHE A N 1
ATOM 2552 C CA . PHE A 1 329 ? 6.435 -14.038 0.302 1.00 95.25 329 PHE A CA 1
ATOM 2553 C C . PHE A 1 329 ? 5.111 -14.796 0.332 1.00 95.25 329 PHE A C 1
ATOM 2555 O O . PHE A 1 329 ? 4.083 -14.277 0.762 1.00 95.25 329 PHE A O 1
ATOM 2562 N N . ASP A 1 330 ? 5.138 -16.040 -0.132 1.00 94.25 330 ASP A N 1
ATOM 2563 C CA . ASP A 1 330 ? 3.957 -16.897 -0.170 1.00 94.25 330 ASP A CA 1
ATOM 2564 C C . ASP A 1 330 ? 3.952 -17.924 0.967 1.00 94.25 330 ASP A C 1
ATOM 2566 O O . ASP A 1 330 ? 4.962 -18.148 1.637 1.00 94.25 330 ASP A O 1
ATOM 2570 N N . ASN A 1 331 ? 2.812 -18.587 1.148 1.00 93.81 331 ASN A N 1
ATOM 2571 C CA . ASN A 1 331 ? 2.651 -19.691 2.085 1.00 93.81 331 ASN A CA 1
ATOM 2572 C C . ASN A 1 331 ? 2.534 -21.058 1.381 1.00 93.81 331 ASN A C 1
ATOM 2574 O O . ASN A 1 331 ? 1.838 -21.936 1.880 1.00 93.81 331 ASN A O 1
ATOM 2578 N N . CYS A 1 332 ? 3.177 -21.256 0.221 1.00 89.44 332 CYS A N 1
ATOM 2579 C CA . CYS A 1 332 ? 3.098 -22.520 -0.533 1.00 89.44 332 CYS A CA 1
ATOM 2580 C C . CYS A 1 332 ? 4.446 -23.035 -1.069 1.00 89.44 332 CYS A C 1
ATOM 2582 O O . CYS A 1 332 ? 4.637 -24.243 -1.191 1.00 89.44 332 CYS A O 1
ATOM 2584 N N . SER A 1 333 ? 5.395 -22.149 -1.355 1.00 86.94 333 SER A N 1
ATOM 2585 C CA . SER A 1 333 ? 6.708 -22.474 -1.903 1.00 86.94 333 SER A CA 1
ATOM 2586 C C . SER A 1 333 ? 7.577 -23.195 -0.874 1.00 86.94 333 SER A C 1
ATOM 2588 O O . SER A 1 333 ? 7.670 -22.800 0.295 1.00 86.94 333 SER A O 1
ATOM 2590 N N . SER A 1 334 ? 8.263 -24.251 -1.315 1.00 73.12 334 SER A N 1
ATOM 2591 C CA . SER A 1 334 ? 9.253 -24.948 -0.501 1.00 73.12 334 SER A CA 1
ATOM 2592 C C . SER A 1 334 ? 10.542 -24.133 -0.437 1.00 73.12 334 SER A C 1
ATOM 2594 O O . SER A 1 334 ? 11.333 -24.118 -1.379 1.00 73.12 334 SER A O 1
ATOM 2596 N N . GLY A 1 335 ? 10.777 -23.454 0.686 1.00 59.78 335 GLY A N 1
ATOM 2597 C CA . GLY A 1 335 ? 12.039 -22.760 0.936 1.00 59.78 335 GLY A CA 1
ATOM 2598 C C . GLY A 1 335 ? 13.194 -23.734 1.163 1.00 59.78 335 GLY A C 1
ATOM 2599 O O . GLY A 1 335 ? 13.582 -23.929 2.304 1.00 59.78 335 GLY A O 1
ATOM 2600 N N . GLY A 1 336 ? 13.743 -24.341 0.106 1.00 57.53 336 GLY A N 1
ATOM 2601 C CA . GLY A 1 336 ? 14.965 -25.163 0.148 1.00 57.53 336 GLY A CA 1
ATOM 2602 C C . GLY A 1 336 ? 15.102 -26.100 1.365 1.00 57.53 336 GLY A C 1
ATOM 2603 O O . GLY A 1 336 ? 14.120 -26.574 1.934 1.00 57.53 336 GLY A O 1
ATOM 2604 N N . ALA A 1 337 ? 16.341 -26.371 1.784 1.00 40.59 337 ALA A N 1
ATOM 2605 C CA . ALA A 1 337 ? 16.650 -27.270 2.904 1.00 40.59 337 ALA A CA 1
ATOM 2606 C C . ALA A 1 337 ? 16.388 -26.666 4.307 1.00 40.59 337 ALA A C 1
ATOM 2608 O O . ALA A 1 337 ? 16.678 -27.317 5.306 1.00 40.59 337 ALA A O 1
ATOM 2609 N N . GLY A 1 338 ? 15.854 -25.439 4.397 1.00 44.28 338 GLY A N 1
ATOM 2610 C CA . GLY A 1 338 ? 15.685 -24.695 5.657 1.00 44.28 338 GLY A CA 1
ATOM 2611 C C . GLY A 1 338 ? 14.261 -24.220 5.968 1.00 44.28 338 GLY A C 1
ATOM 2612 O O . GLY A 1 338 ? 14.059 -23.584 6.997 1.00 44.28 338 GLY A O 1
ATOM 2613 N N . GLY A 1 339 ? 13.274 -24.512 5.112 1.00 54.78 339 GLY A N 1
ATOM 2614 C CA . GLY A 1 339 ? 11.962 -23.856 5.174 1.00 54.78 339 GLY A CA 1
ATOM 2615 C C . GLY A 1 339 ? 12.037 -22.379 4.755 1.00 54.78 339 GLY A C 1
ATOM 2616 O O . GLY A 1 339 ? 13.105 -21.769 4.753 1.00 54.78 339 GLY A O 1
ATOM 2617 N N . SER A 1 340 ? 10.911 -21.779 4.356 1.00 68.25 340 SER A N 1
ATOM 2618 C CA . SER A 1 340 ? 10.856 -20.319 4.192 1.00 68.25 340 SER A CA 1
ATOM 2619 C C . SER A 1 340 ? 10.627 -19.712 5.576 1.00 68.25 340 SER A C 1
ATOM 2621 O O . SER A 1 340 ? 9.597 -19.946 6.210 1.00 68.25 340 SER A O 1
ATOM 2623 N N . LEU A 1 341 ? 11.644 -18.997 6.067 1.00 88.12 341 LEU A N 1
ATOM 2624 C CA . LEU A 1 341 ? 11.700 -18.397 7.404 1.00 88.12 341 LEU A CA 1
ATOM 2625 C C . LEU A 1 341 ? 10.466 -17.527 7.686 1.00 88.12 341 LEU A C 1
ATOM 2627 O O . LEU A 1 341 ? 9.931 -17.531 8.797 1.00 88.12 341 LEU A O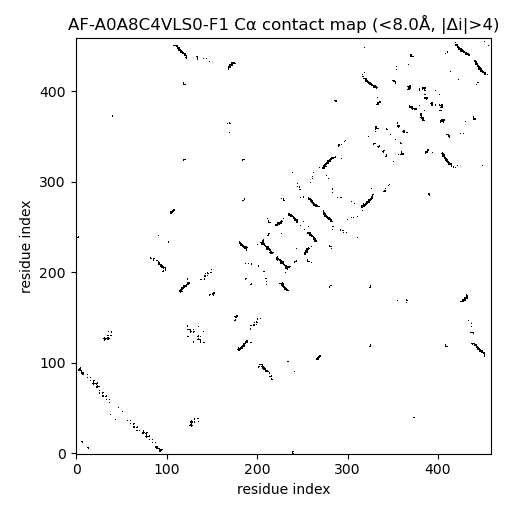 1
ATOM 2631 N N . GLU A 1 342 ? 9.980 -16.839 6.654 1.00 94.06 342 GLU A N 1
ATOM 2632 C CA . GLU A 1 342 ? 8.833 -15.940 6.711 1.00 94.06 342 GLU A CA 1
ATOM 2633 C C . GLU A 1 342 ? 7.541 -16.689 7.041 1.00 94.06 342 GLU A C 1
ATOM 2635 O O . GLU A 1 342 ? 6.741 -16.233 7.856 1.00 94.06 342 GLU A O 1
ATOM 2640 N N . GLN A 1 343 ? 7.357 -17.888 6.477 1.00 93.81 343 GLN A N 1
ATOM 2641 C CA . GLN A 1 343 ? 6.167 -18.709 6.704 1.00 93.81 343 GLN A CA 1
ATOM 2642 C C . GLN A 1 343 ? 6.056 -19.165 8.160 1.00 93.81 343 GLN A C 1
ATOM 2644 O O . GLN A 1 343 ? 4.954 -19.449 8.620 1.00 93.81 343 GLN A O 1
ATOM 2649 N N . THR A 1 344 ? 7.163 -19.232 8.898 1.00 94.38 344 THR A N 1
ATOM 2650 C CA . THR A 1 344 ? 7.198 -19.586 10.327 1.00 94.38 344 THR A CA 1
ATOM 2651 C C . THR A 1 344 ? 7.333 -18.378 11.256 1.00 94.38 344 THR A C 1
ATOM 2653 O O . THR A 1 344 ? 7.458 -18.558 12.466 1.00 94.38 344 THR A O 1
ATOM 2656 N N . HIS A 1 345 ? 7.307 -17.159 10.711 1.00 96.44 345 HIS A N 1
ATOM 2657 C CA . HIS A 1 345 ? 7.495 -15.934 11.479 1.00 96.44 345 HIS A CA 1
ATOM 2658 C C . HIS A 1 345 ? 6.408 -15.750 12.555 1.00 96.44 345 HIS A C 1
ATOM 2660 O O . HIS A 1 345 ? 5.245 -16.124 12.380 1.00 96.44 345 HIS A O 1
ATOM 2666 N N . GLU A 1 346 ? 6.778 -15.117 13.668 1.00 96.50 346 GLU A N 1
ATOM 2667 C CA . GLU A 1 346 ? 5.916 -14.913 14.841 1.00 96.50 346 GLU A CA 1
ATOM 2668 C C . GLU A 1 346 ? 4.679 -14.040 14.579 1.00 96.50 346 GLU A C 1
ATOM 2670 O O . GLU A 1 346 ? 3.724 -14.087 15.349 1.00 96.50 346 GLU A O 1
ATOM 2675 N N . ILE A 1 347 ? 4.641 -13.302 13.464 1.00 97.44 347 ILE A N 1
ATOM 2676 C CA . ILE A 1 347 ? 3.460 -12.520 13.058 1.00 97.44 347 ILE A CA 1
ATOM 2677 C C . ILE A 1 347 ? 2.203 -13.387 13.021 1.00 97.44 347 ILE A C 1
ATOM 2679 O O . ILE A 1 347 ? 1.170 -12.950 13.509 1.00 97.44 347 ILE A O 1
ATOM 2683 N N . PHE A 1 348 ? 2.315 -14.639 12.567 1.00 97.12 348 PHE A N 1
ATOM 2684 C CA . PHE A 1 348 ? 1.198 -15.584 12.500 1.00 97.12 348 PHE A CA 1
ATOM 2685 C C . PHE A 1 348 ? 0.799 -16.180 13.860 1.00 97.12 348 PHE A C 1
ATOM 2687 O O . PHE A 1 348 ? -0.170 -16.929 13.939 1.00 97.12 348 PHE A O 1
ATOM 2694 N N . ARG A 1 349 ? 1.552 -15.893 14.932 1.00 95.12 349 ARG A N 1
ATOM 2695 C CA . ARG A 1 349 ? 1.147 -16.180 16.319 1.00 95.12 349 ARG A CA 1
ATOM 2696 C C . ARG A 1 349 ? 0.374 -15.019 16.934 1.00 95.12 349 ARG A C 1
ATOM 2698 O O . ARG A 1 349 ? -0.456 -15.246 17.805 1.00 95.12 349 ARG A O 1
ATOM 2705 N N . HIS A 1 350 ? 0.665 -13.793 16.500 1.00 95.69 350 HIS A N 1
ATOM 2706 C CA . HIS A 1 350 ? 0.025 -12.580 17.007 1.00 95.69 350 HIS A CA 1
ATOM 2707 C C . HIS A 1 350 ? -1.202 -12.169 16.197 1.00 95.69 350 HIS A C 1
ATOM 2709 O O . HIS A 1 350 ? -2.140 -11.632 16.773 1.00 95.69 350 HIS A O 1
ATOM 2715 N N . TYR A 1 351 ? -1.191 -12.417 14.889 1.00 97.56 351 TYR A N 1
ATOM 2716 C CA . TYR A 1 351 ? -2.276 -12.123 13.967 1.00 97.56 351 TYR A CA 1
ATOM 2717 C C . TYR A 1 351 ? -2.722 -13.396 13.249 1.00 97.56 351 TYR A C 1
ATOM 2719 O O . TYR A 1 351 ? -1.911 -14.192 12.772 1.00 97.56 351 TYR A O 1
ATOM 2727 N N . GLN A 1 352 ? -4.033 -13.561 13.157 1.00 96.94 352 GLN A N 1
ATOM 2728 C CA . GLN A 1 352 ? -4.715 -14.648 12.480 1.00 96.94 352 GLN A CA 1
ATOM 2729 C C . GLN A 1 352 ? -4.802 -14.339 10.979 1.00 96.94 352 GLN A C 1
ATOM 2731 O O . GLN A 1 352 ? -5.199 -13.243 10.579 1.00 96.94 352 GLN A O 1
ATOM 2736 N N . ASP A 1 353 ? -4.435 -15.316 10.147 1.00 97.50 353 ASP A N 1
ATOM 2737 C CA . ASP A 1 353 ? -4.630 -15.283 8.694 1.00 97.50 353 ASP A CA 1
ATOM 2738 C C . ASP A 1 353 ? -5.836 -16.174 8.339 1.00 97.50 353 ASP A C 1
ATOM 2740 O O . ASP A 1 353 ? -5.729 -17.399 8.474 1.00 97.50 353 ASP A O 1
ATOM 2744 N N . PRO A 1 354 ? -6.965 -15.612 7.859 1.00 96.31 354 PRO A N 1
ATOM 2745 C CA . PRO A 1 354 ? -8.142 -16.392 7.470 1.00 96.31 354 PRO A CA 1
ATOM 2746 C C . PRO A 1 354 ? -7.842 -17.491 6.443 1.00 96.31 354 PRO A C 1
ATOM 2748 O O . PRO A 1 354 ? -8.477 -18.545 6.452 1.00 96.31 354 PRO A O 1
ATOM 2751 N N . CYS A 1 355 ? -6.866 -17.259 5.562 1.00 96.44 355 CYS A N 1
ATOM 2752 C CA . CYS A 1 355 ? -6.505 -18.154 4.467 1.00 96.44 355 CYS A CA 1
ATOM 2753 C C . CYS A 1 355 ? -5.531 -19.259 4.884 1.00 96.44 355 CYS A C 1
ATOM 2755 O O . CYS A 1 355 ? -5.204 -20.111 4.063 1.00 96.44 355 CYS A O 1
ATOM 2757 N N . ARG A 1 356 ? -5.039 -19.262 6.126 1.00 95.44 356 ARG A N 1
ATOM 2758 C CA . ARG A 1 356 ? -3.938 -20.124 6.566 1.00 95.44 356 ARG A CA 1
ATOM 2759 C C . ARG A 1 356 ? -4.418 -21.245 7.482 1.00 95.44 356 ARG A C 1
ATOM 2761 O O . ARG A 1 356 ? -5.253 -21.045 8.361 1.00 95.44 356 ARG A O 1
ATOM 2768 N N . VAL A 1 357 ? -3.840 -22.429 7.302 1.00 95.25 357 VAL A N 1
ATOM 2769 C CA . VAL A 1 357 ? -3.912 -23.544 8.263 1.00 95.25 357 VAL A CA 1
ATOM 2770 C C . VAL A 1 357 ? -2.609 -23.631 9.055 1.00 95.25 357 VAL A C 1
ATOM 2772 O O . VAL A 1 357 ? -2.621 -23.774 10.273 1.00 95.25 357 VAL A O 1
ATOM 2775 N N . GLY A 1 358 ? -1.473 -23.480 8.374 1.00 93.50 358 GLY A N 1
ATOM 2776 C CA . GLY A 1 358 ? -0.146 -23.518 8.976 1.00 93.50 358 GLY A CA 1
ATOM 2777 C C . GLY A 1 358 ? 0.941 -23.071 7.997 1.00 93.50 358 GLY A C 1
ATOM 2778 O O . GLY A 1 358 ? 0.633 -22.645 6.880 1.00 93.50 358 GLY A O 1
ATOM 2779 N N . PRO A 1 359 ? 2.223 -23.145 8.392 1.00 92.38 359 PRO A N 1
ATOM 2780 C CA . PRO A 1 359 ? 3.330 -22.868 7.484 1.00 92.38 359 PRO A CA 1
ATOM 2781 C C . PRO A 1 359 ? 3.269 -23.805 6.271 1.00 92.38 359 PRO A C 1
ATOM 2783 O O . PRO A 1 359 ? 3.218 -25.023 6.446 1.00 92.38 359 PRO A O 1
ATOM 2786 N N . ARG A 1 360 ? 3.309 -23.244 5.057 1.00 89.50 360 ARG A N 1
ATOM 2787 C CA . ARG A 1 360 ? 3.181 -23.963 3.769 1.00 89.50 360 ARG A CA 1
ATOM 2788 C C . ARG A 1 360 ? 1.808 -24.571 3.487 1.00 89.50 360 ARG A C 1
ATOM 2790 O O . ARG A 1 360 ? 1.669 -25.351 2.546 1.00 89.50 360 ARG A O 1
ATOM 2797 N N . GLN A 1 361 ? 0.813 -24.268 4.312 1.00 91.00 361 GLN A N 1
ATOM 2798 C CA . GLN A 1 361 ? -0.514 -24.844 4.181 1.00 91.00 361 GLN A CA 1
ATOM 2799 C C . GLN A 1 361 ? -1.571 -23.756 4.280 1.00 91.00 361 GLN A C 1
ATOM 2801 O O . GLN A 1 361 ? -1.925 -23.286 5.366 1.00 91.00 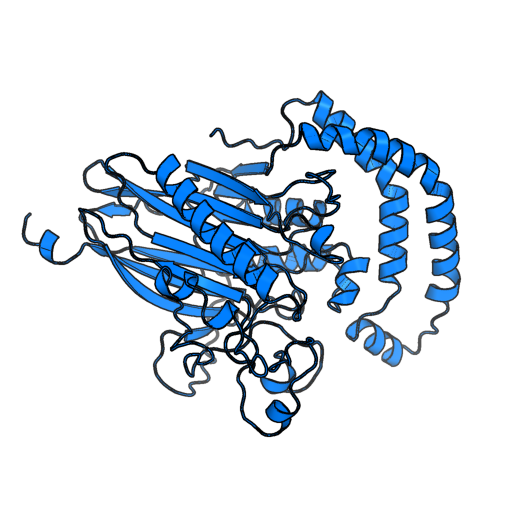361 GLN A O 1
ATOM 2806 N N . ASP A 1 362 ? -2.086 -23.387 3.117 1.00 93.94 362 ASP A N 1
ATOM 2807 C CA . ASP A 1 362 ? -3.270 -22.557 2.995 1.00 93.94 362 ASP A CA 1
ATOM 2808 C C . ASP A 1 362 ? -4.548 -23.404 3.050 1.00 93.94 362 ASP A C 1
ATOM 2810 O O . ASP A 1 362 ? -4.540 -24.626 2.872 1.00 93.94 362 ASP A O 1
ATOM 2814 N N . ARG A 1 363 ? -5.667 -22.741 3.341 1.00 93.44 363 ARG A N 1
ATOM 2815 C CA . ARG A 1 363 ? -7.007 -23.318 3.258 1.00 93.44 363 ARG A CA 1
ATOM 2816 C C . ARG A 1 363 ? -7.303 -23.707 1.800 1.00 93.44 363 ARG A C 1
ATOM 2818 O O . ARG A 1 363 ? -6.862 -22.998 0.899 1.00 93.44 363 ARG A O 1
ATOM 2825 N N . PRO A 1 364 ? -8.117 -24.748 1.544 1.00 90.06 364 PRO A N 1
ATOM 2826 C CA . PRO A 1 364 ? -8.414 -25.208 0.180 1.00 90.06 364 PRO A CA 1
ATOM 2827 C C . PRO A 1 364 ? -9.007 -24.143 -0.757 1.00 90.06 364 PRO A C 1
ATOM 2829 O O . PRO A 1 364 ? -8.864 -24.239 -1.970 1.00 90.06 364 PRO A O 1
ATOM 2832 N N . TRP A 1 365 ? -9.679 -23.133 -0.199 1.00 88.62 365 TRP A N 1
ATOM 2833 C CA . TRP A 1 365 ? -10.302 -22.040 -0.947 1.00 88.62 365 TRP A CA 1
ATOM 2834 C C . TRP A 1 365 ? -9.357 -20.861 -1.233 1.00 88.62 365 TRP A C 1
ATOM 2836 O O . TRP A 1 365 ? -9.719 -19.964 -1.995 1.00 88.62 365 TRP A O 1
ATOM 2846 N N . ALA A 1 366 ? -8.174 -20.820 -0.615 1.00 93.19 366 ALA A N 1
ATOM 2847 C CA . ALA A 1 366 ? -7.227 -19.731 -0.804 1.00 93.19 366 ALA A CA 1
ATOM 2848 C C . ALA A 1 366 ? -6.503 -19.862 -2.149 1.00 93.19 366 ALA A C 1
ATOM 2850 O O . ALA A 1 366 ? -6.100 -20.953 -2.552 1.00 93.19 366 ALA A O 1
ATOM 2851 N N . ILE A 1 367 ? -6.311 -18.732 -2.828 1.00 92.44 367 ILE A N 1
ATOM 2852 C CA . ILE A 1 367 ? -5.644 -18.668 -4.129 1.00 92.44 367 ILE A CA 1
ATOM 2853 C C . ILE A 1 367 ? -4.495 -17.661 -4.112 1.00 92.44 367 ILE A C 1
ATOM 2855 O O . ILE A 1 367 ? -4.417 -16.784 -3.249 1.00 92.44 367 ILE A O 1
ATOM 2859 N N . GLY A 1 368 ? -3.595 -17.792 -5.086 1.00 92.31 368 GLY A N 1
ATOM 2860 C CA . GLY A 1 368 ? -2.523 -16.831 -5.303 1.00 92.31 368 GLY A CA 1
ATOM 2861 C C . GLY A 1 368 ? -3.028 -15.462 -5.750 1.00 92.31 368 GLY A C 1
ATOM 2862 O O . GLY A 1 368 ? -4.109 -15.343 -6.323 1.00 92.31 368 GLY A O 1
ATOM 2863 N N . THR A 1 369 ? -2.218 -14.435 -5.505 1.00 94.06 369 THR A N 1
ATOM 2864 C CA . THR A 1 369 ? -2.577 -13.032 -5.757 1.00 94.06 369 THR A CA 1
ATOM 2865 C C . THR A 1 369 ? -1.776 -12.368 -6.887 1.00 94.06 369 THR A C 1
ATOM 2867 O O . THR A 1 369 ? -2.382 -11.594 -7.630 1.00 94.06 369 THR A O 1
ATOM 2870 N N . PRO A 1 370 ? -0.493 -12.695 -7.152 1.00 91.06 370 PRO A N 1
ATOM 2871 C CA . PRO A 1 370 ? 0.220 -12.184 -8.315 1.00 91.06 370 PRO A CA 1
ATOM 2872 C C . PRO A 1 370 ? -0.256 -12.852 -9.599 1.00 91.06 370 PRO A C 1
ATOM 2874 O O . PRO A 1 370 ? -0.381 -14.079 -9.697 1.00 91.06 370 PRO A O 1
ATOM 2877 N N . CYS A 1 371 ? -0.447 -12.027 -10.614 1.00 85.12 371 CYS A N 1
ATOM 2878 C CA . CYS A 1 371 ? -0.970 -12.374 -11.917 1.00 85.12 371 CYS A CA 1
ATOM 2879 C C . CYS A 1 371 ? 0.136 -12.341 -12.979 1.00 85.12 371 CYS A C 1
ATOM 2881 O O . CYS A 1 371 ? 0.950 -11.424 -13.054 1.00 85.12 371 CYS A O 1
ATOM 2883 N N . ARG A 1 372 ? 0.143 -13.335 -13.866 1.00 73.31 372 ARG A N 1
ATOM 2884 C CA . ARG A 1 372 ? 1.013 -13.402 -15.038 1.00 73.31 372 ARG A CA 1
ATOM 2885 C C . ARG A 1 372 ? 0.324 -12.774 -16.248 1.00 73.31 372 ARG A C 1
ATOM 2887 O O . ARG A 1 372 ? -0.845 -13.057 -16.524 1.00 73.31 372 ARG A O 1
ATOM 2894 N N . PRO A 1 373 ? 1.052 -11.998 -17.059 1.00 57.47 373 PRO A N 1
ATOM 2895 C CA . PRO A 1 373 ? 0.531 -11.535 -18.330 1.00 57.47 373 PRO A CA 1
ATOM 2896 C C . PRO A 1 373 ? 0.613 -12.673 -19.361 1.00 57.47 373 PRO A C 1
ATOM 2898 O O . PRO A 1 373 ? 1.680 -12.820 -19.941 1.00 57.47 373 PRO A O 1
ATOM 2901 N N . LEU A 1 374 ? -0.447 -13.492 -19.569 1.00 53.09 374 LEU A N 1
ATOM 2902 C CA . LEU A 1 374 ? -0.789 -14.213 -20.836 1.00 53.09 374 LEU A CA 1
ATOM 2903 C C . LEU A 1 374 ? -1.968 -15.246 -20.750 1.00 53.09 374 LEU A C 1
ATOM 2905 O O . LEU A 1 374 ? -1.863 -16.306 -20.150 1.00 53.09 374 LEU A O 1
ATOM 2909 N N . ARG A 1 375 ? -3.035 -14.971 -21.522 1.00 51.09 375 ARG A N 1
ATOM 2910 C CA . ARG A 1 375 ? -3.689 -15.734 -22.629 1.00 51.09 375 ARG A CA 1
ATOM 2911 C C . ARG A 1 375 ? -4.361 -17.130 -22.582 1.00 51.09 375 ARG A C 1
ATOM 2913 O O . ARG A 1 375 ? -4.938 -17.441 -23.624 1.00 51.09 375 ARG A O 1
ATOM 2920 N N . LYS A 1 376 ? -4.391 -17.964 -21.539 1.00 38.81 376 LYS A N 1
ATOM 2921 C CA . LYS A 1 376 ? -5.227 -19.201 -21.605 1.00 38.81 376 LYS A CA 1
ATOM 2922 C C . LYS A 1 376 ? -6.126 -19.384 -20.394 1.00 38.81 376 LYS A C 1
ATOM 2924 O O . LYS A 1 376 ? -5.685 -19.160 -19.275 1.00 38.81 376 LYS A O 1
ATOM 2929 N N . GLU A 1 377 ? -7.358 -19.828 -20.644 1.00 39.62 377 GLU A N 1
ATOM 2930 C CA . GLU A 1 377 ? -8.353 -20.171 -19.623 1.00 39.62 377 GLU A CA 1
ATOM 2931 C C . GLU A 1 377 ? -7.766 -21.139 -18.583 1.00 39.62 377 GLU A C 1
ATOM 2933 O O . GLU A 1 377 ? -7.096 -22.113 -18.927 1.00 39.62 377 GLU A O 1
ATOM 2938 N N . GLY A 1 378 ? -7.991 -20.839 -17.301 1.00 54.38 378 GLY A N 1
ATOM 2939 C CA . GLY A 1 378 ? -7.542 -21.652 -16.168 1.00 54.38 378 GLY A CA 1
ATOM 2940 C C . GLY A 1 378 ? -6.615 -20.910 -15.199 1.00 54.38 378 GLY A C 1
ATOM 2941 O O . GLY A 1 378 ? -5.675 -20.225 -15.604 1.00 54.38 378 GLY A O 1
ATOM 2942 N N . ARG A 1 379 ? -6.853 -21.088 -13.891 1.00 58.81 379 ARG A N 1
ATOM 2943 C CA . ARG A 1 379 ? -6.133 -20.410 -12.789 1.00 58.81 379 ARG A CA 1
ATOM 2944 C C . ARG A 1 379 ? -4.606 -20.526 -12.892 1.00 58.81 379 ARG A C 1
ATOM 2946 O O . ARG A 1 379 ? -3.904 -19.546 -12.676 1.00 58.81 379 ARG A O 1
ATOM 2953 N N . ARG A 1 380 ? -4.092 -21.690 -13.310 1.00 61.22 380 ARG A N 1
ATOM 2954 C CA . ARG A 1 380 ? -2.645 -21.978 -13.417 1.00 61.22 380 ARG A CA 1
ATOM 2955 C C . ARG A 1 380 ? -1.917 -21.199 -14.516 1.00 61.22 380 ARG A C 1
ATOM 2957 O O . ARG A 1 380 ? -0.691 -21.139 -14.511 1.00 61.22 380 ARG A O 1
ATOM 2964 N N . THR A 1 381 ? -2.651 -20.611 -15.457 1.00 66.75 381 THR A N 1
ATOM 2965 C CA . THR A 1 381 ? -2.065 -19.766 -16.506 1.00 66.75 381 THR A CA 1
ATOM 2966 C C . THR A 1 381 ? -2.001 -18.301 -16.073 1.00 66.75 381 THR A C 1
ATOM 2968 O O . THR A 1 381 ? -1.083 -17.585 -16.470 1.00 66.75 381 THR A O 1
ATOM 2971 N N . TYR A 1 382 ? -2.962 -17.868 -15.251 1.00 78.56 382 TYR A N 1
ATOM 2972 C CA . TYR A 1 382 ? -3.091 -16.482 -14.804 1.00 78.56 382 TYR A CA 1
ATOM 2973 C C . TYR A 1 382 ? -2.361 -16.193 -13.502 1.00 78.56 382 TYR A C 1
ATOM 2975 O O . TYR A 1 382 ? -1.875 -15.085 -13.352 1.00 78.56 382 TYR A O 1
ATOM 2983 N N . LEU A 1 383 ? -2.258 -17.142 -12.576 1.00 86.69 383 LEU A N 1
ATOM 2984 C CA . LEU A 1 383 ? -1.596 -16.918 -11.293 1.00 86.69 383 LEU A CA 1
ATOM 2985 C C . LEU A 1 383 ? -0.110 -17.280 -11.359 1.00 86.69 383 LEU A C 1
ATOM 2987 O O . LEU A 1 383 ? 0.308 -18.184 -12.088 1.00 86.69 383 LEU A O 1
ATOM 2991 N N . ALA A 1 384 ? 0.711 -16.582 -10.580 1.00 87.38 384 ALA A N 1
ATOM 2992 C CA . ALA A 1 384 ? 2.096 -16.974 -10.380 1.00 87.38 384 ALA A CA 1
ATOM 2993 C C . ALA A 1 384 ? 2.160 -18.251 -9.527 1.00 87.38 384 ALA A C 1
ATOM 2995 O O . ALA A 1 384 ? 1.699 -18.267 -8.388 1.00 87.38 384 ALA A O 1
ATOM 2996 N N . GLY A 1 385 ? 2.728 -19.322 -10.086 1.00 87.75 385 GLY A N 1
ATOM 2997 C CA . GLY A 1 385 ? 2.980 -20.570 -9.359 1.00 87.75 385 GLY A CA 1
ATOM 2998 C C . GLY A 1 385 ? 4.185 -20.487 -8.411 1.00 87.75 385 GLY A C 1
ATOM 2999 O O . GLY A 1 385 ? 4.908 -19.487 -8.462 1.00 87.75 385 GLY A O 1
ATOM 3000 N N . PRO A 1 386 ? 4.408 -21.524 -7.581 1.00 88.94 386 PRO A N 1
ATOM 3001 C CA . PRO A 1 386 ? 5.494 -21.589 -6.599 1.00 88.94 386 PRO A CA 1
ATOM 3002 C C . PRO A 1 386 ? 6.884 -21.309 -7.182 1.00 88.94 386 PRO A C 1
ATOM 3004 O O . PRO A 1 386 ? 7.150 -21.568 -8.362 1.00 88.94 386 PRO A O 1
ATOM 3007 N N . ILE A 1 387 ? 7.773 -20.785 -6.339 1.00 89.00 387 ILE A N 1
ATOM 3008 C CA . ILE A 1 387 ? 9.148 -20.422 -6.700 1.00 89.00 387 ILE A CA 1
ATOM 3009 C C . ILE A 1 387 ? 10.168 -21.083 -5.771 1.00 89.00 387 ILE A C 1
ATOM 3011 O O . ILE A 1 387 ? 9.876 -21.431 -4.630 1.00 89.00 387 ILE A O 1
ATOM 3015 N N . LEU A 1 388 ? 11.393 -21.220 -6.262 1.00 87.25 388 LEU A N 1
ATOM 3016 C CA . LEU A 1 388 ? 12.568 -21.553 -5.470 1.00 87.25 388 LEU A CA 1
ATOM 3017 C C . LEU A 1 388 ? 13.051 -20.322 -4.687 1.00 87.25 388 LEU A C 1
ATOM 3019 O O . LEU A 1 388 ? 12.650 -19.191 -4.965 1.00 87.25 388 LEU A O 1
ATOM 3023 N N . GLN A 1 389 ? 13.971 -20.532 -3.740 1.00 81.69 389 GLN A N 1
ATOM 3024 C CA . GLN A 1 389 ? 14.569 -19.443 -2.950 1.00 81.69 389 GLN A CA 1
ATOM 3025 C C . GLN A 1 389 ? 15.227 -18.364 -3.820 1.00 81.69 389 GLN A C 1
ATOM 3027 O O . GLN A 1 389 ? 15.196 -17.193 -3.473 1.00 81.69 389 GLN A O 1
ATOM 3032 N N . ASP A 1 390 ? 15.785 -18.732 -4.972 1.00 81.69 390 ASP A N 1
ATOM 3033 C CA . ASP A 1 390 ? 16.408 -17.788 -5.905 1.00 81.69 390 ASP A CA 1
ATOM 3034 C C . ASP A 1 390 ? 15.401 -17.027 -6.795 1.00 81.69 390 ASP A C 1
ATOM 3036 O O . ASP A 1 390 ? 15.800 -16.259 -7.668 1.00 81.69 390 ASP A O 1
ATOM 3040 N N . GLY A 1 391 ? 14.095 -17.234 -6.593 1.00 83.00 391 GLY A N 1
ATOM 3041 C CA . GLY A 1 391 ? 13.024 -16.586 -7.349 1.00 83.00 391 GLY A CA 1
ATOM 3042 C C . GLY A 1 391 ? 12.634 -17.282 -8.652 1.00 83.00 391 GLY A C 1
ATOM 3043 O O . GLY A 1 391 ? 11.668 -16.865 -9.296 1.00 83.00 391 GLY A O 1
ATOM 3044 N N . ARG A 1 392 ? 13.335 -18.345 -9.064 1.00 87.31 392 ARG A N 1
ATOM 3045 C CA . ARG A 1 392 ? 12.969 -19.097 -10.273 1.00 87.31 392 ARG A CA 1
ATOM 3046 C C . ARG A 1 392 ? 11.716 -19.946 -10.035 1.00 87.31 392 ARG A C 1
ATOM 3048 O O . ARG A 1 392 ? 11.503 -20.390 -8.911 1.00 87.31 392 ARG A O 1
ATOM 3055 N N . PRO A 1 393 ? 10.891 -20.215 -11.066 1.00 87.19 393 PRO A N 1
ATOM 3056 C CA . PRO A 1 393 ? 9.757 -21.129 -10.936 1.00 87.19 393 PRO A CA 1
ATOM 3057 C C . PRO A 1 393 ? 10.198 -22.501 -10.424 1.00 87.19 393 PRO A C 1
ATOM 3059 O O . PRO A 1 393 ? 11.188 -23.044 -10.914 1.00 87.19 393 PRO A O 1
ATOM 3062 N N . ASP A 1 394 ? 9.452 -23.065 -9.476 1.00 86.88 394 ASP A N 1
ATOM 3063 C CA . ASP A 1 394 ? 9.726 -24.395 -8.932 1.00 86.88 394 ASP A CA 1
ATOM 3064 C C . ASP A 1 394 ? 9.413 -25.483 -9.983 1.00 86.88 394 ASP A C 1
ATOM 3066 O O . ASP A 1 394 ? 8.253 -25.625 -10.388 1.00 86.88 394 ASP A O 1
ATOM 3070 N N . PRO A 1 395 ? 10.406 -26.276 -10.440 1.00 84.19 395 PRO A N 1
ATOM 3071 C CA . PRO A 1 395 ? 10.175 -27.345 -11.409 1.00 84.19 395 PRO A CA 1
ATOM 3072 C C . PRO A 1 395 ? 9.213 -28.428 -10.902 1.00 84.19 395 PRO A C 1
ATOM 3074 O O . PRO A 1 395 ? 8.503 -29.034 -11.703 1.00 84.19 395 PRO A O 1
ATOM 3077 N N . SER A 1 396 ? 9.154 -28.664 -9.586 1.00 80.62 396 SER A N 1
ATOM 3078 C CA . SER A 1 396 ? 8.261 -29.664 -8.988 1.00 80.62 396 SER A CA 1
ATOM 3079 C C . SER A 1 396 ? 6.782 -29.273 -9.108 1.00 80.62 396 SER A C 1
ATOM 3081 O O . SER A 1 396 ? 5.906 -30.136 -9.207 1.00 80.62 396 SER A O 1
ATOM 3083 N N . ALA A 1 397 ? 6.497 -27.972 -9.221 1.00 79.50 397 ALA A N 1
ATOM 3084 C CA . ALA A 1 397 ? 5.152 -27.444 -9.415 1.00 79.50 397 ALA A CA 1
ATOM 3085 C C . ALA A 1 397 ? 4.589 -27.711 -10.826 1.00 79.50 397 ALA A C 1
ATOM 3087 O O . ALA A 1 397 ? 3.403 -27.482 -11.063 1.00 79.50 397 ALA A O 1
ATOM 3088 N N . ALA A 1 398 ? 5.400 -28.205 -11.771 1.00 71.44 398 ALA A N 1
ATOM 3089 C CA . ALA A 1 398 ? 4.930 -28.578 -13.107 1.00 71.44 398 ALA A CA 1
ATOM 3090 C C . ALA A 1 398 ? 4.058 -29.851 -13.106 1.00 71.44 398 ALA A C 1
ATOM 3092 O O . ALA A 1 398 ? 3.226 -30.013 -13.998 1.00 71.44 398 ALA A O 1
ATOM 3093 N N . GLY A 1 399 ? 4.232 -30.736 -12.114 1.00 68.94 399 GLY A N 1
ATOM 3094 C CA . GLY A 1 399 ? 3.511 -32.012 -12.000 1.00 68.94 399 GLY A CA 1
ATOM 3095 C C . GLY A 1 399 ? 2.418 -32.056 -10.926 1.00 68.94 399 GLY A C 1
ATOM 3096 O O . GLY A 1 399 ? 1.618 -32.989 -10.923 1.00 68.94 399 GLY A O 1
ATOM 3097 N N . SER A 1 400 ? 2.355 -31.058 -10.041 1.00 71.50 400 SER A N 1
ATOM 3098 C CA . SER A 1 400 ? 1.466 -31.045 -8.870 1.00 71.50 400 SER A CA 1
ATOM 3099 C C . SER A 1 400 ? 0.410 -29.939 -8.961 1.00 71.50 400 SER A C 1
ATOM 3101 O O . SER A 1 400 ? 0.695 -28.859 -9.484 1.00 71.50 400 SER A O 1
ATOM 3103 N N . PRO A 1 401 ? -0.818 -30.159 -8.455 1.00 76.75 401 PRO A N 1
ATOM 3104 C CA . PRO A 1 401 ? -1.813 -29.101 -8.363 1.00 76.75 401 PRO A CA 1
ATOM 3105 C C . PRO A 1 401 ? -1.367 -28.014 -7.374 1.00 76.75 401 PRO A C 1
ATOM 3107 O O . PRO A 1 401 ? -0.950 -28.316 -6.260 1.00 76.75 401 PRO A O 1
ATOM 3110 N N . TRP A 1 402 ? -1.475 -26.750 -7.782 1.00 84.62 402 TRP A N 1
ATOM 3111 C CA . TRP A 1 402 ? -1.241 -25.574 -6.943 1.00 84.62 402 TRP A CA 1
ATOM 3112 C C . TRP A 1 402 ? -2.293 -24.497 -7.236 1.00 84.62 402 TRP A C 1
ATOM 3114 O O . TRP A 1 402 ? -2.772 -24.398 -8.369 1.00 84.62 402 TRP A O 1
ATOM 3124 N N . GLU A 1 403 ? -2.610 -23.677 -6.228 1.00 87.88 403 GLU A N 1
ATOM 3125 C CA . GLU A 1 403 ? -3.598 -22.580 -6.314 1.00 87.88 403 GLU A CA 1
ATOM 3126 C C . GLU A 1 403 ? -2.960 -21.182 -6.428 1.00 87.88 403 GLU A C 1
ATOM 3128 O O . GLU A 1 403 ? -3.647 -20.189 -6.646 1.00 87.88 403 GLU A O 1
ATOM 3133 N N . GLY A 1 404 ? -1.631 -21.098 -6.357 1.00 89.56 404 GLY A N 1
ATOM 3134 C CA . GLY A 1 404 ? -0.833 -19.919 -6.690 1.00 89.56 404 GLY A CA 1
ATOM 3135 C C . GLY A 1 404 ? -0.065 -19.401 -5.484 1.00 89.56 404 GLY A C 1
ATOM 3136 O O . GLY A 1 404 ? -0.210 -19.895 -4.369 1.00 89.56 404 GLY A O 1
ATOM 3137 N N . ARG A 1 405 ? 0.794 -18.413 -5.714 1.00 92.44 405 ARG A N 1
ATOM 3138 C CA . ARG A 1 405 ? 1.532 -17.725 -4.654 1.00 92.44 405 ARG A CA 1
ATOM 3139 C C . ARG A 1 405 ? 0.650 -16.646 -4.057 1.00 92.44 405 ARG A C 1
ATOM 3141 O O . ARG A 1 405 ? 0.335 -15.689 -4.744 1.00 92.44 405 ARG A O 1
A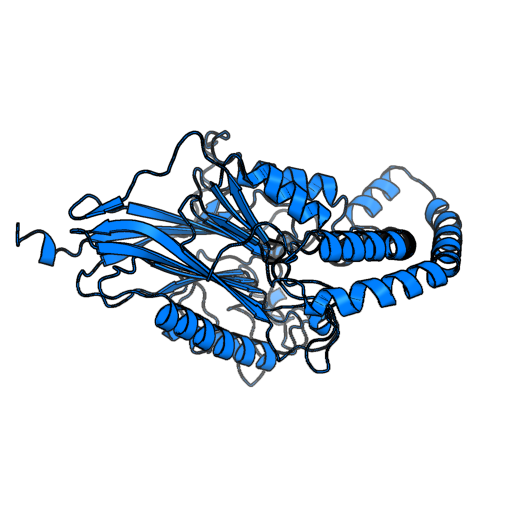TOM 3148 N N . ARG A 1 406 ? 0.227 -16.779 -2.808 1.00 95.56 406 ARG A N 1
ATOM 3149 C CA . ARG A 1 406 ? -0.525 -15.726 -2.114 1.00 95.56 406 ARG A CA 1
ATOM 3150 C C . ARG A 1 406 ? 0.456 -14.848 -1.356 1.00 95.56 406 ARG A C 1
ATOM 3152 O O . ARG A 1 406 ? 1.035 -15.323 -0.388 1.00 95.56 406 ARG A O 1
ATOM 3159 N N . ILE A 1 407 ? 0.684 -13.624 -1.829 1.00 97.06 407 ILE A N 1
ATOM 3160 C CA . ILE A 1 407 ? 1.670 -12.707 -1.223 1.00 97.06 407 ILE A CA 1
ATOM 3161 C C . ILE A 1 407 ? 1.046 -11.435 -0.648 1.00 97.06 407 ILE A C 1
ATOM 3163 O O . ILE A 1 407 ? 1.701 -10.725 0.111 1.00 97.06 407 ILE A O 1
ATOM 3167 N N . ASP A 1 408 ? -0.224 -11.183 -0.963 1.00 98.38 408 ASP A N 1
ATOM 3168 C CA . ASP A 1 408 ? -1.019 -10.110 -0.379 1.00 98.38 408 ASP A CA 1
ATOM 3169 C C . ASP A 1 408 ? -1.836 -10.675 0.792 1.00 98.38 408 ASP A C 1
ATOM 3171 O O . ASP A 1 408 ? -2.584 -11.647 0.638 1.00 98.38 408 ASP A O 1
ATOM 3175 N N . TYR A 1 409 ? -1.684 -10.077 1.975 1.00 98.50 409 TYR A N 1
ATOM 3176 C CA . TYR A 1 409 ? -2.283 -10.568 3.219 1.00 98.50 409 TYR A CA 1
ATOM 3177 C C . TYR A 1 409 ? -3.204 -9.519 3.846 1.00 98.50 409 TYR A C 1
ATOM 3179 O O . TYR A 1 409 ? -2.928 -8.319 3.804 1.00 98.50 409 TYR A O 1
ATOM 3187 N N . ILE A 1 410 ? -4.275 -9.989 4.492 1.00 98.31 410 ILE A N 1
ATOM 3188 C CA . ILE A 1 410 ? -5.024 -9.242 5.509 1.00 98.31 410 ILE A CA 1
ATOM 3189 C C . ILE A 1 410 ? -5.126 -10.147 6.730 1.00 98.31 410 ILE A C 1
ATOM 3191 O O . ILE A 1 410 ? -5.797 -11.177 6.700 1.00 98.31 410 ILE A O 1
ATOM 3195 N N . LEU A 1 411 ? -4.425 -9.758 7.784 1.00 98.44 411 LEU A N 1
ATOM 3196 C CA . LEU A 1 411 ? -4.371 -10.445 9.061 1.00 98.44 411 LEU A CA 1
ATOM 3197 C C . LEU A 1 411 ? -5.144 -9.632 10.095 1.00 98.44 411 LEU A C 1
ATOM 3199 O O . LEU A 1 411 ? -5.178 -8.404 10.012 1.00 98.44 411 LEU A O 1
ATOM 3203 N N . TYR A 1 412 ? -5.717 -10.288 11.094 1.00 97.19 412 TYR A N 1
ATOM 3204 C CA . TYR A 1 412 ? -6.396 -9.608 12.197 1.00 97.19 412 TYR A CA 1
ATOM 3205 C C . TYR A 1 412 ? -5.996 -10.220 13.533 1.00 97.19 412 TYR A C 1
ATOM 3207 O O . TYR A 1 412 ? -5.642 -11.395 13.603 1.00 97.19 412 TYR A O 1
ATOM 3215 N N . ARG A 1 413 ? -6.044 -9.438 14.607 1.00 93.25 413 ARG A N 1
ATOM 3216 C CA . ARG A 1 413 ? -5.897 -9.966 15.963 1.00 93.25 413 ARG A CA 1
ATOM 3217 C C . ARG A 1 413 ? -7.030 -9.501 16.856 1.00 93.25 413 ARG A C 1
ATOM 3219 O O . ARG A 1 413 ? -7.497 -8.369 16.752 1.00 93.25 413 ARG A O 1
ATOM 3226 N N . GLU A 1 414 ? -7.447 -10.394 17.739 1.00 85.31 414 GLU A N 1
ATOM 3227 C CA . GLU A 1 414 ? -8.394 -10.081 18.800 1.00 85.31 414 GLU A CA 1
ATOM 3228 C C . GLU A 1 414 ? -7.651 -9.408 19.950 1.00 85.31 414 GLU A C 1
ATOM 3230 O O . GLU A 1 414 ? -6.554 -9.830 20.327 1.00 85.31 414 GLU A O 1
ATOM 3235 N N . HIS A 1 415 ? -8.247 -8.355 20.507 1.00 76.50 415 HIS A N 1
ATOM 3236 C CA . HIS A 1 415 ? -7.680 -7.671 21.657 1.00 76.50 415 HIS A CA 1
ATOM 3237 C C . HIS A 1 415 ? -8.396 -8.129 22.933 1.00 76.50 415 HIS A C 1
ATOM 3239 O O . HIS A 1 415 ? -9.621 -8.014 23.017 1.00 76.50 415 HIS A O 1
ATOM 3245 N N . PRO A 1 416 ? -7.675 -8.606 23.963 1.00 64.88 416 PRO A N 1
ATOM 3246 C CA . PRO A 1 416 ? -8.282 -8.819 25.266 1.00 64.88 416 PRO A CA 1
ATOM 3247 C C . PRO A 1 416 ? -8.648 -7.444 25.841 1.00 64.88 416 PRO A C 1
ATOM 3249 O O . PRO A 1 416 ? -7.771 -6.615 26.091 1.00 64.88 416 PRO A O 1
ATOM 3252 N N . ALA A 1 417 ? -9.941 -7.166 25.985 1.00 61.56 417 ALA A N 1
ATOM 3253 C CA . ALA A 1 417 ? -10.470 -5.914 26.522 1.00 61.56 417 ALA A CA 1
ATOM 3254 C C . ALA A 1 417 ? -11.479 -6.191 27.658 1.00 61.56 417 ALA A C 1
ATOM 3256 O O . ALA A 1 417 ? -12.045 -7.287 27.708 1.00 61.56 417 ALA A O 1
ATOM 3257 N N . PRO A 1 418 ? -11.733 -5.220 28.564 1.00 56.16 418 PRO A N 1
ATOM 3258 C CA . PRO A 1 418 ? -12.697 -5.374 29.664 1.00 56.16 418 PRO A CA 1
ATOM 3259 C C . PRO A 1 418 ? -14.131 -5.604 29.166 1.00 56.16 418 PRO A C 1
ATOM 3261 O O . PRO A 1 418 ? -14.900 -6.345 29.773 1.00 56.16 418 PRO A O 1
ATOM 3264 N N . ILE A 1 419 ? -14.472 -4.978 28.035 1.00 63.34 419 ILE A N 1
ATOM 3265 C CA . ILE A 1 419 ? -15.661 -5.289 27.244 1.00 63.34 419 ILE A CA 1
ATOM 3266 C C . ILE A 1 419 ? -15.190 -6.249 26.158 1.00 63.34 419 ILE A C 1
ATOM 3268 O O . ILE A 1 419 ? -14.542 -5.836 25.197 1.00 63.34 419 ILE A O 1
ATOM 3272 N N . SER A 1 420 ? -15.447 -7.540 26.347 1.00 68.44 420 SER A N 1
ATOM 3273 C CA . SER A 1 420 ? -15.051 -8.549 25.370 1.00 68.44 420 SER A CA 1
ATOM 3274 C C . SER A 1 420 ? -15.911 -8.393 24.116 1.00 68.44 420 SER A C 1
ATOM 3276 O O . SER A 1 420 ? -17.130 -8.554 24.169 1.00 68.44 420 SER A O 1
ATOM 3278 N N . LEU A 1 421 ? -15.281 -8.044 22.998 1.00 82.44 421 LEU A N 1
ATOM 3279 C CA . LEU A 1 421 ? -15.880 -8.152 21.674 1.00 82.44 421 LEU A CA 1
ATOM 3280 C C . LEU A 1 421 ? -15.480 -9.502 21.091 1.00 82.44 421 LEU A C 1
ATOM 3282 O O . LEU A 1 421 ? -14.307 -9.869 21.141 1.00 82.44 421 LEU A O 1
ATOM 3286 N N . THR A 1 422 ? -16.437 -10.239 20.540 1.00 86.12 422 THR A N 1
ATOM 3287 C CA . THR A 1 422 ? -16.117 -11.405 19.716 1.00 86.12 422 THR A CA 1
ATOM 3288 C C . THR A 1 422 ? -15.939 -10.942 18.278 1.00 86.12 422 THR A C 1
ATOM 3290 O O . THR A 1 422 ? -16.722 -10.130 17.782 1.00 86.12 422 THR A O 1
ATOM 3293 N N . THR A 1 423 ? -14.884 -11.425 17.624 1.00 90.31 423 THR A N 1
ATOM 3294 C CA . THR A 1 423 ? -14.594 -11.123 16.220 1.00 90.31 423 THR A CA 1
ATOM 3295 C C . THR A 1 423 ? -14.841 -12.371 15.391 1.00 90.31 423 THR A C 1
ATOM 3297 O O . THR A 1 423 ? -14.227 -13.407 15.622 1.00 90.31 423 THR A O 1
ATOM 3300 N N . GLU A 1 424 ? -15.722 -12.268 14.405 1.00 92.06 424 GLU A N 1
ATOM 3301 C CA . GLU A 1 424 ? -16.021 -13.344 13.469 1.00 92.06 424 GLU A CA 1
ATOM 3302 C C . GLU A 1 424 ? -15.652 -12.908 12.052 1.00 92.06 424 GLU A C 1
ATOM 3304 O O . GLU A 1 424 ? -15.992 -11.810 11.606 1.00 92.06 424 GLU A O 1
ATOM 3309 N N . VAL A 1 425 ? -14.953 -13.776 11.320 1.00 93.88 425 VAL A N 1
ATOM 3310 C CA . VAL A 1 425 ? -14.700 -13.558 9.893 1.00 93.88 425 VAL A CA 1
ATOM 3311 C C . VAL A 1 425 ? -15.986 -13.871 9.140 1.00 93.88 425 VAL A C 1
ATOM 3313 O O . VAL A 1 425 ? -16.264 -15.024 8.822 1.00 93.88 425 VAL A O 1
ATOM 3316 N N . GLU A 1 426 ? -16.768 -12.834 8.849 1.00 92.44 426 GLU A N 1
ATOM 3317 C CA . GLU A 1 426 ? -17.992 -12.964 8.058 1.00 92.44 426 GLU A CA 1
ATOM 3318 C C . GLU A 1 426 ? -17.647 -13.392 6.626 1.00 92.44 426 GLU A C 1
ATOM 3320 O O . GLU A 1 426 ? -18.338 -14.218 6.028 1.00 92.44 426 GLU A O 1
ATOM 3325 N N . LYS A 1 427 ? -16.571 -12.824 6.061 1.00 92.81 427 LYS A N 1
ATOM 3326 C CA . LYS A 1 427 ? -16.206 -13.056 4.663 1.00 92.81 427 LYS A CA 1
ATOM 3327 C C . LYS A 1 427 ? -14.750 -12.726 4.355 1.00 92.81 427 LYS A C 1
ATOM 3329 O O . LYS A 1 427 ? -14.231 -11.714 4.823 1.00 92.81 427 LYS A O 1
ATOM 3334 N N . PHE A 1 428 ? -14.130 -13.519 3.485 1.00 94.88 428 PHE A N 1
ATOM 3335 C CA . PHE A 1 428 ? -12.864 -13.198 2.827 1.00 94.88 428 PHE A CA 1
ATOM 3336 C C . PHE A 1 428 ? -13.054 -13.218 1.305 1.00 94.88 428 PHE A C 1
ATOM 3338 O O . PHE A 1 428 ? -13.770 -14.064 0.771 1.00 94.88 428 PHE A O 1
ATOM 3345 N N . SER A 1 429 ? -12.442 -12.287 0.578 1.00 94.19 429 SER A N 1
ATOM 3346 C CA . SER A 1 429 ? -12.660 -12.151 -0.865 1.00 94.19 429 SER A CA 1
ATOM 3347 C C . SER A 1 429 ? -11.366 -11.915 -1.630 1.00 94.19 429 SER A C 1
ATOM 3349 O O . SER A 1 429 ? -10.572 -11.053 -1.276 1.00 94.19 429 SER A O 1
ATOM 3351 N N . PHE A 1 430 ? -11.196 -12.640 -2.731 1.00 94.31 430 PHE A N 1
ATOM 3352 C CA . PHE A 1 430 ? -10.176 -12.398 -3.745 1.00 94.31 430 PHE A CA 1
ATOM 3353 C C . PHE A 1 430 ? -10.816 -11.637 -4.908 1.00 94.31 430 PHE A C 1
ATOM 3355 O O . PHE A 1 430 ? -11.720 -12.154 -5.562 1.00 94.31 430 PHE A O 1
ATOM 3362 N N . ILE A 1 431 ? -10.394 -10.400 -5.150 1.00 92.62 431 ILE A N 1
ATOM 3363 C CA . ILE A 1 431 ? -11.122 -9.437 -5.982 1.00 92.62 431 ILE A CA 1
ATOM 3364 C C . ILE A 1 431 ? -10.426 -9.274 -7.336 1.00 92.62 431 ILE A C 1
ATOM 3366 O O . ILE A 1 431 ? -9.288 -8.807 -7.422 1.00 92.62 431 ILE A O 1
ATOM 3370 N N . THR A 1 432 ? -11.129 -9.617 -8.418 1.00 90.19 432 THR A N 1
ATOM 3371 C CA . THR A 1 432 ? -10.579 -9.587 -9.786 1.00 90.19 432 THR A CA 1
ATOM 3372 C C . THR A 1 432 ? -10.869 -8.289 -10.546 1.00 90.19 432 THR A C 1
ATOM 3374 O O . THR A 1 432 ? -10.451 -8.160 -11.696 1.00 90.19 432 THR A O 1
ATOM 3377 N N . GLN A 1 433 ? -11.574 -7.311 -9.961 1.00 89.50 433 GLN A N 1
ATOM 3378 C CA . GLN A 1 433 ? -12.002 -6.091 -10.674 1.00 89.50 433 GLN A CA 1
ATOM 3379 C C . GLN A 1 433 ? -10.840 -5.239 -11.214 1.00 89.50 433 GLN A C 1
ATOM 3381 O O . GLN A 1 433 ? -11.040 -4.415 -12.110 1.00 89.50 433 GLN A O 1
ATOM 3386 N N . LEU A 1 434 ? -9.632 -5.426 -10.672 1.00 88.81 434 LEU A N 1
ATOM 3387 C CA . LEU A 1 434 ? -8.406 -4.756 -11.113 1.00 88.81 434 LEU A CA 1
ATOM 3388 C C . LEU A 1 434 ? -7.632 -5.525 -12.193 1.00 88.81 434 LEU A C 1
ATOM 3390 O O . LEU A 1 434 ? -6.545 -5.091 -12.579 1.00 88.81 434 LEU A O 1
ATOM 3394 N N . ALA A 1 435 ? -8.172 -6.631 -12.714 1.00 85.44 435 ALA A N 1
ATOM 3395 C CA . ALA A 1 435 ? -7.535 -7.398 -13.778 1.00 85.44 435 ALA A CA 1
ATOM 3396 C C . ALA A 1 435 ? -7.179 -6.500 -14.978 1.00 85.44 435 ALA A C 1
ATOM 3398 O O . ALA A 1 435 ? -8.006 -5.745 -15.494 1.00 85.44 435 ALA A O 1
ATOM 3399 N N . GLY A 1 436 ? -5.916 -6.564 -15.407 1.00 80.56 436 GLY A N 1
ATOM 3400 C CA . GLY A 1 436 ? -5.371 -5.728 -16.482 1.00 80.56 436 GLY A CA 1
ATOM 3401 C C . GLY A 1 436 ? -4.995 -4.298 -16.069 1.00 80.56 436 GLY A C 1
ATOM 3402 O O . GLY A 1 436 ? -4.351 -3.601 -16.851 1.00 80.56 436 GLY A O 1
ATOM 3403 N N . CYS A 1 437 ? -5.352 -3.859 -14.857 1.00 87.06 437 CYS A N 1
ATOM 3404 C CA . CYS A 1 437 ? -4.911 -2.587 -14.274 1.00 87.06 437 CYS A CA 1
ATOM 3405 C C . CYS A 1 437 ? -3.763 -2.769 -13.274 1.00 87.06 437 CYS A C 1
ATOM 3407 O O . CYS A 1 437 ? -2.917 -1.883 -13.171 1.00 87.06 437 CYS A O 1
ATOM 3409 N N . SER A 1 438 ? -3.722 -3.907 -12.585 1.00 91.62 438 SER A N 1
ATOM 3410 C CA . SER A 1 438 ? -2.622 -4.337 -11.722 1.00 91.62 438 SER A CA 1
ATOM 3411 C C . SER A 1 438 ? -2.190 -5.756 -12.097 1.00 91.62 438 SER A C 1
ATOM 3413 O O . SER A 1 438 ? -2.956 -6.509 -12.710 1.00 91.62 438 SER A O 1
ATOM 3415 N N . ASP A 1 439 ? -0.958 -6.105 -11.752 1.00 91.19 439 ASP A N 1
ATOM 3416 C CA . ASP A 1 439 ? -0.434 -7.467 -11.735 1.00 91.19 439 ASP A CA 1
ATOM 3417 C C . ASP A 1 439 ? -0.722 -8.188 -10.410 1.00 91.19 439 ASP A C 1
ATOM 3419 O O . ASP A 1 439 ? -0.351 -9.345 -10.269 1.00 91.19 439 ASP A O 1
ATOM 3423 N N . HIS A 1 440 ? -1.444 -7.567 -9.476 1.00 94.62 440 HIS A N 1
ATOM 3424 C CA . HIS A 1 440 ? -1.952 -8.214 -8.268 1.00 94.62 440 HIS A CA 1
ATOM 3425 C C . HIS A 1 440 ? -3.482 -8.253 -8.245 1.00 94.62 440 HIS A C 1
ATOM 3427 O O . HIS A 1 440 ? -4.173 -7.337 -8.705 1.00 94.62 440 HIS A O 1
ATOM 3433 N N . MET A 1 441 ? -4.021 -9.319 -7.661 1.00 93.50 441 MET A N 1
ATOM 3434 C CA . MET A 1 441 ? -5.401 -9.364 -7.201 1.00 93.50 441 MET A CA 1
ATOM 3435 C C . MET A 1 441 ? -5.525 -8.647 -5.861 1.00 93.50 441 MET A C 1
ATOM 3437 O O . MET A 1 441 ? -4.706 -8.839 -4.967 1.00 93.50 441 MET A O 1
ATOM 3441 N N . ALA A 1 442 ? -6.588 -7.863 -5.704 1.00 96.00 442 ALA A N 1
ATOM 3442 C CA . ALA A 1 442 ? -6.912 -7.282 -4.412 1.00 96.00 442 ALA A CA 1
ATOM 3443 C C . ALA A 1 442 ? -7.500 -8.353 -3.482 1.00 96.00 442 ALA A C 1
ATOM 3445 O O . ALA A 1 442 ? -8.148 -9.300 -3.933 1.00 96.00 442 ALA A O 1
ATOM 3446 N N . VAL A 1 443 ? -7.307 -8.184 -2.180 1.00 97.00 443 VAL A N 1
ATOM 3447 C CA . VAL A 1 443 ? -7.891 -9.039 -1.142 1.00 97.00 443 VAL A CA 1
ATOM 3448 C C . VAL A 1 443 ? -8.810 -8.210 -0.255 1.00 97.00 443 VAL A C 1
ATOM 3450 O O . VAL A 1 443 ? -8.568 -7.023 -0.036 1.00 97.00 443 VAL A O 1
ATOM 3453 N N . GLY A 1 444 ? -9.885 -8.821 0.230 1.00 96.75 444 GLY A N 1
ATOM 3454 C CA . GLY A 1 444 ? -10.880 -8.187 1.083 1.00 96.75 444 GLY A CA 1
ATOM 3455 C C . GLY A 1 444 ? -11.242 -9.050 2.286 1.00 96.75 444 GLY A C 1
ATOM 3456 O O . GLY A 1 444 ? -11.262 -10.275 2.194 1.00 96.75 444 GLY A O 1
ATOM 3457 N N . LEU A 1 445 ? -11.549 -8.405 3.407 1.00 96.31 445 LEU A N 1
ATOM 3458 C CA . LEU A 1 445 ? -11.951 -9.039 4.661 1.00 96.31 445 LEU A CA 1
ATOM 3459 C C . LEU A 1 445 ? -13.161 -8.300 5.238 1.00 96.31 445 LEU A C 1
ATOM 3461 O O . LEU A 1 445 ? -13.164 -7.072 5.279 1.00 96.31 445 LEU A O 1
ATOM 3465 N N . ARG A 1 446 ? -14.168 -9.034 5.710 1.00 95.81 446 ARG A N 1
ATOM 3466 C CA . ARG A 1 446 ? -15.274 -8.500 6.514 1.00 95.81 446 ARG A CA 1
ATOM 3467 C C . ARG A 1 446 ? -15.248 -9.152 7.888 1.00 95.81 446 ARG A C 1
ATOM 3469 O O . ARG A 1 446 ? -15.280 -10.380 7.990 1.00 95.81 446 ARG A O 1
ATOM 3476 N N . LEU A 1 447 ? -15.169 -8.321 8.920 1.00 94.69 447 LEU A N 1
ATOM 3477 C CA . LEU A 1 447 ? -15.174 -8.735 10.319 1.00 94.69 447 LEU A CA 1
ATOM 3478 C C . LEU A 1 447 ? -16.487 -8.307 10.959 1.00 94.69 447 LEU A C 1
ATOM 3480 O O . LEU A 1 447 ? -16.781 -7.113 10.996 1.00 94.69 447 LEU A O 1
ATOM 3484 N N . LEU A 1 448 ? -17.250 -9.270 11.466 1.00 93.25 448 LEU A N 1
ATOM 3485 C CA . LEU A 1 448 ? -18.403 -9.026 12.32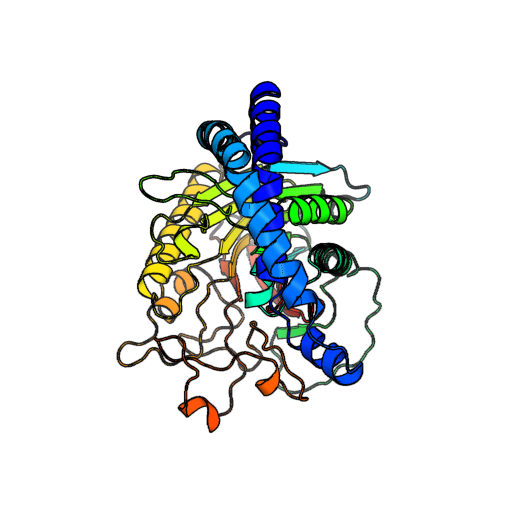1 1.00 93.25 448 LEU A CA 1
ATOM 3486 C C . LEU A 1 448 ? -17.928 -8.954 13.772 1.00 93.25 448 LEU A C 1
ATOM 3488 O O . LEU A 1 448 ? -17.315 -9.894 14.275 1.00 93.25 448 LEU A O 1
ATOM 3492 N N . LEU A 1 449 ? -18.223 -7.842 14.438 1.00 91.38 449 LEU A N 1
ATOM 3493 C CA . LEU A 1 449 ? -17.908 -7.637 15.845 1.00 91.38 449 LEU A CA 1
ATOM 3494 C C . LEU A 1 449 ? -19.178 -7.586 16.678 1.00 91.38 449 LEU A C 1
ATOM 3496 O O . LEU A 1 449 ? -20.022 -6.716 16.465 1.00 91.38 449 LEU A O 1
ATOM 3500 N N . ASN A 1 450 ? -19.283 -8.492 17.647 1.00 87.00 450 ASN A N 1
ATOM 3501 C CA . ASN A 1 450 ? -20.418 -8.595 18.561 1.00 87.00 450 ASN A CA 1
ATOM 3502 C C . ASN A 1 450 ? -19.977 -8.323 20.004 1.00 87.00 450 ASN A C 1
ATOM 3504 O O . ASN A 1 450 ? -18.853 -8.640 20.393 1.00 87.00 450 ASN A O 1
ATOM 3508 N N . ALA A 1 451 ? -20.875 -7.775 20.825 1.00 80.44 451 ALA A N 1
ATOM 3509 C CA . ALA A 1 451 ? -20.668 -7.739 22.271 1.00 80.44 451 ALA A CA 1
ATOM 3510 C C . ALA A 1 451 ? -20.731 -9.166 22.843 1.00 80.44 451 ALA A C 1
ATOM 3512 O O . ALA A 1 451 ? -21.639 -9.925 22.502 1.00 80.44 451 ALA A O 1
ATOM 3513 N N . ALA A 1 452 ? -19.785 -9.543 23.709 1.00 69.12 452 ALA A N 1
ATOM 3514 C CA . ALA A 1 452 ? -19.756 -10.889 24.270 1.00 69.12 452 ALA A CA 1
ATOM 3515 C C . ALA A 1 452 ? -21.009 -11.198 25.124 1.00 69.12 452 ALA A C 1
ATOM 3517 O O . ALA A 1 452 ? -21.496 -10.323 25.848 1.00 69.12 452 ALA A O 1
ATOM 3518 N N . PRO A 1 453 ? -21.485 -12.461 25.135 1.00 57.72 453 PRO A N 1
ATOM 3519 C CA . PRO A 1 453 ? -22.731 -12.862 25.802 1.00 57.72 453 PRO A CA 1
ATOM 3520 C C . PRO A 1 453 ? -22.811 -12.542 27.302 1.00 57.72 453 PRO A C 1
ATOM 3522 O O . PRO A 1 453 ? -23.898 -12.305 27.821 1.00 57.72 453 PRO A O 1
ATOM 3525 N N . GLN A 1 454 ? -21.675 -12.499 28.010 1.00 53.84 454 GLN A N 1
ATOM 3526 C CA . GLN A 1 454 ? -21.630 -12.219 29.455 1.00 53.84 454 GLN A CA 1
ATOM 3527 C C . GLN A 1 454 ? -22.113 -10.801 29.814 1.00 53.84 454 GLN A C 1
ATOM 3529 O O . GLN A 1 454 ? -22.492 -10.561 30.957 1.00 53.84 454 GLN A O 1
ATOM 3534 N N . TRP A 1 455 ? -22.163 -9.884 28.842 1.00 50.91 455 TRP A N 1
ATOM 3535 C CA . TRP A 1 455 ? -22.668 -8.520 29.019 1.00 50.91 455 TRP A CA 1
ATOM 3536 C C . TRP A 1 455 ? -24.168 -8.363 28.731 1.00 50.91 455 TRP A C 1
ATOM 3538 O O . TRP A 1 455 ? -24.778 -7.417 29.220 1.00 50.91 455 TRP A O 1
ATOM 3548 N N . GLN A 1 456 ? -24.798 -9.284 27.992 1.00 48.41 456 GLN A N 1
ATOM 3549 C CA . GLN A 1 456 ? -26.236 -9.200 27.682 1.00 48.41 456 GLN A CA 1
ATOM 3550 C C . GLN A 1 456 ? -27.141 -9.569 28.873 1.00 48.41 456 GLN A C 1
ATOM 3552 O O . GLN A 1 456 ? -28.347 -9.366 28.800 1.00 48.41 456 GLN A O 1
ATOM 3557 N N . GLN A 1 457 ? -26.577 -10.099 29.965 1.00 43.44 457 GLN A N 1
ATOM 3558 C CA . GLN A 1 457 ? -27.320 -10.534 31.158 1.00 43.44 457 GLN A CA 1
ATOM 3559 C C . GLN A 1 457 ? -27.202 -9.581 32.363 1.00 43.44 457 GLN A C 1
ATOM 3561 O O . GLN A 1 457 ? -27.730 -9.895 33.426 1.00 43.44 457 GLN A O 1
ATOM 3566 N N . GLN A 1 458 ? -26.511 -8.441 32.231 1.00 43.34 458 GLN A N 1
ATOM 3567 C CA . GLN A 1 458 ? -26.326 -7.469 33.325 1.00 43.34 458 GLN A CA 1
ATOM 3568 C C . GLN A 1 458 ? -27.066 -6.136 33.122 1.00 43.34 458 GLN A C 1
ATOM 3570 O O . GLN A 1 458 ? -26.782 -5.176 33.838 1.00 43.34 458 GLN A O 1
ATOM 3575 N N . VAL A 1 459 ? -28.014 -6.075 32.181 1.00 41.50 459 VAL A N 1
ATOM 3576 C CA . VAL A 1 459 ? -28.917 -4.924 31.998 1.00 41.50 459 VAL A CA 1
ATOM 3577 C C . VAL A 1 459 ? -30.305 -5.259 32.514 1.00 41.50 459 VAL A C 1
ATOM 3579 O O . VAL A 1 459 ? -30.818 -6.334 32.128 1.00 41.50 459 VAL A O 1
#

Organism: NCBI:txid1825980

Mean predicted aligned error: 7.43 Å

Foldseek 3Di:
DDAAQDQFPDVVLVVLQVQLCVLQVQLVVLVLVLLLLQAFPVVVVVCVVVVDDSVCCVVSNVVSVVSNVVSVVSNVVSCVSNQVSLVRTHQWHKDFADEPDAPDADEPPDFWDKAKEWEEAQQLDRQSVSVVVSAHPSQVLLVLVLCLVACLPPDDDPPPPPDDDDDAQEDAAAGDHPLHFKYKYFNLFPPVSQVVSCVSCVNPFRMKIDPGAGAHDDPNFGAPTGQRIIMTGSFDWPDKDWDFQPDADDPCSNYRWTKIKIKTFRHDYPNATEIEIEIEGAAHAQLLPLVRLLSRLVVSVVVNVVVCVVPDDPRYHYQWYKHWYFSNFFQAAAAPPPGRVNQVHCVCVAWPFSQDPGRNGGDPSDAAWFFDPDDDDDQVNTAAAYAYSNRHHDPVPVPDDDRHGHRTTMIIGADDDPFHKDKDFNHKYFYCNSPSSDSTTMIMTMITIHGDPVVVPPD

Solvent-accessible surface area (backbone atoms only — not comparable to full-atom values): 24404 Å² total; per-residue (Å²): 119,85,88,41,60,58,42,42,92,46,70,64,61,45,48,46,38,50,51,11,49,58,36,28,39,61,27,53,49,27,49,35,52,56,41,46,68,51,74,28,70,68,56,52,50,52,38,65,75,67,70,62,76,72,61,61,56,71,55,51,45,60,52,32,49,51,50,26,61,72,26,41,67,46,24,51,56,9,46,70,44,32,46,65,46,35,80,62,43,47,52,34,23,32,48,76,36,92,50,97,69,77,73,79,75,41,54,42,96,59,78,58,49,76,48,34,39,35,32,32,51,45,61,34,38,52,44,16,63,19,33,79,72,55,40,62,62,42,70,60,33,35,52,49,50,31,45,45,77,62,44,27,78,74,60,77,82,77,88,73,79,83,85,77,81,80,98,59,56,54,44,82,33,59,60,49,67,55,81,66,38,31,42,37,35,29,39,44,50,27,64,67,48,40,54,51,32,49,62,60,40,35,78,77,22,32,28,31,43,32,75,26,32,49,48,32,77,55,89,95,39,57,17,80,36,36,34,7,39,34,40,37,21,51,45,55,70,68,42,76,50,71,48,65,54,87,72,67,55,80,76,58,37,31,32,22,36,30,41,38,40,35,34,31,49,57,34,37,41,85,91,26,48,26,31,34,39,42,35,40,33,40,49,63,58,63,50,65,48,47,66,48,39,39,54,46,50,57,50,46,53,54,48,54,49,52,52,44,72,72,66,64,56,95,68,54,41,64,74,44,37,35,44,31,26,42,50,50,51,46,43,59,43,66,24,70,100,73,54,46,65,55,46,70,38,68,62,68,76,67,26,49,47,88,49,51,76,50,70,55,31,56,38,93,73,48,57,30,25,40,45,45,95,58,98,52,93,56,69,77,46,36,28,35,62,45,35,35,48,82,54,47,74,35,75,71,58,78,81,47,96,75,61,34,31,35,26,66,45,70,25,39,32,88,59,97,50,98,74,46,60,44,80,41,77,68,32,35,35,42,25,50,61,43,67,90,51,24,49,33,44,28,40,35,42,29,38,34,36,31,73,37,72,84,62,73,75,77,117

pLDDT: mean 86.74, std 15.2, range [29.66, 98.81]

Radius of gyration: 22.81 Å; Cα contacts (8 Å, |Δi|>4): 968; chains: 1; bounding box: 52×61×73 Å

InterPro domains:
  IPR005135 Endonuclease/exonuclease/phosphatase [PF03372] (179-440)
  IPR017766 Sphingomyelinase C/phospholipase C [cd09078] (121-447)
  IPR036691 Endonuclease/exonuclease/phosphatase superfamily [G3DSA:3.60.10.10] (111-444)
  IPR036691 Endonuclease/exonuclease/phosphatase superfamily [SSF56219] (174-443)
  IPR038772 Sphingomyelinase C/Sphingomyelin phosphodiesterase 2-like [PTHR16320] (5-450)

Sequence (459 aa):
MVLRESPFPNRLLSGLYSLGQYLLFPSYWAADCLLDLRETTAERQQRRCCRCCPLRALVTGPLLLLLLILSMPSALLGLLLWLPMQAARRPFAYKHNMLSRHPEVWELPGTGKVFSFVSANVCLLPNGLAKFSNLGHMKQRAARIGQCLTQGEFLLPTKYGATMGEAGPGEISVPFPPDVDFVCLQEVFDQRAGAHLCQLLSPFYEHIVYDVGTYGLQGCSLKVLNSGLFLASRYPVLAAQYRCYPKCSGEDALSAKGLLSVQVQLGAAHGQRIVGYLNCTHLHAPAADAQIRCDQLTQGLFWAQLFQDTHTQRGDVIAFDVFCGDFNFDNCSSGGAGGSLEQTHEIFRHYQDPCRVGPRQDRPWAIGTPCRPLRKEGRRTYLAGPILQDGRPDPSAAGSPWEGRRIDYILYREHPAPISLTTEVEKFSFITQLAGCSDHMAVGLRLLLNAAPQWQQQV

Nearest PDB structures (foldseek):
  5uvg-assembly1_A  TM=8.549E-01  e=8.709E-37  Homo sapiens
  2uyr-assembly1_X  TM=6.267E-01  e=2.350E-14  Bacillus cereus
  1zwx-assembly1_A  TM=6.407E-01  e=5.568E-14  Listeria ivanovii
  7cne-assembly1_A  TM=6.728E-01  e=7.409E-13  Streptomyces griseocarneus
  4ruw-assembly1_A  TM=6.553E-01  e=2.616E-10  Beutenbergia cavernae DSM 12333

Secondary structure (DSSP, 8-state):
----SSSSSSHHHHHHHHHHHHHHHHHHHHHHHHHHTSPPHHHHHHHHHHT--THHHHHHHHHHHHHHHHHHHHHHHHHHHHHHHHTT--S-EEEE---SSPPPPEEESS--EEEEEEEEE-----HHHHGGGT---HHHHHHHHHHHHHGGGT----------S---SEEEESSPPTT-SEEEEE----HHHHHHHHHHHTTT-SEEEES-S--EEETTEEE-B----EEEESSPEEEEEEEE-S---GGGGGB--EEEEEEEEEEEETTEEEEEEEEEEE----TT-HHHHHHHHHHHHHHHHHHHHHHPPTT-EEEEEEEEEE-S--SSS--GGG--GGGG-THHHHSB-TTEEETTEE-TT----BB-----SSHHHHBPPPB-TTSSBPGGGGTS-------EEEEEE----SS-EEEEEEEEEEE-TTBTTBSB-EEEEEEEEEE-GGGTT--